Protein 6NO6 (pdb70)

Solvent-accessible surface area: 20706 Å² total; per-residue (Å²): 153,44,35,24,11,20,64,0,0,83,41,0,40,165,74,64,7,70,0,8,0,4,40,32,1,112,36,15,87,118,0,76,79,9,0,123,104,10,7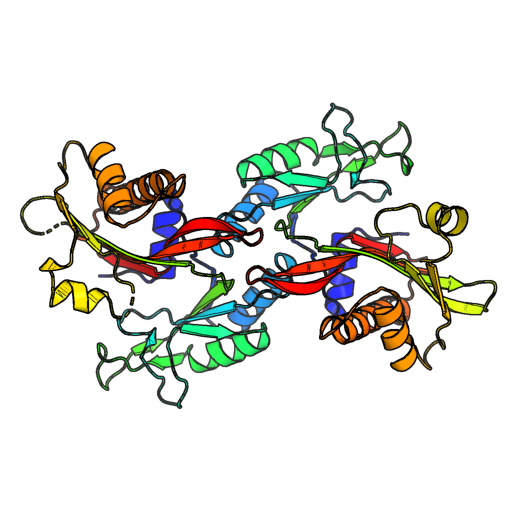0,28,12,0,2,11,0,25,0,29,0,19,0,2,13,88,29,36,21,24,49,122,3,78,6,123,125,50,36,109,6,0,59,56,95,0,113,46,10,82,66,0,46,94,20,0,61,63,0,27,56,52,91,0,42,6,183,108,29,34,96,176,13,48,94,0,72,23,0,0,0,2,0,6,20,39,83,78,90,67,5,8,0,0,0,52,93,96,187,72,48,7,30,0,19,0,2,61,86,52,72,10,62,67,45,8,144,148,57,56,158,38,22,73,120,20,88,1,62,105,202,121,13,20,55,61,131,46,3,41,128,5,0,128,55,4,36,5,144,62,133,26,16,90,23,2,0,74,6,2,92,7,0,13,64,0,10,59,117,31,126,3,65,24,0,27,0,32,22,0,0,2,0,27,1,1,39,58,92,112,7,0,0,0,10,35,4,89,0,13,82,140,55,42,24,12,28,68,0,0,90,37,0,34,159,67,62,9,68,0,12,1,7,39,27,0,132,28,18,89,96,0,69,69,7,0,114,104,10,57,30,13,0,1,12,0,25,0,32,0,20,0,3,16,95,34,34,18,24,33,138,4,72,4,94,133,47,37,116,10,0,51,56,98,0,102,46,5,93,66,0,64,105,19,0,65,67,0,26,51,50,70,0,36,6,165,119,30,36,95,175,10,45,96,0,76,33,0,0,0,1,1,7,19,40,86,78,88,79,3,11,0,1,0,46,117,22,216,78,97,66,27,3,0,0,30,0,1,36,75,16,49,85,43,39,131,82,1,51,123,138,30,77,136,33,46,49,87,24,60,2,55,96,142,134,19,21,56,68,128,50,2,44,131,3,0,126,51,6,38,6,142,63,134,22,21,92,20,1,0,69,5,1,97,5,0,5,63,0,13,22,110,29,122,8,61,32,0,34,0,46,23,0,0,2,0,30,1,1,39,62,93,109,5,0,0,0,11,39,5,85,0,14,34,162

GO terms:
  GO:0004775 succinate-CoA ligase (ADP-forming) activity 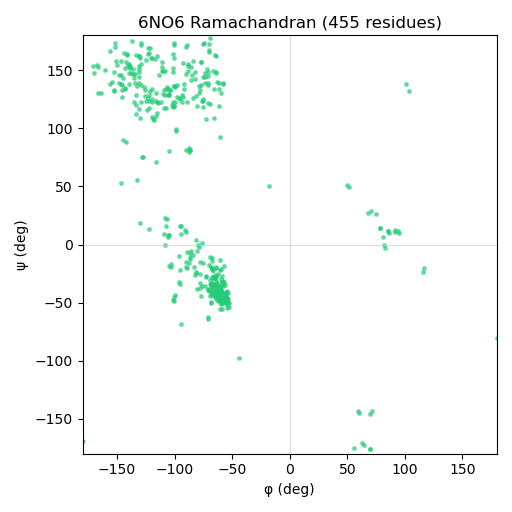(F, EXP)
  GO:0042566 hydrogenosome (C, EXP)

InterPro domains:
  IPR005809 Succinate--CoA ligase-like, beta subunit [MF_00558] (15-415)
  IPR005809 Succinate--CoA ligase-like, beta subunit [PIRSF001554] (15-415)
  IPR005809 Succinate--CoA ligase-like, beta subunit [TIGR01016] (16-413)
  IPR005811 ATP-citrate synthase/succinyl-CoA ligase, C-terminal domain [PF00549] (291-411)
  IPR013650 ATP-grasp fold, succinyl-CoA synthetase-type [PF08442] (16-227)
  IPR013815 ATP-grasp fold, subdomain 1 [G3DSA:3.30.1490.20] (35-129)
  IPR016102 Succinyl-CoA synthetase-like [G3DSA:3.40.50.261] (269-415)
  IPR016102 Succinyl-CoA synthetase-like [SSF52210] (268-413)
  IPR017866 Succinyl-CoA synthetase, beta subunit, conserved site [PS01217] (286-310)

Radius of gyration: 25.29 Å; Cα contacts (8 Å, |Δi|>4): 1150; chains: 2; bounding box: 72×38×75 Å

Foldseek 3Di:
DKDWFLVLQVLLVVLPAFAQSAAKDQALVVQLVSQVVVCVPVNQFKKKKAFTWPWPQQQQKDWPVGRGGRIDIGRHSVSSSVVVNSQAQTFIDGPGVPPVGTHTRMIGMGTDFAFDFWKKWKWAQDPDAIKIKIARDQVCVVVCVVVVVRIDIGGADLVVGDDLVRQLVVLVVSPDDDPQSVLSSSSVVSLVCCCPVVVWRMKIQRTFTFTADPVGDTGTYRHTIMIHD/DKDWFLVLQVLLVVLPAFAQSADKDQALVVQLVSQVVVCVPVNQFKKKKAFTFPWPQQQQWAWPVGRGGRIDIGRHSVSSSVVRNRQAQTFIDGPGVHPVGTHTRMIGMGTDFAFDFWKKWKWAQDPVVRAIKIKMFSDFPDDPVCCVVPPVQRIDIGGADLVVDDDLVSQLVVLVSSVDDDPQSVLSSSSVVSQVCCCRVVVWRMKIQRTFTFTADPVGDTHTYRHGIMTHHD

Structure (mmCIF, N/CA/C/O backbone):
data_6NO6
#
_entry.id   6NO6
#
_cell.length_a   82.987
_cell.length_b   97.543
_cell.length_c   67.387
_cell.angle_alpha   90.000
_cell.angle_beta   90.000
_cell.angle_gamma   90.000
#
_symmetry.space_group_name_H-M   'P 21 21 2'
#
loop_
_entity.id
_entity.type
_entity.pdbx_description
1 polymer 'Succinate--CoA ligase [ADP-forming] subunit beta'
2 water water
#
loop_
_atom_site.group_PDB
_atom_site.id
_atom_site.type_symbol
_atom_site.label_atom_id
_atom_site.label_alt_id
_atom_site.label_comp_id
_atom_site.label_asym_id
_atom_site.label_entity_id
_atom_site.label_seq_id
_atom_site.pdbx_PDB_ins_code
_atom_site.Cartn_x
_atom_site.Cartn_y
_atom_site.Cartn_z
_atom_site.occupancy
_atom_site.B_iso_or_equiv
_atom_site.auth_seq_id
_atom_site.auth_comp_id
_atom_site.auth_asym_id
_atom_site.auth_atom_id
_atom_site.pdbx_PDB_model_num
ATOM 1 N N . MET A 1 1 ? 17.160 44.267 6.655 1.00 99.94 1 MET A N 1
ATOM 2 C CA . MET A 1 1 ? 17.708 44.581 5.307 1.00 100.53 1 MET A CA 1
ATOM 3 C C . MET A 1 1 ? 18.960 43.738 5.069 1.00 100.26 1 MET A C 1
ATOM 4 O O . MET A 1 1 ? 19.884 43.752 5.884 1.00 103.24 1 MET A O 1
ATOM 20 N N . ASN A 1 2 ? 18.985 42.995 3.962 1.00 94.67 2 ASN A N 1
ATOM 21 C CA . ASN A 1 2 ? 20.126 42.165 3.599 1.00 86.08 2 ASN A CA 1
ATOM 22 C C . ASN A 1 2 ? 20.841 42.742 2.387 1.00 81.44 2 ASN A C 1
ATOM 23 O O . ASN A 1 2 ? 20.223 43.384 1.534 1.00 80.17 2 ASN A O 1
ATOM 34 N N . ILE A 1 3 ? 22.157 42.520 2.316 1.00 76.31 3 ILE A N 1
ATOM 35 C CA . ILE A 1 3 ? 22.914 42.867 1.121 1.00 69.15 3 ILE A CA 1
ATOM 36 C C . ILE A 1 3 ? 23.139 41.588 0.322 1.00 63.49 3 ILE A C 1
ATOM 37 O O . ILE A 1 3 ? 23.048 40.467 0.839 1.00 58.60 3 ILE A O 1
ATOM 53 N N . HIS A 1 4 ? 23.443 41.758 -0.960 1.00 60.50 4 HIS A N 1
ATOM 54 C CA . HIS A 1 4 ? 23.502 40.639 -1.882 1.00 56.71 4 HIS A CA 1
ATOM 55 C C . HIS A 1 4 ? 24.704 39.736 -1.602 1.00 53.31 4 HIS A C 1
ATOM 56 O O . HIS A 1 4 ? 25.655 40.105 -0.903 1.00 48.81 4 HIS A O 1
ATOM 70 N N . GLU A 1 5 ? 24.677 38.557 -2.237 1.00 48.55 5 GLU A N 1
ATOM 71 C CA . GLU A 1 5 ? 25.744 37.583 -2.051 1.00 47.36 5 GLU A CA 1
ATOM 72 C C . GLU A 1 5 ? 27.103 38.202 -2.347 1.00 47.78 5 GLU A C 1
ATOM 73 O O . GLU A 1 5 ? 28.019 38.141 -1.519 1.00 45.08 5 GLU A O 1
ATOM 85 N N . TRP A 1 6 ? 27.270 38.790 -3.528 1.00 45.59 6 TRP A N 1
ATOM 86 C CA . TRP A 1 6 ? 28.608 39.268 -3.887 1.00 49.51 6 TRP A CA 1
ATOM 87 C C . TRP A 1 6 ? 29.064 40.442 -3.008 1.00 46.25 6 TRP A C 1
ATOM 88 O O . TRP A 1 6 ? 30.260 40.552 -2.716 1.00 43.66 6 TRP A O 1
ATOM 109 N N . GLN A 1 7 ? 28.147 41.310 -2.573 1.00 50.28 7 GLN A N 1
ATOM 110 C CA . GLN A 1 7 ? 28.509 42.397 -1.658 1.00 51.24 7 GLN A CA 1
ATOM 111 C C . GLN A 1 7 ? 28.900 41.844 -0.297 1.00 51.41 7 GLN A C 1
ATOM 112 O O . GLN A 1 7 ? 29.874 42.304 0.326 1.00 51.57 7 GLN A O 1
ATOM 126 N N . SER A 1 8 ? 28.119 40.875 0.193 1.00 48.01 8 SER A N 1
ATOM 127 C CA . SER A 1 8 ? 28.434 40.191 1.446 1.00 52.65 8 SER A CA 1
ATOM 128 C C . SER A 1 8 ? 29.839 39.614 1.410 1.00 49.48 8 SER A C 1
ATOM 129 O O . SER A 1 8 ? 30.611 39.773 2.366 1.00 47.27 8 SER A O 1
ATOM 137 N N . LYS A 1 9 ? 30.184 38.944 0.301 1.00 47.06 9 LYS A N 1
ATOM 138 C CA . LYS A 1 9 ? 31.517 38.343 0.151 1.00 47.44 9 LYS A CA 1
ATOM 139 C C . LYS A 1 9 ? 32.605 39.410 0.075 1.00 43.94 9 LYS A C 1
ATOM 140 O O . LYS A 1 9 ? 33.718 39.211 0.585 1.00 44.75 9 LYS A O 1
ATOM 159 N N . GLN A 1 10 ? 32.340 40.519 -0.624 1.00 45.61 10 GLN A N 1
ATOM 160 C CA . GLN A 1 10 ? 33.321 41.603 -0.670 1.00 56.68 10 GLN A CA 1
ATOM 161 C C . GLN A 1 10 ? 33.551 42.188 0.724 1.00 56.06 10 GLN A C 1
ATOM 162 O O . GLN A 1 10 ? 34.693 42.499 1.107 1.00 50.82 10 GLN A O 1
ATOM 176 N N . LEU A 1 11 ? 32.475 42.340 1.509 1.00 50.37 11 LEU A N 1
ATOM 177 C CA . LEU A 1 11 ? 32.653 42.860 2.855 1.00 49.03 11 LEU A CA 1
ATOM 178 C C . LEU A 1 11 ? 33.491 41.906 3.712 1.00 48.56 11 LEU A C 1
ATOM 179 O O . LEU A 1 11 ? 34.407 42.348 4.434 1.00 47.96 11 LEU A O 1
ATOM 195 N N . ILE A 1 12 ? 33.219 40.593 3.617 1.00 46.22 12 ILE A N 1
ATOM 196 C CA . ILE A 1 12 ? 34.015 39.584 4.329 1.00 45.29 12 ILE A CA 1
ATOM 197 C C . ILE A 1 12 ? 35.490 39.680 3.929 1.00 46.43 12 ILE A C 1
ATOM 198 O O . ILE A 1 12 ? 36.391 39.706 4.792 1.00 42.16 12 ILE A O 1
ATOM 214 N N . GLN A 1 13 ? 35.752 39.801 2.614 1.00 53.53 13 GLN A N 1
ATOM 215 C CA . GLN A 1 13 ? 37.128 39.898 2.115 1.00 56.24 13 GLN A CA 1
ATOM 216 C C . GLN A 1 13 ? 37.851 41.106 2.685 1.00 55.75 13 GLN A C 1
ATOM 217 O O . GLN A 1 13 ? 39.049 41.030 3.002 1.00 49.70 13 GLN A O 1
ATOM 231 N N . LYS A 1 14 ? 37.135 42.238 2.795 1.00 53.38 14 LYS A N 1
ATOM 232 C CA . LYS A 1 14 ? 37.716 43.447 3.351 1.00 56.61 14 LYS A CA 1
ATOM 233 C C . LYS A 1 14 ? 38.253 43.201 4.755 1.00 52.97 14 LYS A C 1
ATOM 234 O O . LYS A 1 14 ? 39.239 43.824 5.155 1.00 49.28 14 LYS A O 1
ATOM 253 N N . TYR A 1 15 ? 37.624 42.314 5.525 1.00 58.69 15 TYR A N 1
ATOM 254 C CA . TYR A 1 15 ? 38.121 41.994 6.855 1.00 68.12 15 TYR A CA 1
ATOM 255 C C . TYR A 1 15 ? 39.018 40.758 6.873 1.00 58.89 15 TYR A C 1
ATOM 256 O O . TYR A 1 15 ? 39.309 40.228 7.950 1.00 53.03 15 TYR A O 1
ATOM 274 N N . GLY A 1 16 ? 39.514 40.323 5.719 1.00 56.51 16 GLY A N 1
ATOM 275 C CA . GLY A 1 16 ? 40.491 39.259 5.686 1.00 59.66 16 GLY A CA 1
ATOM 276 C C . GLY A 1 16 ? 39.935 37.869 5.554 1.00 58.08 16 GLY A C 1
ATOM 277 O O . GLY A 1 16 ? 40.661 36.897 5.793 1.00 51.19 16 GLY A O 1
ATOM 281 N N . GLY A 1 17 ? 38.668 37.725 5.228 1.00 62.11 17 GLY A N 1
ATOM 282 C CA . GLY A 1 17 ? 38.135 36.414 4.991 1.00 59.85 17 GLY A CA 1
ATOM 283 C C . GLY A 1 17 ? 38.373 36.014 3.549 1.00 50.42 17 GLY A C 1
ATOM 284 O O . GLY A 1 17 ? 38.463 36.860 2.657 1.00 43.27 17 GLY A O 1
ATOM 288 N N . ARG A 1 18 ? 38.455 34.709 3.323 1.00 47.75 18 ARG A N 1
ATOM 289 C CA . ARG A 1 18 ? 38.544 34.179 1.971 1.00 42.85 18 ARG A CA 1
ATOM 290 C C . ARG A 1 18 ? 37.129 33.947 1.460 1.00 40.00 18 ARG A C 1
ATOM 291 O O . ARG A 1 18 ? 36.358 33.197 2.076 1.00 39.62 18 ARG A O 1
ATOM 312 N N . ALA A 1 19 ? 36.785 34.578 0.332 1.00 38.67 19 ALA A N 1
ATOM 313 C CA . ALA A 1 19 ? 35.457 34.486 -0.239 1.00 38.14 19 ALA A CA 1
ATOM 314 C C . ALA A 1 19 ? 35.525 34.579 -1.755 1.00 34.07 19 ALA A C 1
ATOM 315 O O . ALA A 1 19 ? 36.233 35.421 -2.292 1.00 38.86 19 ALA A O 1
ATOM 322 N N . GLN A 1 20 ? 34.737 33.753 -2.433 1.00 33.87 20 GLN A N 1
ATOM 323 C CA . GLN A 1 20 ? 34.676 33.816 -3.888 1.00 32.91 20 GLN A CA 1
ATOM 324 C C . GLN A 1 20 ? 33.606 34.844 -4.275 1.00 33.58 20 GLN A C 1
ATOM 325 O O . GLN A 1 20 ? 32.483 34.515 -4.658 1.00 34.64 20 GLN A O 1
ATOM 339 N N . SER A 1 21 ? 33.998 36.140 -4.204 1.00 32.88 21 SER A N 1
ATOM 340 C CA . SER A 1 21 ? 33.081 37.227 -4.541 1.00 34.63 21 SER A CA 1
ATOM 341 C C . SER A 1 21 ? 32.892 37.347 -6.047 1.00 38.16 21 SER A C 1
ATOM 342 O O . SER A 1 21 ? 31.929 37.951 -6.496 1.00 37.43 21 SER A O 1
ATOM 350 N N . GLY A 1 22 ? 33.770 36.738 -6.833 1.00 37.01 22 GLY A N 1
ATOM 351 C CA . GLY A 1 22 ? 33.595 36.765 -8.288 1.00 33.01 22 GLY A CA 1
ATOM 352 C C . GLY A 1 22 ? 33.609 38.193 -8.797 1.00 33.10 22 GLY A C 1
ATOM 353 O O . GLY A 1 22 ? 34.324 39.062 -8.273 1.00 33.12 22 GLY A O 1
ATOM 357 N N . GLU A 1 23 ? 32.801 38.458 -9.822 1.00 32.70 23 GLU A N 1
ATOM 358 C CA . GLU A 1 23 ? 32.610 39.820 -10.325 1.00 31.63 23 GLU A CA 1
ATOM 359 C C . GLU A 1 23 ? 31.137 39.979 -10.743 1.00 32.81 23 GLU A C 1
ATOM 360 O O . GLU A 1 23 ? 30.581 39.094 -11.416 1.00 31.55 23 GLU A O 1
ATOM 372 N N . VAL A 1 24 ? 30.497 41.088 -10.345 1.00 31.79 24 VAL A N 1
ATOM 373 C CA . VAL A 1 24 ? 29.072 41.292 -10.645 1.00 32.15 24 VAL A CA 1
ATOM 374 C C . VAL A 1 24 ? 28.914 41.828 -12.054 1.00 35.79 24 VAL A C 1
ATOM 375 O O . VAL A 1 24 ? 29.803 42.493 -12.586 1.00 35.57 24 VAL A O 1
ATOM 388 N N . ALA A 1 25 ? 27.801 41.465 -12.696 1.00 34.72 25 ALA A N 1
ATOM 389 C CA . ALA A 1 25 ? 27.498 41.958 -14.037 1.00 33.45 25 ALA A CA 1
ATOM 390 C C . ALA A 1 25 ? 26.008 42.281 -14.136 1.00 34.17 25 ALA A C 1
ATOM 391 O O . ALA A 1 25 ? 25.151 41.541 -13.628 1.00 35.04 25 ALA A O 1
ATOM 398 N N . PHE A 1 26 ? 25.725 43.411 -14.778 1.00 32.98 26 PHE A N 1
ATOM 399 C CA . PHE A 1 26 ? 24.392 43.940 -15.000 1.00 35.43 26 PHE A CA 1
ATOM 400 C C . PHE A 1 26 ? 23.904 43.787 -16.434 1.00 37.88 26 PHE A C 1
ATOM 401 O O . PHE A 1 26 ? 22.809 44.234 -16.757 1.00 39.90 26 PHE A O 1
ATOM 418 N N . SER A 1 27 ? 24.646 43.090 -17.273 1.00 36.30 27 SER A N 1
ATOM 419 C CA . SER A 1 27 ? 24.194 42.766 -18.607 1.00 37.31 27 SER A CA 1
ATOM 420 C C . SER A 1 27 ? 24.838 41.446 -18.975 1.00 38.13 27 SER A C 1
ATOM 421 O O . SER A 1 27 ? 25.900 41.111 -18.432 1.00 40.00 27 SER A O 1
ATOM 429 N N . PRO A 1 28 ? 24.232 40.673 -19.879 1.00 38.06 28 PRO A N 1
ATOM 430 C CA . PRO A 1 28 ? 24.891 39.447 -20.361 1.00 35.79 28 PRO A CA 1
ATOM 431 C C . PRO A 1 28 ? 26.192 39.704 -21.094 1.00 34.63 28 PRO A C 1
ATOM 432 O O . PRO A 1 28 ? 27.116 38.870 -21.035 1.00 34.54 28 PRO A O 1
ATOM 443 N N . GLU A 1 29 ? 26.296 40.839 -21.787 1.00 38.97 29 GLU A N 1
ATOM 444 C CA . GLU A 1 29 ? 27.529 41.185 -22.474 1.00 38.80 29 GLU A CA 1
ATOM 445 C C . GLU A 1 29 ? 28.682 41.346 -21.492 1.00 36.20 29 GLU A C 1
ATOM 446 O O . GLU A 1 29 ? 29.789 40.845 -21.717 1.00 37.77 29 GLU A O 1
ATOM 458 N N . ARG A 1 30 ? 28.446 42.074 -20.408 1.00 34.76 30 ARG A N 1
ATOM 459 C CA . ARG A 1 30 ? 29.481 42.216 -19.383 1.00 34.04 30 ARG A CA 1
ATOM 460 C C . ARG A 1 30 ? 29.830 40.871 -18.766 1.00 33.61 30 ARG A C 1
ATOM 461 O O . ARG A 1 30 ? 31.002 40.581 -18.522 1.00 33.88 30 ARG A O 1
ATOM 482 N N . SER A 1 31 ? 28.815 40.036 -18.503 1.00 32.82 31 SER A N 1
ATOM 483 C CA . SER A 1 31 ? 29.057 38.696 -17.968 1.00 31.46 31 SER A CA 1
ATOM 484 C C . SER A 1 31 ? 30.041 37.916 -18.827 1.00 31.74 31 SER A C 1
ATOM 485 O O . SER A 1 31 ? 30.972 37.275 -18.315 1.00 33.60 31 SER A O 1
ATOM 493 N N . ARG A 1 32 ? 29.831 37.949 -20.146 1.00 34.12 32 ARG A N 1
ATOM 494 C CA . ARG A 1 32 ? 30.701 37.263 -21.090 1.00 35.31 32 ARG A CA 1
ATOM 495 C C . ARG A 1 32 ? 32.110 37.833 -21.081 1.00 33.23 32 ARG A C 1
ATOM 496 O O . ARG A 1 32 ? 33.090 37.085 -21.160 1.00 35.55 32 ARG A O 1
ATOM 517 N N . ASP A 1 33 ? 32.224 39.167 -21.028 1.00 34.17 33 ASP A N 1
ATOM 518 C CA . ASP A 1 33 ? 33.531 39.805 -20.984 1.00 37.05 33 ASP A CA 1
ATOM 519 C C . ASP A 1 33 ? 34.288 39.368 -19.742 1.00 34.92 33 ASP A C 1
ATOM 520 O O . ASP A 1 33 ? 35.498 39.157 -19.771 1.00 36.47 33 ASP A O 1
ATOM 529 N N . ILE A 1 34 ? 33.593 39.260 -18.622 1.00 32.22 34 ILE A N 1
ATOM 530 C CA . ILE A 1 34 ? 34.255 38.842 -17.377 1.00 32.88 34 ILE A CA 1
ATOM 531 C C . ILE A 1 34 ? 34.859 37.471 -17.555 1.00 35.39 34 ILE A C 1
ATOM 532 O O . ILE A 1 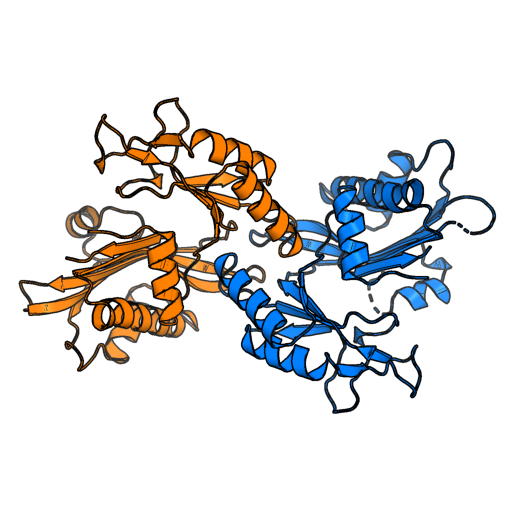34 ? 36.009 37.208 -17.185 1.00 33.83 34 ILE A O 1
ATOM 548 N N . ALA A 1 35 ? 34.053 36.573 -18.103 1.00 34.78 35 ALA A N 1
ATOM 549 C CA . ALA A 1 35 ? 34.464 35.205 -18.336 1.00 33.06 35 ALA A CA 1
ATOM 550 C C . ALA A 1 35 ? 35.629 35.136 -19.294 1.00 33.95 35 ALA A C 1
ATOM 551 O O . ALA A 1 35 ? 36.600 34.419 -19.051 1.00 32.76 35 ALA A O 1
ATOM 558 N N . LYS A 1 36 ? 35.527 35.848 -20.421 1.00 34.60 36 LYS A N 1
ATOM 559 C CA . LYS A 1 36 ? 36.601 35.840 -21.396 1.00 36.43 36 LYS A CA 1
ATOM 560 C C . LYS A 1 36 ? 37.916 36.302 -20.772 1.00 32.68 36 LYS A C 1
ATOM 561 O O . LYS A 1 36 ? 38.980 35.762 -21.066 1.00 33.73 36 LYS A O 1
ATOM 580 N N . LYS A 1 37 ? 37.864 37.353 -19.964 1.00 33.64 37 LYS A N 1
ATOM 581 C CA . LYS A 1 37 ? 39.061 37.862 -19.318 1.00 34.82 37 LYS A CA 1
ATOM 582 C C . LYS A 1 37 ? 39.639 36.835 -18.352 1.00 31.67 37 LYS A C 1
ATOM 583 O O . LYS A 1 37 ? 40.856 36.698 -18.255 1.00 30.75 37 LYS A O 1
ATOM 602 N N . LEU A 1 38 ? 38.785 36.085 -17.652 1.00 34.99 38 LEU A N 1
ATOM 603 C CA . LEU A 1 38 ? 39.266 35.086 -16.709 1.00 34.89 38 LEU A CA 1
ATOM 604 C C . LEU A 1 38 ? 40.026 33.979 -17.418 1.00 35.73 38 LEU A C 1
ATOM 605 O O . LEU A 1 38 ? 40.968 33.418 -16.856 1.00 34.75 38 LEU A O 1
ATOM 621 N N . TRP A 1 39 ? 39.690 33.694 -18.662 1.00 32.00 39 TRP A N 1
ATOM 622 C CA . TRP A 1 39 ? 40.428 32.733 -19.470 1.00 31.67 39 TRP A CA 1
ATOM 623 C C . TRP A 1 39 ? 41.835 33.202 -19.830 1.00 31.32 39 TRP A C 1
ATOM 624 O O . TRP A 1 39 ? 42.621 32.418 -20.381 1.00 32.38 39 TRP A O 1
ATOM 645 N N . ASN A 1 40 ? 42.150 34.474 -19.593 1.00 30.44 40 ASN A N 1
ATOM 646 C CA . ASN A 1 40 ? 43.534 34.924 -19.696 1.00 30.69 40 ASN A CA 1
ATOM 647 C C . ASN A 1 40 ? 44.378 34.425 -18.544 1.00 31.69 40 ASN A C 1
ATOM 648 O O . ASN A 1 40 ? 45.588 34.295 -18.674 1.00 31.20 40 ASN A O 1
ATOM 659 N N . GLN A 1 41 ? 43.760 34.193 -17.400 1.00 32.31 41 GLN A N 1
ATOM 660 C CA . GLN A 1 41 ? 44.455 33.808 -16.183 1.00 32.89 41 GLN A CA 1
ATOM 661 C C . GLN A 1 41 ? 44.404 32.323 -15.915 1.00 30.47 41 GLN A C 1
ATOM 662 O O . GLN A 1 41 ? 45.415 31.723 -15.513 1.00 29.63 41 GLN A O 1
ATOM 676 N N . PHE A 1 42 ? 43.230 31.714 -16.098 1.00 28.88 42 PHE A N 1
ATOM 677 C CA . PHE A 1 42 ? 43.044 30.283 -15.857 1.00 30.69 42 PHE A CA 1
ATOM 678 C C . PHE A 1 42 ? 42.424 29.753 -17.141 1.00 31.70 42 PHE A C 1
ATOM 679 O O . PHE A 1 42 ? 41.229 29.444 -17.193 1.00 31.70 42 PHE A O 1
ATOM 696 N N . PRO A 1 43 ? 43.223 29.614 -18.194 1.00 33.42 43 PRO A N 1
ATOM 697 C CA . PRO A 1 43 ? 42.669 29.166 -19.484 1.00 34.18 43 PRO A CA 1
ATOM 698 C C . PRO A 1 43 ? 41.999 27.816 -19.338 1.00 32.48 43 PRO A C 1
ATOM 699 O O . PRO A 1 43 ? 42.517 26.904 -18.676 1.00 33.24 43 PRO A O 1
ATOM 710 N N . GLY A 1 44 ? 40.852 27.694 -19.988 1.00 34.90 44 GLY A N 1
ATOM 711 C CA . GLY A 1 44 ? 40.076 26.466 -19.967 1.00 36.74 44 GLY A CA 1
ATOM 712 C C . GLY A 1 44 ? 39.183 26.303 -18.764 1.00 36.19 44 GLY A C 1
ATOM 713 O O . GLY A 1 44 ? 38.460 25.311 -18.688 1.00 37.75 44 GLY A O 1
ATOM 717 N N . CYS A 1 45 ? 39.210 27.233 -17.811 1.00 34.63 45 CYS A N 1
ATOM 718 C CA . CYS A 1 45 ? 38.377 27.051 -16.647 1.00 33.08 45 CYS A CA 1
ATOM 719 C C . CYS A 1 45 ? 36.901 27.085 -17.036 1.00 32.82 45 CYS A C 1
ATOM 720 O O . CYS A 1 45 ? 36.508 27.479 -18.147 1.00 32.73 45 CYS A O 1
ATOM 728 N N . GLU A 1 46 ? 36.084 26.589 -16.127 1.00 32.89 46 GLU A N 1
ATOM 729 C CA . GLU A 1 46 ? 34.644 26.742 -16.249 1.00 35.02 46 GLU A CA 1
ATOM 730 C C . GLU A 1 46 ? 34.193 27.875 -15.339 1.00 33.53 46 GLU A C 1
ATOM 731 O O . GLU A 1 46 ? 34.978 28.445 -14.565 1.00 32.84 46 GLU A O 1
ATOM 743 N N . PHE A 1 47 ? 32.918 28.218 -15.456 1.00 34.51 47 PHE A N 1
ATOM 744 C CA . PHE A 1 47 ? 32.338 29.391 -14.810 1.00 34.19 47 PHE A CA 1
ATOM 745 C C . PHE A 1 47 ? 31.062 28.992 -14.086 1.00 32.79 47 PHE A C 1
ATOM 746 O O . PHE A 1 47 ? 30.391 28.012 -14.438 1.00 33.53 47 PHE A O 1
ATOM 763 N N . VAL A 1 48 ? 30.745 29.758 -13.048 1.00 32.61 48 VAL A N 1
ATOM 764 C CA . VAL A 1 48 ? 29.460 29.659 -12.365 1.00 34.73 48 VAL A CA 1
ATOM 765 C C . VAL A 1 48 ? 28.782 31.004 -12.484 1.00 34.59 48 VAL A C 1
ATOM 766 O O . VAL A 1 48 ? 29.430 32.045 -12.306 1.00 34.81 48 VAL A O 1
ATOM 779 N N . VAL A 1 49 ? 27.499 30.984 -12.847 1.00 32.44 49 VAL A N 1
ATOM 780 C CA . VAL A 1 49 ? 26.692 32.190 -12.967 1.00 32.39 49 VAL A CA 1
ATOM 781 C C . VAL A 1 49 ? 25.604 32.136 -11.901 1.00 31.67 49 VAL A C 1
ATOM 782 O O . VAL A 1 49 ? 24.800 31.198 -11.849 1.00 33.52 49 VAL A O 1
ATOM 795 N N . LYS A 1 50 ? 25.584 33.148 -11.046 1.00 31.85 50 LYS A N 1
ATOM 796 C CA . LYS A 1 50 ? 24.716 33.172 -9.873 1.00 34.22 50 LYS A CA 1
ATOM 797 C C . LYS A 1 50 ? 23.855 34.418 -9.899 1.00 32.68 50 LYS A C 1
ATOM 798 O O . LYS A 1 50 ? 24.371 35.543 -9.800 1.00 32.61 50 LYS A O 1
ATOM 817 N N . ALA A 1 51 ? 22.552 34.213 -10.010 1.00 34.14 51 ALA A N 1
ATOM 818 C CA . ALA A 1 51 ? 21.617 35.318 -9.924 1.00 37.34 51 ALA A CA 1
ATOM 819 C C . ALA A 1 51 ? 21.759 36.008 -8.585 1.00 36.65 51 ALA A C 1
ATOM 820 O O . ALA A 1 51 ? 21.746 35.359 -7.541 1.00 34.87 51 ALA A O 1
ATOM 827 N N . GLN A 1 52 ? 21.876 37.325 -8.605 1.00 34.11 52 GLN A N 1
ATOM 828 C CA . GLN A 1 52 ? 21.982 38.113 -7.374 1.00 34.83 52 GLN A CA 1
ATOM 829 C C . GLN A 1 52 ? 20.593 38.651 -7.103 1.00 43.25 52 GLN A C 1
ATOM 830 O O . GLN A 1 52 ? 20.155 39.600 -7.751 1.00 47.39 52 GLN A O 1
ATOM 844 N N . VAL A 1 53 ? 19.862 37.966 -6.236 1.00 46.83 53 VAL A N 1
ATOM 845 C CA . VAL A 1 53 ? 18.507 38.355 -5.875 1.00 53.24 53 VAL A CA 1
ATOM 846 C C . VAL A 1 53 ? 18.393 38.226 -4.365 1.00 55.61 53 VAL A C 1
ATOM 847 O O . VAL A 1 53 ? 19.046 37.374 -3.753 1.00 54.80 53 VAL A O 1
ATOM 860 N N . LEU A 1 54 ? 17.600 39.106 -3.753 1.00 57.90 54 LEU A N 1
ATOM 861 C CA . LEU A 1 54 ? 17.346 39.011 -2.312 1.00 64.37 54 LEU A CA 1
ATOM 862 C C . LEU A 1 54 ? 16.153 38.082 -2.116 1.00 65.76 54 LEU A C 1
ATOM 863 O O . LEU A 1 54 ? 15.001 38.503 -2.007 1.00 70.52 54 LEU A O 1
ATOM 879 N N . ALA A 1 55 ? 16.449 36.786 -2.126 1.00 61.06 55 ALA A N 1
ATOM 880 C CA . ALA A 1 55 ? 15.469 35.735 -1.903 1.00 66.56 55 ALA A CA 1
ATOM 881 C C . ALA A 1 55 ? 16.226 34.433 -1.747 1.00 71.60 55 ALA A C 1
ATOM 882 O O . ALA A 1 55 ? 17.262 34.230 -2.381 1.00 63.95 55 ALA A O 1
ATOM 889 N N . GLY A 1 56 ? 15.687 33.547 -0.929 1.00 78.88 56 GLY A N 1
ATOM 890 C CA . GLY A 1 56 ? 16.300 32.254 -0.740 1.00 77.68 56 GLY A CA 1
ATOM 891 C C . GLY A 1 56 ? 15.793 31.234 -1.728 1.00 73.56 56 GLY A C 1
ATOM 892 O O . GLY A 1 56 ? 14.845 31.483 -2.474 1.00 73.15 56 GLY A O 1
ATOM 896 N N . GLY A 1 57 ? 16.442 30.074 -1.707 1.00 70.96 57 GLY A N 1
ATOM 897 C CA . GLY A 1 57 ? 16.053 28.975 -2.563 1.00 69.32 57 GLY A CA 1
ATOM 898 C C . GLY A 1 57 ? 16.365 29.198 -4.014 1.00 62.61 57 GLY A C 1
ATOM 899 O O . GLY A 1 57 ? 15.629 28.711 -4.882 1.00 63.85 57 GLY A O 1
ATOM 903 N N . ARG A 1 58 ? 17.416 29.976 -4.292 1.00 55.01 58 ARG A N 1
ATOM 904 C CA . ARG A 1 58 ? 17.838 30.257 -5.667 1.00 55.82 58 ARG A CA 1
ATOM 905 C C . ARG A 1 58 ? 18.216 28.983 -6.411 1.00 60.60 58 ARG A C 1
ATOM 906 O O . ARG A 1 58 ? 17.895 28.832 -7.591 1.00 59.90 58 ARG A O 1
ATOM 927 N N . GLY A 1 59 ? 18.997 28.100 -5.780 1.00 69.37 59 GLY A N 1
ATOM 928 C CA . GLY A 1 59 ? 19.497 26.946 -6.511 1.00 76.66 59 GLY A CA 1
ATOM 929 C C . GLY A 1 59 ? 18.377 26.044 -7.009 1.00 77.78 59 GLY A C 1
ATOM 930 O O . GLY A 1 59 ? 18.454 25.481 -8.105 1.00 79.09 59 GLY A O 1
ATOM 934 N N . LYS A 1 60 ? 17.331 25.885 -6.211 1.00 72.03 60 LYS A N 1
ATOM 935 C CA . LYS A 1 60 ? 16.225 25.036 -6.615 1.00 70.20 60 LYS A CA 1
ATOM 936 C C . LYS A 1 60 ? 15.199 25.781 -7.447 1.00 65.85 60 LYS A C 1
ATOM 937 O O . LYS A 1 60 ? 14.306 25.146 -8.026 1.00 67.77 60 LYS A O 1
ATOM 956 N N . GLY A 1 61 ? 15.279 27.100 -7.485 1.00 64.21 61 GLY A N 1
ATOM 957 C CA . GLY A 1 61 ? 14.288 27.878 -8.185 1.00 66.37 61 GLY A CA 1
ATOM 958 C C . GLY A 1 61 ? 14.377 27.721 -9.687 1.00 65.25 61 GLY A C 1
ATOM 959 O O . GLY A 1 61 ? 15.308 27.137 -10.257 1.00 61.66 61 GLY A O 1
ATOM 963 N N . HIS A 1 62 ? 13.386 28.305 -10.342 1.00 66.99 62 HIS A N 1
ATOM 964 C CA . HIS A 1 62 ? 13.307 28.250 -11.789 1.00 69.61 62 HIS A CA 1
ATOM 965 C C . HIS A 1 62 ? 12.782 29.567 -12.325 1.00 58.61 62 HIS A C 1
ATOM 966 O O . HIS A 1 62 ? 11.988 30.262 -11.682 1.00 54.79 62 HIS A O 1
ATOM 980 N N . TRP A 1 63 ? 13.192 29.866 -13.536 1.00 55.80 63 TRP A N 1
ATOM 981 C CA . TRP A 1 63 ? 12.823 31.096 -14.192 1.00 56.10 63 TRP A CA 1
ATOM 982 C C . TRP A 1 63 ? 11.573 30.882 -15.032 1.00 58.66 63 TRP A C 1
ATOM 983 O O . TRP A 1 63 ? 11.253 29.759 -15.421 1.00 57.44 63 TRP A O 1
ATOM 1004 N N . GLU A 1 64 ? 10.858 31.974 -15.288 1.00 59.38 64 GLU A N 1
ATOM 1005 C CA . GLU A 1 64 ? 9.563 31.875 -15.949 1.00 68.81 64 GLU A CA 1
ATOM 1006 C C . GLU A 1 64 ? 9.635 31.106 -17.258 1.00 61.68 64 GLU A C 1
ATOM 1007 O O . GLU A 1 64 ? 8.748 30.292 -17.562 1.00 59.88 64 GLU A O 1
ATOM 1019 N N . HIS A 1 65 ? 10.674 31.353 -18.047 1.00 54.75 65 HIS A N 1
ATOM 1020 C CA . HIS A 1 65 ? 10.761 30.831 -19.410 1.00 57.24 65 HIS A CA 1
ATOM 1021 C C . HIS A 1 65 ? 11.433 29.462 -19.485 1.00 65.76 65 HIS A C 1
ATOM 1022 O O . HIS A 1 65 ? 11.711 29.006 -20.592 1.00 74.02 65 HIS A O 1
ATOM 1036 N N . GLY A 1 66 ? 11.668 28.785 -18.354 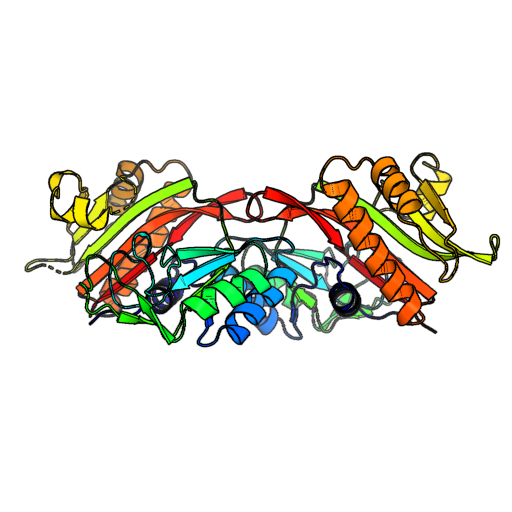1.00 69.23 66 GLY A N 1
ATOM 1037 C CA . GLY A 1 66 ? 12.043 27.380 -18.340 1.00 68.94 66 GLY A CA 1
ATOM 1038 C C . GLY A 1 66 ? 13.414 27.059 -17.773 1.00 63.32 66 GLY A C 1
ATOM 1039 O O . GLY A 1 66 ? 13.681 25.884 -17.451 1.00 55.43 66 GLY A O 1
ATOM 1043 N N . MET A 1 67 ? 14.331 28.017 -17.712 1.00 61.66 67 MET A N 1
ATOM 1044 C CA . MET A 1 67 ? 15.652 27.663 -17.226 1.00 58.11 67 MET A CA 1
ATOM 1045 C C . MET A 1 67 ? 15.540 27.213 -15.771 1.00 59.59 67 MET A C 1
ATOM 1046 O O . MET A 1 67 ? 14.700 27.699 -15.000 1.00 55.92 67 MET A O 1
ATOM 1060 N N . GLN A 1 68 ? 16.291 26.175 -15.444 1.00 64.63 68 GLN A N 1
ATOM 1061 C CA . GLN A 1 68 ? 16.321 25.621 -14.103 1.00 68.42 68 GLN A CA 1
ATOM 1062 C C . GLN A 1 68 ? 17.521 26.176 -13.368 1.00 55.88 68 GLN A C 1
ATOM 1063 O O . GLN A 1 68 ? 18.650 26.103 -13.870 1.00 54.35 68 GLN A O 1
ATOM 1077 N N . GLY A 1 69 ? 17.263 26.745 -12.194 1.00 51.57 69 GLY A N 1
ATOM 1078 C CA . GLY A 1 69 ? 18.307 27.109 -11.268 1.00 51.29 69 GLY A CA 1
ATOM 1079 C C . GLY A 1 69 ? 18.697 28.568 -11.239 1.00 48.31 69 GLY A C 1
ATOM 1080 O O . GLY A 1 69 ? 18.778 29.225 -12.270 1.00 45.04 69 GLY A O 1
ATOM 1084 N N . GLY A 1 70 ? 18.910 29.106 -10.047 1.00 47.04 70 GLY A N 1
ATOM 1085 C CA . GLY A 1 70 ? 19.579 30.391 -9.987 1.00 44.64 70 GLY A CA 1
ATOM 1086 C C . GLY A 1 70 ? 21.088 30.327 -9.989 1.00 43.39 70 GLY A C 1
ATOM 1087 O O . GLY A 1 70 ? 21.745 31.381 -9.966 1.00 40.02 70 GLY A O 1
ATOM 1091 N N . VAL A 1 71 ? 21.683 29.126 -9.936 1.00 41.67 71 VAL A N 1
ATOM 1092 C CA . VAL A 1 71 ? 23.143 28.963 -9.884 1.00 42.99 71 VAL A CA 1
ATOM 1093 C C . VAL A 1 71 ? 23.528 27.936 -10.939 1.00 46.45 71 VAL A C 1
ATOM 1094 O O . VAL A 1 71 ? 23.135 26.767 -10.856 1.00 56.31 71 VAL A O 1
ATOM 1107 N N . LYS A 1 72 ? 24.301 28.356 -11.918 1.00 39.09 72 LY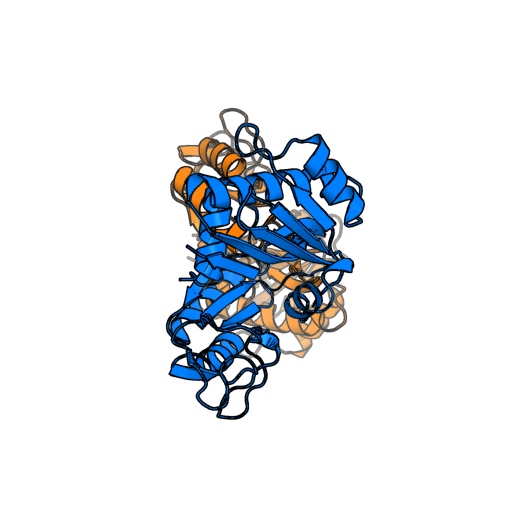S A N 1
ATOM 1108 C CA . LYS A 1 72 ? 24.430 27.526 -13.104 1.00 35.51 72 LYS A CA 1
ATOM 1109 C C . LYS A 1 72 ? 25.879 27.429 -13.552 1.00 35.40 72 LYS A C 1
ATOM 1110 O O . LYS A 1 72 ? 26.608 28.422 -13.562 1.00 34.08 72 LYS A O 1
ATOM 1129 N N . LEU A 1 73 ? 26.244 26.258 -14.033 1.00 40.76 73 LEU A N 1
ATOM 1130 C CA . LEU A 1 73 ? 27.593 26.027 -14.519 1.00 41.35 73 LEU A CA 1
ATOM 1131 C C . LEU A 1 73 ? 27.656 26.308 -16.010 1.00 41.27 73 LEU A C 1
ATOM 1132 O O . LEU A 1 73 ? 26.847 25.777 -16.775 1.00 38.22 73 LEU A O 1
ATOM 1148 N N . ALA A 1 74 ? 28.686 27.049 -16.420 1.00 39.77 74 ALA A N 1
ATOM 1149 C CA . ALA A 1 74 ? 28.881 27.429 -17.809 1.00 37.89 74 ALA A CA 1
ATOM 1150 C C . ALA A 1 74 ? 30.289 27.016 -18.231 1.00 38.15 74 ALA A C 1
ATOM 1151 O O . ALA A 1 74 ? 31.264 27.223 -17.501 1.00 37.31 74 ALA A O 1
ATOM 1158 N N . LYS A 1 75 ? 30.404 26.426 -19.408 1.00 37.21 75 LYS A N 1
ATOM 1159 C CA . LYS A 1 75 ? 31.706 25.954 -19.850 1.00 41.02 75 LYS A CA 1
ATOM 1160 C C . LYS A 1 75 ? 32.501 26.996 -20.601 1.00 40.20 75 LYS A C 1
ATOM 1161 O O . LYS A 1 75 ? 33.725 26.846 -20.719 1.00 42.65 75 LYS A O 1
ATOM 1180 N N . THR A 1 76 ? 31.850 28.022 -21.137 1.00 38.61 76 THR A N 1
ATOM 1181 C CA . THR A 1 76 ? 32.518 29.016 -21.957 1.00 36.97 76 THR A CA 1
ATOM 1182 C C . THR A 1 76 ? 31.918 30.372 -21.718 1.00 34.25 76 THR A C 1
ATOM 1183 O O . THR A 1 76 ? 30.796 30.479 -21.202 1.00 33.91 76 THR A O 1
ATOM 1194 N N . PRO A 1 77 ? 32.587 31.445 -22.137 1.00 35.78 77 PRO A N 1
ATOM 1195 C CA . PRO A 1 77 ? 31.987 32.779 -22.034 1.00 36.26 77 PRO A CA 1
ATOM 1196 C C . PRO A 1 77 ? 30.672 32.917 -22.772 1.00 39.80 77 PRO A C 1
ATOM 1197 O O . PRO A 1 77 ? 29.804 33.682 -22.327 1.00 37.99 77 PRO A O 1
ATOM 1208 N N . GLU A 1 78 ? 30.482 32.189 -23.876 1.00 44.15 78 GLU A N 1
ATOM 1209 C CA . GLU A 1 78 ? 29.211 32.253 -24.577 1.00 47.32 78 GLU A CA 1
ATOM 1210 C C . GLU A 1 78 ? 28.095 31.561 -23.798 1.00 38.06 78 GLU A C 1
ATOM 1211 O O . GLU A 1 78 ? 26.946 32.019 -23.809 1.00 35.95 78 GLU A O 1
ATOM 1223 N N . GLU A 1 79 ? 28.375 30.443 -23.141 1.00 37.08 79 GLU A N 1
ATOM 1224 C CA . GLU A 1 79 ? 27.353 29.893 -22.257 1.00 39.14 79 GLU A CA 1
ATOM 1225 C C . GLU A 1 79 ? 27.075 30.854 -21.106 1.00 37.44 79 GLU A C 1
ATOM 1226 O O . GLU A 1 79 ? 25.957 30.923 -20.604 1.00 34.27 79 GLU A O 1
ATOM 1238 N N . VAL A 1 80 ? 28.095 31.582 -20.652 1.00 38.91 80 VAL A N 1
ATOM 1239 C CA . VAL A 1 80 ? 27.880 32.582 -19.619 1.00 35.51 80 VAL A CA 1
ATOM 1240 C C . VAL A 1 80 ? 26.916 33.644 -20.141 1.00 37.14 80 VAL A C 1
ATOM 1241 O O . VAL A 1 80 ? 25.958 34.013 -19.459 1.00 36.33 80 VAL A O 1
ATOM 1254 N N . TYR A 1 81 ? 27.137 34.119 -21.387 1.00 38.91 81 TYR A N 1
ATOM 1255 C CA . TYR A 1 81 ? 26.225 35.083 -21.994 1.00 38.99 81 TYR A CA 1
ATOM 1256 C C . TYR A 1 81 ? 24.786 34.560 -21.997 1.00 35.85 81 TYR A C 1
ATOM 1257 O O . TYR A 1 81 ? 23.858 35.281 -21.634 1.00 36.96 81 TYR A O 1
ATOM 1275 N N . GLU A 1 82 ? 24.585 33.320 -22.492 1.00 37.34 82 GLU A N 1
ATOM 1276 C CA . GLU A 1 82 ? 23.250 32.745 -22.634 1.00 42.60 82 GLU A CA 1
ATOM 1277 C C . GLU A 1 82 ? 22.554 32.590 -21.290 1.00 40.53 82 GLU A C 1
ATOM 1278 O O . GLU A 1 82 ? 21.366 32.881 -21.159 1.00 39.87 82 GLU A O 1
ATOM 1290 N N . ILE A 1 83 ? 23.275 32.119 -20.278 1.00 36.81 83 ILE A N 1
ATOM 1291 C CA . ILE A 1 83 ? 22.659 31.925 -18.970 1.00 38.55 83 ILE A CA 1
ATOM 1292 C C . ILE A 1 83 ? 22.316 33.266 -18.356 1.00 36.85 83 ILE A C 1
ATOM 1293 O O . ILE A 1 83 ? 21.207 33.464 -17.839 1.00 35.84 83 ILE A O 1
ATOM 1309 N N . ALA A 1 84 ? 23.280 34.186 -18.346 1.00 36.08 84 ALA A N 1
ATOM 1310 C CA . ALA A 1 84 ? 23.011 35.522 -17.796 1.00 38.13 84 ALA A CA 1
ATOM 1311 C C . ALA A 1 84 ? 21.864 36.193 -18.514 1.00 39.59 84 ALA A C 1
ATOM 1312 O O . ALA A 1 84 ? 21.073 36.917 -17.893 1.00 40.67 84 ALA A O 1
ATOM 1319 N N . ASN A 1 85 ? 21.731 35.944 -19.819 1.00 39.43 85 ASN A N 1
ATOM 1320 C CA . ASN A 1 85 ? 20.656 36.569 -20.586 1.00 40.69 85 ASN A CA 1
ATOM 1321 C C . ASN A 1 85 ? 19.295 36.057 -20.168 1.00 43.60 85 ASN A C 1
ATOM 1322 O O . ASN A 1 85 ? 18.307 36.803 -20.214 1.00 44.18 85 ASN A O 1
ATOM 1333 N N . GLU A 1 86 ? 19.233 34.832 -19.670 1.00 41.77 86 GLU A N 1
ATOM 1334 C CA . GLU A 1 86 ? 17.978 34.296 -19.151 1.00 44.15 86 GLU A CA 1
ATOM 1335 C C . GLU A 1 86 ? 17.735 34.707 -17.699 1.00 46.12 86 GLU A C 1
ATOM 1336 O O . GLU A 1 86 ? 16.625 34.519 -17.182 1.00 44.53 86 GLU A O 1
ATOM 1348 N N . MET A 1 87 ? 18.724 35.307 -17.036 1.00 44.33 87 MET A N 1
ATOM 1349 C CA . MET A 1 87 ? 18.553 35.775 -15.659 1.00 40.86 87 MET A CA 1
ATOM 1350 C C . MET A 1 87 ? 18.304 37.271 -15.580 1.00 39.05 87 MET A C 1
ATOM 1351 O O . MET A 1 87 ? 17.369 37.714 -14.917 1.00 41.20 87 MET A O 1
ATOM 1365 N N . ILE A 1 88 ? 19.113 38.069 -16.269 1.00 37.77 88 ILE A N 1
ATOM 1366 C CA . ILE A 1 88 ? 19.060 39.512 -16.095 1.00 41.53 88 ILE A CA 1
ATOM 1367 C C . ILE A 1 88 ? 17.819 40.041 -16.810 1.00 44.94 88 ILE A C 1
ATOM 1368 O O . ILE A 1 88 ? 17.608 39.759 -17.987 1.00 45.25 88 ILE A O 1
ATOM 1384 N N . GLY A 1 89 ? 16.975 40.764 -16.093 1.00 44.41 89 GLY A N 1
ATOM 1385 C CA . GLY A 1 89 ? 15.723 41.265 -16.654 1.00 47.33 89 GLY A CA 1
ATOM 1386 C C . GLY A 1 89 ? 14.569 40.299 -16.588 1.00 53.26 89 GLY A C 1
ATOM 1387 O O . GLY A 1 89 ? 13.520 40.567 -17.189 1.00 53.06 89 GLY A O 1
ATOM 1391 N N . HIS A 1 90 ? 14.706 39.216 -15.834 1.00 52.90 90 HIS A N 1
ATOM 1392 C CA . HIS A 1 90 ? 13.716 38.157 -15.769 1.00 52.35 90 HIS A CA 1
ATOM 1393 C C . HIS A 1 90 ? 13.397 37.861 -14.315 1.00 50.46 90 HIS A C 1
ATOM 1394 O O . HIS A 1 90 ? 14.032 38.374 -13.390 1.00 44.74 90 HIS A O 1
ATOM 1408 N N . LYS A 1 91 ? 12.380 37.035 -14.124 1.00 53.53 91 LYS A N 1
ATOM 1409 C CA . LYS A 1 91 ? 11.822 36.785 -12.808 1.00 58.70 91 LYS A CA 1
ATOM 1410 C C . LYS A 1 91 ? 12.169 35.368 -12.376 1.00 54.07 91 LYS A C 1
ATOM 1411 O O . LYS A 1 91 ? 12.027 34.405 -13.145 1.00 49.09 91 LYS A O 1
ATOM 1430 N N . LEU A 1 92 ? 12.694 35.260 -11.179 1.00 54.23 92 LEU A N 1
ATOM 1431 C CA . LEU A 1 92 ? 13.049 33.980 -10.610 1.00 52.58 92 LEU A CA 1
ATOM 1432 C C . LEU A 1 92 ? 12.011 33.637 -9.560 1.00 56.78 92 LEU A C 1
ATOM 1433 O O . LEU A 1 92 ? 11.709 34.460 -8.683 1.00 56.03 92 LEU A O 1
ATOM 1449 N N . ILE A 1 93 ? 11.460 32.433 -9.665 1.00 58.09 93 ILE A N 1
ATOM 1450 C CA . ILE A 1 93 ? 10.463 31.939 -8.728 1.00 67.08 93 ILE A CA 1
ATOM 1451 C C . ILE A 1 93 ? 11.122 30.849 -7.898 1.00 60.01 93 ILE A C 1
ATOM 1452 O O . ILE A 1 93 ? 11.666 29.875 -8.439 1.00 57.62 93 ILE A O 1
ATOM 1468 N N . THR A 1 94 ? 11.193 31.099 -6.599 1.00 55.30 94 THR A N 1
ATOM 1469 C CA . THR A 1 94 ? 11.685 30.160 -5.606 1.00 62.77 94 THR A CA 1
ATOM 1470 C C . THR A 1 94 ? 10.575 29.957 -4.574 1.00 70.50 94 THR A C 1
ATOM 1471 O O . THR A 1 94 ? 9.582 30.695 -4.548 1.00 67.67 94 THR A O 1
ATOM 1482 N N . LYS A 1 95 ? 10.741 28.958 -3.702 1.00 79.08 95 LYS A N 1
ATOM 1483 C CA . LYS A 1 95 ? 9.705 28.690 -2.708 1.00 92.10 95 LYS A CA 1
ATOM 1484 C C . LYS A 1 95 ? 9.519 29.877 -1.773 1.00 88.75 95 LYS A C 1
ATOM 1485 O O . LYS A 1 95 ? 8.423 30.086 -1.240 1.00 92.86 95 LYS A O 1
ATOM 1504 N N . GLN A 1 96 ? 10.557 30.697 -1.607 1.00 78.44 96 GLN A N 1
ATOM 1505 C CA . GLN A 1 96 ? 10.461 31.845 -0.711 1.00 78.04 96 GLN A CA 1
ATOM 1506 C C . GLN A 1 96 ? 9.794 33.047 -1.372 1.00 72.94 96 GLN A C 1
ATOM 1507 O O . GLN A 1 96 ? 9.227 33.893 -0.674 1.00 69.54 96 GLN A O 1
ATOM 1521 N N . THR A 1 97 ? 9.863 33.159 -2.697 1.00 74.78 97 THR A N 1
ATOM 1522 C CA . THR A 1 97 ? 9.245 34.297 -3.367 1.00 76.95 97 THR A CA 1
ATOM 1523 C C . THR A 1 97 ? 7.755 34.105 -3.572 1.00 79.54 97 THR A C 1
ATOM 1524 O O . THR A 1 97 ? 7.015 35.089 -3.691 1.00 81.75 97 THR A O 1
ATOM 1535 N N . GLY A 1 98 ? 7.302 32.864 -3.616 1.00 77.67 98 GLY A N 1
ATOM 1536 C CA . GLY A 1 98 ? 5.963 32.578 -4.082 1.00 82.14 98 GLY A CA 1
ATOM 1537 C C . GLY A 1 98 ? 5.852 32.823 -5.579 1.00 79.64 98 GLY A C 1
ATOM 1538 O O . GLY A 1 98 ? 6.825 33.127 -6.272 1.00 70.50 98 GLY A O 1
ATOM 1542 N N . ALA A 1 99 ? 4.624 32.664 -6.086 1.00 81.09 99 ALA A N 1
ATOM 1543 C CA . ALA A 1 99 ? 4.382 32.839 -7.513 1.00 83.72 99 ALA A CA 1
ATOM 1544 C C . ALA A 1 99 ? 4.727 34.245 -7.990 1.00 76.85 99 ALA A C 1
ATOM 1545 O O . ALA A 1 99 ? 4.990 34.440 -9.184 1.00 69.69 99 ALA A O 1
ATOM 1552 N N . LYS A 1 100 ? 4.759 35.228 -7.091 1.00 74.92 100 LYS A N 1
ATOM 1553 C CA . LYS A 1 100 ? 5.068 36.580 -7.527 1.00 80.33 100 LYS A CA 1
ATOM 1554 C C . LYS A 1 100 ? 6.516 36.715 -8.006 1.00 82.15 100 LYS A C 1
ATOM 1555 O O . LYS A 1 100 ? 6.820 37.664 -8.733 1.00 79.63 100 LYS A O 1
ATOM 1574 N N . GLY A 1 101 ? 7.417 35.811 -7.593 1.00 79.56 101 GLY A N 1
ATOM 1575 C CA . GLY A 1 101 ? 8.801 35.819 -8.048 1.00 70.74 101 GLY A CA 1
ATOM 1576 C C . GLY A 1 101 ? 9.557 37.078 -7.657 1.00 64.59 101 GLY A C 1
ATOM 1577 O O . GLY A 1 101 ? 9.099 37.917 -6.885 1.00 61.59 101 GLY A O 1
ATOM 1581 N N . ILE A 1 102 ? 10.755 37.201 -8.218 1.00 65.36 102 ILE A N 1
ATOM 1582 C CA . ILE A 1 102 ? 11.557 38.390 -7.963 1.00 67.72 102 ILE A CA 1
ATOM 1583 C C . ILE A 1 102 ? 12.340 38.718 -9.219 1.00 58.06 102 ILE A C 1
ATOM 1584 O O . ILE A 1 102 ? 12.864 37.821 -9.883 1.00 50.61 102 ILE A O 1
ATOM 1600 N N . ASN A 1 103 ? 12.398 39.999 -9.565 1.00 61.28 103 ASN A N 1
ATOM 1601 C CA . ASN A 1 103 ? 13.150 40.383 -10.740 1.00 62.43 103 ASN A CA 1
ATOM 1602 C C . ASN A 1 103 ? 14.641 40.283 -10.427 1.00 49.97 103 ASN A C 1
ATOM 1603 O O . ASN A 1 103 ? 15.114 40.658 -9.352 1.00 45.35 103 ASN A O 1
ATOM 1614 N N . CYS A 1 104 ? 15.380 39.778 -11.386 1.00 44.58 104 CYS A N 1
ATOM 1615 C CA . CYS A 1 104 ? 16.825 39.733 -11.306 1.00 40.52 104 CYS A CA 1
ATOM 1616 C C . CYS A 1 104 ? 17.349 40.818 -12.235 1.00 39.74 104 CYS A C 1
ATOM 1617 O O . CYS A 1 104 ? 16.894 40.914 -13.379 1.00 43.00 104 CYS A O 1
ATOM 1625 N N . ASN A 1 105 ? 18.254 41.684 -11.726 1.00 41.53 105 ASN A N 1
ATOM 1626 C CA . ASN A 1 105 ? 18.907 42.667 -12.597 1.00 42.80 105 ASN A CA 1
ATOM 1627 C C . ASN A 1 105 ? 20.418 42.530 -12.583 1.00 41.08 105 ASN A C 1
ATOM 1628 O O . ASN A 1 105 ? 21.123 43.384 -13.132 1.00 39.62 105 ASN A O 1
ATOM 1639 N N . LYS A 1 106 ? 20.934 41.429 -12.056 1.00 36.11 106 LYS A N 1
ATOM 1640 C CA . LYS A 1 106 ? 22.374 41.252 -12.001 1.00 35.42 106 LYS A CA 1
ATOM 1641 C C . LYS A 1 106 ? 22.709 39.818 -11.641 1.00 35.00 106 LYS A C 1
ATOM 1642 O O . LYS A 1 106 ? 21.902 39.098 -11.009 1.00 35.05 106 LYS A O 1
ATOM 1661 N N . VAL A 1 107 ? 23.900 39.420 -12.081 1.00 35.36 107 VAL A N 1
ATOM 1662 C CA . VAL A 1 107 ? 24.454 38.118 -11.780 1.00 35.94 107 VAL A CA 1
ATOM 1663 C C . VAL A 1 107 ? 25.862 38.349 -11.271 1.00 36.24 107 VAL A C 1
ATOM 1664 O O . VAL A 1 107 ? 26.459 39.405 -11.471 1.00 35.53 107 VAL A O 1
ATOM 1677 N N . MET A 1 108 ? 26.373 37.352 -10.574 1.00 33.63 108 MET A N 1
ATOM 1678 C CA . MET A 1 108 ? 27.785 37.256 -10.269 1.00 32.46 108 MET A CA 1
ATOM 1679 C C . MET A 1 108 ? 28.381 36.160 -11.140 1.00 32.81 108 MET A C 1
ATOM 1680 O O . MET A 1 108 ? 27.798 35.089 -11.272 1.00 33.27 108 MET A O 1
ATOM 1694 N N . VAL A 1 109 ? 29.544 36.420 -11.743 1.00 32.33 109 VAL A N 1
ATOM 1695 C CA . VAL A 1 109 ? 30.267 35.401 -12.505 1.00 33.57 109 VAL A CA 1
ATOM 1696 C C . VAL A 1 109 ? 31.506 35.010 -11.709 1.00 32.30 109 VAL A C 1
ATOM 1697 O O . VAL A 1 109 ? 32.284 35.868 -11.296 1.00 29.80 109 VAL A O 1
ATOM 1710 N N . CYS A 1 110 ? 31.708 33.730 -11.486 1.00 31.12 110 CYS A N 1
ATOM 1711 C CA . CYS A 1 110 ? 32.903 33.337 -10.790 1.00 34.51 110 CYS A CA 1
ATOM 1712 C C . CYS A 1 110 ? 33.437 32.060 -11.400 1.00 35.67 110 CYS A C 1
ATOM 1713 O O . CYS A 1 110 ? 32.786 31.412 -12.224 1.00 32.83 110 CYS A O 1
ATOM 1721 N N . GLY A 1 111 ? 34.707 31.801 -11.091 1.00 35.88 111 GLY A N 1
ATOM 1722 C CA . GLY A 1 111 ? 35.341 30.621 -11.613 1.00 32.96 111 GLY A CA 1
ATOM 1723 C C . GLY A 1 111 ? 34.779 29.387 -10.948 1.00 34.74 111 GLY A C 1
ATOM 1724 O O . GLY A 1 111 ? 34.390 29.413 -9.771 1.00 35.27 111 GLY A O 1
ATOM 1728 N N . ALA A 1 112 ? 34.682 28.307 -11.741 1.00 33.96 112 ALA A N 1
ATOM 1729 C CA . ALA A 1 112 ? 34.242 27.025 -11.205 1.00 33.92 112 ALA A CA 1
ATOM 1730 C C . ALA A 1 112 ? 35.421 26.372 -10.480 1.00 34.21 112 ALA A C 1
ATOM 1731 O O . ALA A 1 112 ? 36.558 26.345 -10.993 1.00 33.80 112 ALA A O 1
ATOM 1738 N N . VAL A 1 113 ? 35.156 25.923 -9.250 1.00 33.78 113 VAL A N 1
ATOM 1739 C CA . VAL A 1 113 ? 36.145 25.297 -8.383 1.00 32.96 113 VAL A CA 1
ATOM 1740 C C . VAL A 1 113 ? 35.572 23.986 -7.886 1.00 35.71 113 VAL A C 1
ATOM 1741 O O . VAL A 1 113 ? 34.359 23.805 -7.800 1.00 38.97 113 VAL A O 1
ATOM 1754 N N . ASP A 1 114 ? 36.453 23.069 -7.534 1.00 34.73 114 ASP A N 1
ATOM 1755 C CA . ASP A 1 114 ? 36.066 21.819 -6.883 1.00 39.71 114 ASP A CA 1
ATOM 1756 C C . ASP A 1 114 ? 35.738 22.113 -5.419 1.00 41.46 114 ASP A C 1
ATOM 1757 O O . ASP A 1 114 ? 36.549 22.716 -4.708 1.00 36.96 114 ASP A O 1
ATOM 1766 N N . ILE A 1 115 ? 34.532 21.769 -4.997 1.00 45.45 115 ILE A N 1
ATOM 1767 C CA . ILE A 1 115 ? 34.075 21.954 -3.614 1.00 46.06 115 ILE A CA 1
ATOM 1768 C C . ILE A 1 115 ? 34.143 20.601 -2.933 1.00 45.68 115 ILE A C 1
ATOM 1769 O O . ILE A 1 115 ? 33.543 19.632 -3.409 1.00 44.15 115 ILE A O 1
ATOM 1785 N N . LEU A 1 116 ? 34.927 20.499 -1.876 1.00 44.73 116 LEU A N 1
ATOM 1786 C CA . LEU A 1 116 ? 35.126 19.219 -1.211 1.00 46.15 116 LEU A CA 1
ATOM 1787 C C . LEU A 1 116 ? 34.207 19.043 -0.002 1.00 51.39 116 LEU A C 1
ATOM 1788 O O . LEU A 1 116 ? 33.870 17.910 0.356 1.00 56.59 116 LEU A O 1
ATOM 1804 N N . LYS A 1 117 ? 33.877 20.131 0.682 1.00 52.86 117 LYS A N 1
ATOM 1805 C CA . LYS A 1 117 ? 32.987 20.092 1.834 1.00 55.16 117 LYS A CA 1
ATOM 1806 C C . LYS A 1 117 ? 32.211 21.397 1.881 1.00 46.94 117 LYS A C 1
ATOM 1807 O O . LYS A 1 117 ? 32.743 22.464 1.549 1.00 43.88 117 LYS A O 1
ATOM 1826 N N . GLU A 1 118 ? 30.964 21.304 2.332 1.00 41.79 118 GLU A N 1
ATOM 1827 C CA . GLU A 1 118 ? 30.082 22.442 2.546 1.00 42.87 118 GLU A CA 1
ATOM 1828 C C . GLU A 1 118 ? 29.569 22.394 3.981 1.00 43.77 118 GLU A C 1
ATOM 1829 O O . GLU A 1 118 ? 29.124 21.344 4.458 1.00 47.55 118 GLU A O 1
ATOM 1841 N N . PHE A 1 119 ? 29.727 23.504 4.681 1.00 42.09 119 PHE A N 1
ATOM 1842 C CA . PHE A 1 119 ? 29.256 23.689 6.038 1.00 47.04 119 PHE A CA 1
ATOM 1843 C C . PHE A 1 119 ? 28.274 24.843 6.052 1.00 45.59 119 PHE A C 1
ATOM 1844 O O . PHE A 1 119 ? 28.254 25.691 5.159 1.00 44.20 119 PHE A O 1
ATOM 1861 N N . TYR A 1 120 ? 27.460 24.889 7.082 1.00 44.46 120 TYR A N 1
ATOM 1862 C CA . TYR A 1 120 ? 26.649 26.058 7.351 1.00 40.21 120 TYR A CA 1
ATOM 1863 C C . TYR A 1 120 ? 27.232 26.723 8.592 1.00 41.02 120 TYR A C 1
ATOM 1864 O O . TYR A 1 120 ? 27.511 26.040 9.579 1.00 48.53 120 TYR A O 1
ATOM 1882 N N . LEU A 1 121 ? 27.425 28.034 8.539 1.00 41.00 121 LEU A N 1
ATOM 1883 C CA . LEU A 1 121 ? 27.927 28.789 9.679 1.00 44.81 121 LEU A CA 1
ATOM 1884 C C . LEU A 1 121 ? 27.268 30.153 9.653 1.00 47.03 121 LEU A C 1
ATOM 1885 O O . LEU A 1 121 ? 27.148 30.754 8.589 1.00 50.20 121 LEU A O 1
ATOM 1901 N N . SER A 1 122 ? 26.757 30.595 10.792 1.00 44.23 122 SER A N 1
ATOM 1902 C CA . SER A 1 122 ? 26.167 31.917 10.883 1.00 47.32 122 SER A CA 1
ATOM 1903 C C . SER A 1 122 ? 26.560 32.570 12.194 1.00 51.74 122 SER A C 1
ATOM 1904 O O . SER A 1 122 ? 26.617 31.902 13.229 1.00 52.16 122 SER A O 1
ATOM 1912 N N . ILE A 1 123 ? 26.701 33.892 12.169 1.00 53.39 123 ILE A N 1
ATOM 1913 C CA . ILE A 1 123 ? 26.892 34.680 13.385 1.00 56.09 123 ILE A CA 1
ATOM 1914 C C . ILE A 1 123 ? 25.658 35.566 13.510 1.00 58.92 123 ILE A C 1
ATOM 1915 O O . ILE A 1 123 ? 25.336 36.318 12.580 1.00 58.78 123 ILE A O 1
ATOM 1931 N N . LEU A 1 124 ? 24.947 35.455 14.642 1.00 59.44 124 LEU A N 1
ATOM 1932 C CA . LEU A 1 124 ? 23.713 36.202 14.858 1.00 61.74 124 LEU A CA 1
ATOM 1933 C C . LEU A 1 124 ? 23.703 36.912 16.208 1.00 68.50 124 LEU A C 1
ATOM 1934 O O . LEU A 1 124 ? 24.195 36.374 17.205 1.00 65.82 124 LEU A O 1
ATOM 1950 N N . LEU A 1 125 ? 23.111 38.105 16.234 1.00 78.08 125 LEU A N 1
ATOM 1951 C CA . LEU A 1 125 ? 22.975 38.884 17.464 1.00 82.33 125 LEU A CA 1
ATOM 1952 C C . LEU A 1 125 ? 21.660 38.497 18.098 1.00 79.66 125 LEU A C 1
ATOM 1953 O O . LEU A 1 125 ? 20.630 38.639 17.447 1.00 77.65 125 LEU A O 1
ATOM 1969 N N . ALA A 1 128 ? 19.769 36.011 20.230 1.00 98.26 128 ALA A N 1
ATOM 1970 C CA . ALA A 1 128 ? 19.024 37.186 19.777 1.00 103.43 128 ALA A CA 1
ATOM 1971 C C . ALA A 1 128 ? 19.039 38.294 20.830 1.00 109.11 128 ALA A C 1
ATOM 1972 O O . ALA A 1 128 ? 19.641 39.352 20.625 1.00 101.70 128 ALA A O 1
ATOM 1978 N N . MET A 1 129 ? 18.359 38.045 21.950 1.00 114.32 129 MET A N 1
ATOM 1979 C CA . MET A 1 129 ? 18.305 38.965 23.081 1.00 109.51 129 MET A CA 1
ATOM 1980 C C . MET A 1 129 ? 19.198 38.410 24.184 1.00 109.78 129 MET A C 1
ATOM 1981 O O . MET A 1 129 ? 18.733 37.785 25.139 1.00 114.56 129 MET A O 1
ATOM 1995 N N . GLY A 1 130 ? 20.494 38.643 24.041 1.00 103.28 130 GLY A N 1
ATOM 1996 C CA . GLY A 1 130 ? 21.464 38.204 25.015 1.00 101.97 130 GLY A CA 1
ATOM 1997 C C . GLY A 1 130 ? 22.859 38.603 24.590 1.00 110.83 130 GLY A C 1
ATOM 1998 O O . GLY A 1 130 ? 23.388 39.616 25.060 1.00 114.68 130 GLY A O 1
ATOM 2002 N N . CYS A 1 131 ? 23.451 37.822 23.687 1.00 112.66 131 CYS A N 1
ATOM 2003 C CA . CYS A 1 131 ? 24.797 38.060 23.190 1.00 111.58 131 CYS A CA 1
ATOM 2004 C C . CYS A 1 131 ? 24.903 37.495 21.782 1.00 107.19 131 CYS A C 1
ATOM 2005 O O . CYS A 1 131 ? 23.968 36.846 21.290 1.00 111.93 131 CYS A O 1
ATOM 2013 N N . PRO A 1 132 ? 26.022 37.722 21.099 1.00 94.37 132 PRO A N 1
ATOM 2014 C CA . PRO A 1 132 ? 26.232 37.051 19.809 1.00 80.93 132 PRO A CA 1
ATOM 2015 C C . PRO A 1 132 ? 26.319 35.538 19.988 1.00 67.53 132 PRO A C 1
ATOM 2016 O O . PRO A 1 132 ? 26.719 35.036 21.042 1.00 64.01 132 PRO A O 1
ATOM 2027 N N . VAL A 1 133 ? 25.865 34.803 18.972 1.00 61.84 133 VAL A N 1
ATOM 2028 C CA . VAL A 1 133 ? 25.988 33.347 18.940 1.00 56.18 133 VAL A CA 1
ATOM 2029 C C . VAL A 1 133 ? 26.486 32.947 17.553 1.00 54.48 133 VAL A C 1
ATOM 2030 O O . VAL A 1 133 ? 26.016 33.470 16.534 1.00 50.80 133 VAL A O 1
ATOM 2043 N N . ILE A 1 134 ? 27.403 31.988 17.515 1.00 55.52 134 ILE A N 1
ATOM 2044 C CA . ILE A 1 134 ? 27.840 31.356 16.274 1.00 54.34 134 ILE A CA 1
ATOM 2045 C C . ILE A 1 134 ? 27.123 30.021 16.199 1.00 53.19 134 ILE A C 1
ATOM 2046 O O . ILE A 1 134 ? 27.189 29.220 17.139 1.00 54.28 134 ILE A O 1
ATOM 2062 N N . ILE A 1 135 ? 26.375 29.812 15.133 1.00 48.51 135 ILE A N 1
ATOM 2063 C CA . ILE A 1 135 ? 25.757 28.524 14.880 1.00 50.20 135 ILE A CA 1
ATOM 2064 C C . ILE A 1 135 ? 26.368 27.893 13.639 1.00 44.13 135 ILE A C 1
ATOM 2065 O O . ILE A 1 135 ? 26.779 28.593 12.701 1.00 39.60 135 ILE A O 1
ATOM 2081 N N . ALA A 1 136 ? 26.474 26.570 13.655 1.00 46.47 136 ALA A N 1
ATOM 2082 C CA . ALA A 1 136 ? 27.083 25.882 12.536 1.00 48.68 136 ALA A CA 1
ATOM 2083 C C . ALA A 1 136 ? 26.652 24.430 12.556 1.00 50.58 136 ALA A C 1
ATOM 2084 O O . ALA A 1 136 ? 26.391 23.859 13.617 1.00 53.00 136 ALA A O 1
ATOM 2091 N N . THR A 1 137 ? 26.590 23.838 11.375 1.00 48.61 137 THR A N 1
ATOM 2092 C CA . THR A 1 137 ? 26.403 22.405 11.262 1.00 51.48 137 THR A CA 1
ATOM 2093 C C . THR A 1 137 ? 27.301 21.893 10.157 1.00 51.42 137 THR A C 1
ATOM 2094 O O . THR A 1 137 ? 27.604 22.622 9.212 1.00 50.08 137 THR A O 1
ATOM 2105 N N . SER A 1 138 ? 27.710 20.625 10.278 1.00 53.63 138 SER A N 1
ATOM 2106 C CA . SER A 1 138 ? 28.498 19.942 9.256 1.00 57.81 138 SER A CA 1
ATOM 2107 C C . SER A 1 138 ? 27.652 19.412 8.098 1.00 60.84 138 SER A C 1
ATOM 2108 O O . SER A 1 138 ? 28.217 18.913 7.124 1.00 61.40 138 SER A O 1
ATOM 2116 N N . GLN A 1 139 ? 26.323 19.509 8.174 1.00 67.83 139 GLN A N 1
ATOM 2117 C CA . GLN A 1 139 ? 25.473 19.104 7.062 1.00 70.72 139 GLN A CA 1
ATOM 2118 C C . GLN A 1 139 ? 25.589 20.113 5.924 1.00 76.48 139 GLN A C 1
ATOM 2119 O O . GLN A 1 139 ? 25.851 21.300 6.140 1.00 69.47 139 GLN A O 1
ATOM 2133 N N . GLY A 1 140 ? 25.389 19.624 4.699 1.00 89.04 140 GLY A N 1
ATOM 2134 C CA . GLY A 1 140 ? 25.638 20.391 3.484 1.00 87.06 140 GLY A CA 1
ATOM 2135 C C . GLY A 1 140 ? 25.167 21.831 3.435 1.00 77.32 140 GLY A C 1
ATOM 2136 O O . GLY A 1 140 ? 25.394 22.516 2.432 1.00 66.26 140 GLY A O 1
ATOM 2140 N N . GLY A 1 143 ? 19.951 22.744 0.749 1.00 52.49 143 GLY A N 1
ATOM 2141 C CA . GLY A 1 143 ? 18.856 23.335 1.519 1.00 62.89 143 GLY A CA 1
ATOM 2142 C C . GLY A 1 143 ? 19.039 23.258 3.034 1.00 65.87 143 GLY A C 1
ATOM 2143 O O . GLY A 1 143 ? 18.169 22.839 3.798 1.00 66.00 143 GLY A O 1
ATOM 2146 N N . ILE A 1 144 ? 20.208 23.689 3.486 1.00 58.68 144 ILE A N 1
ATOM 2147 C CA . ILE A 1 144 ? 20.575 23.410 4.859 1.00 58.00 144 ILE A CA 1
ATOM 2148 C C . ILE A 1 144 ? 20.126 24.493 5.835 1.00 56.21 144 ILE A C 1
ATOM 2149 O O . ILE A 1 144 ? 20.024 24.215 7.036 1.00 55.59 144 ILE A O 1
ATOM 2165 N N . GLU A 1 145 ? 19.832 25.707 5.361 1.00 52.87 145 GLU A N 1
ATOM 2166 C CA . GLU A 1 145 ? 19.387 26.751 6.283 1.00 58.87 145 GLU A CA 1
ATOM 2167 C C . GLU A 1 145 ? 18.007 26.444 6.876 1.00 64.30 145 GLU A C 1
ATOM 2168 O O . GLU A 1 145 ? 17.699 26.896 7.984 1.00 60.63 145 GLU A O 1
ATOM 2180 N N . GLU A 1 146 ? 17.150 25.724 6.155 1.00 79.16 146 GLU A N 1
ATOM 2181 C CA . GLU A 1 146 ? 15.872 25.346 6.747 1.00 84.74 146 GLU A CA 1
ATOM 2182 C C . GLU A 1 146 ? 16.039 24.171 7.708 1.00 76.00 146 GLU A C 1
ATOM 2183 O O . GLU A 1 146 ? 15.323 24.097 8.714 1.00 62.36 146 GLU A O 1
ATOM 2195 N N . VAL A 1 147 ? 16.980 23.261 7.415 1.00 71.50 147 VAL A N 1
ATOM 2196 C CA . VAL A 1 147 ? 17.350 22.215 8.364 1.00 69.67 147 VAL A CA 1
ATOM 2197 C C . VAL A 1 147 ? 17.776 22.844 9.680 1.00 62.67 147 VAL A C 1
ATOM 2198 O O . VAL A 1 147 ? 17.385 22.392 10.768 1.00 59.25 147 VAL A O 1
ATOM 2211 N N . ALA A 1 148 ? 18.553 23.919 9.599 1.00 59.71 148 ALA A N 1
ATOM 2212 C CA . ALA A 1 148 ? 18.918 24.667 10.789 1.00 60.14 148 ALA A CA 1
ATOM 2213 C C . ALA A 1 148 ? 17.701 25.216 11.527 1.00 57.48 148 ALA A C 1
ATOM 2214 O O . ALA A 1 148 ? 17.683 25.245 12.760 1.00 61.61 148 ALA A O 1
ATOM 2221 N N . GLN A 1 149 ? 16.692 25.666 10.809 1.00 58.86 149 GLN A N 1
ATOM 2222 C CA . GLN A 1 149 ? 15.548 26.287 11.474 1.00 78.32 149 GLN A CA 1
ATOM 2223 C C . GLN A 1 149 ? 14.568 25.261 12.045 1.00 77.59 149 GLN A C 1
ATOM 2224 O O . GLN A 1 149 ? 13.982 25.499 13.104 1.00 78.55 149 GLN A O 1
ATOM 2238 N N . LYS A 1 150 ? 14.323 24.146 11.346 1.00 74.22 150 LYS A N 1
ATOM 2239 C CA . LYS A 1 150 ? 13.341 23.153 11.796 1.00 59.42 150 LYS A CA 1
ATOM 2240 C C . LYS A 1 150 ? 13.967 21.987 12.564 1.00 55.09 150 LYS A C 1
ATOM 2241 O O . LYS A 1 150 ? 13.226 21.131 13.051 1.00 48.96 150 LYS A O 1
ATOM 2260 N N . CYS A 1 151 ? 15.308 21.886 12.570 1.00 53.67 151 CYS A N 1
ATOM 2261 C CA . CYS A 1 151 ? 16.079 20.904 13.345 1.00 47.73 151 CYS A CA 1
ATOM 2262 C C . CYS A 1 151 ? 17.213 21.602 14.056 1.00 46.23 151 CYS A C 1
ATOM 2263 O O . CYS A 1 151 ? 18.384 21.254 13.841 1.00 48.29 151 CYS A O 1
ATOM 2271 N N . PRO A 1 152 ? 16.934 22.618 14.851 1.00 49.28 152 PRO A N 1
ATOM 2272 C CA . PRO A 1 152 ? 18.044 23.338 15.502 1.00 50.05 152 PRO A CA 1
ATOM 2273 C C . PRO A 1 152 ? 18.957 22.449 16.361 1.00 45.67 152 PRO A C 1
ATOM 2274 O O . PRO A 1 152 ? 20.090 22.842 16.673 1.00 46.63 152 PRO A O 1
ATOM 2285 N N . GLU A 1 153 ? 18.511 21.264 16.757 1.00 45.04 153 GLU A N 1
ATOM 2286 C CA . GLU A 1 153 ? 19.354 20.383 17.555 1.00 49.17 153 GLU A CA 1
ATOM 2287 C C . GLU A 1 153 ? 20.547 19.871 16.781 1.00 49.91 153 GLU A C 1
ATOM 2288 O O . GLU A 1 153 ? 21.540 19.451 17.377 1.00 54.57 153 GLU A O 1
ATOM 2300 N N . CYS A 1 154 ? 20.481 19.914 15.467 1.00 52.49 154 CYS A N 1
ATOM 2301 C CA . CYS A 1 154 ? 21.613 19.509 14.663 1.00 58.60 154 CYS A CA 1
ATOM 2302 C C . CYS A 1 154 ? 22.713 20.572 14.634 1.00 54.61 154 CYS A C 1
ATOM 2303 O O . CYS A 1 154 ? 23.762 20.326 14.059 1.00 54.46 154 CYS A O 1
ATOM 2311 N N . LEU A 1 155 ? 22.549 21.688 15.340 1.00 53.97 155 LEU A N 1
ATOM 2312 C CA . LEU A 1 155 ? 23.489 22.790 15.279 1.00 55.34 155 LEU A CA 1
ATOM 2313 C C . LEU A 1 155 ? 24.448 22.834 16.467 1.00 62.89 155 LEU A C 1
ATOM 2314 O O . LEU A 1 155 ? 24.037 22.679 17.614 1.00 62.13 155 LEU A O 1
ATOM 2330 N N . PHE A 1 156 ? 25.732 23.081 16.187 1.00 53.97 156 PHE A N 1
ATOM 2331 C CA . PHE A 1 156 ? 26.634 23.635 17.193 1.00 50.74 156 PHE A CA 1
ATOM 2332 C C . PHE A 1 156 ? 26.236 25.088 17.437 1.00 52.37 156 PHE A C 1
ATOM 2333 O O . PHE A 1 156 ? 25.885 25.811 16.502 1.00 52.20 156 PHE A O 1
ATOM 2350 N N . LYS A 1 157 ? 26.208 25.496 18.701 1.00 55.37 157 LYS A N 1
ATOM 2351 C CA . LYS A 1 157 ? 25.854 26.858 19.083 1.00 57.75 157 LYS A CA 1
ATOM 2352 C C . LYS A 1 157 ? 26.892 27.307 20.100 1.00 58.79 157 LYS A C 1
ATOM 2353 O O . LYS A 1 157 ? 27.168 26.581 21.057 1.00 60.12 157 LYS A O 1
ATOM 2372 N N . VAL A 1 158 ? 27.495 28.466 19.870 1.00 58.20 158 VAL A N 1
ATOM 2373 C CA . VAL A 1 158 ? 28.661 28.888 20.642 1.00 58.04 158 VAL A CA 1
ATOM 2374 C C . VAL A 1 158 ? 28.362 30.299 21.111 1.00 56.15 158 VAL A C 1
ATOM 2375 O O . VAL A 1 158 ? 28.333 31.220 20.284 1.00 53.57 158 VAL A O 1
ATOM 2388 N N . PRO A 1 159 ? 28.107 30.525 22.392 1.00 56.97 159 PRO A N 1
ATOM 2389 C CA . PRO A 1 159 ? 27.889 31.901 22.840 1.00 56.82 159 PRO A CA 1
ATOM 2390 C C . PRO A 1 159 ? 29.194 32.665 22.877 1.00 59.74 159 PRO A C 1
ATOM 2391 O O . PRO A 1 159 ? 30.257 32.119 23.178 1.00 62.99 159 PRO A O 1
ATOM 2402 N N . ILE A 1 160 ? 29.098 33.957 22.598 1.00 62.13 160 ILE A N 1
ATOM 2403 C CA . ILE A 1 160 ? 30.263 34.815 22.430 1.00 72.58 160 ILE A CA 1
ATOM 2404 C C . ILE A 1 160 ? 30.204 35.928 23.467 1.00 85.02 160 ILE A C 1
ATOM 2405 O O . ILE A 1 160 ? 29.233 36.693 23.512 1.00 86.06 160 ILE A O 1
ATOM 2421 N N . SER A 1 161 ? 31.250 36.029 24.284 1.00 95.91 161 SER A N 1
ATOM 2422 C CA . SER A 1 161 ? 31.399 37.149 25.207 1.00 105.37 161 SER A CA 1
ATOM 2423 C C . SER A 1 161 ? 31.592 38.427 24.402 1.00 112.40 161 SER A C 1
ATOM 2424 O O . SER A 1 161 ? 32.643 38.623 23.790 1.00 116.88 161 SER A O 1
ATOM 2432 N N . VAL A 1 162 ? 30.585 39.304 24.388 1.00 116.85 162 VAL A N 1
ATOM 2433 C CA . VAL A 1 162 ? 30.690 40.516 23.578 1.00 120.23 162 VAL A CA 1
ATOM 2434 C C . VAL A 1 162 ? 31.896 41.351 23.993 1.00 122.57 162 VAL A C 1
ATOM 2435 O O . VAL A 1 162 ? 32.453 42.103 23.182 1.00 119.01 162 VAL A O 1
ATOM 2448 N N . LYS A 1 163 ? 32.314 41.246 25.256 1.00 125.00 163 LYS A N 1
ATOM 2449 C CA . LYS A 1 163 ? 33.458 42.019 25.729 1.00 129.26 163 LYS A CA 1
ATOM 2450 C C . LYS A 1 163 ? 34.779 41.426 25.251 1.00 123.66 163 LYS A C 1
ATOM 2451 O O . LYS A 1 163 ? 35.715 42.170 24.947 1.00 124.54 163 LYS A O 1
ATOM 2470 N N . ASN A 1 164 ? 34.871 40.099 25.168 1.00 118.37 164 ASN A N 1
ATOM 2471 C CA . ASN A 1 164 ? 36.112 39.415 24.825 1.00 119.15 164 ASN A CA 1
ATOM 2472 C C . ASN A 1 164 ? 36.089 38.793 23.431 1.00 122.11 164 ASN A C 1
ATOM 2473 O O . ASN A 1 164 ? 37.093 38.201 23.017 1.00 124.52 164 ASN A O 1
ATOM 2484 N N . GLY A 1 165 ? 34.983 38.923 22.691 1.00 113.00 165 GLY A N 1
ATOM 2485 C CA . GLY A 1 165 ? 34.816 38.262 21.416 1.00 93.81 165 GLY A CA 1
ATOM 2486 C C . GLY A 1 165 ? 35.007 36.762 21.516 1.00 84.47 165 GLY A C 1
ATOM 2487 O O . GLY A 1 165 ? 35.178 36.202 22.604 1.00 82.14 165 GLY A O 1
ATOM 2491 N N . PRO A 1 166 ? 34.975 36.071 20.379 1.00 80.26 166 PRO A N 1
ATOM 2492 C CA . PRO A 1 166 ? 35.218 34.621 20.403 1.00 72.16 166 PRO A CA 1
ATOM 2493 C C . PRO A 1 166 ? 36.650 34.334 20.825 1.00 70.13 166 PRO A C 1
ATOM 2494 O O . PRO A 1 166 ? 37.589 34.965 20.336 1.00 71.85 166 PRO A O 1
ATOM 2505 N N . THR A 1 167 ? 36.817 33.390 21.742 1.00 69.38 167 THR A N 1
ATOM 2506 C CA . THR A 1 167 ? 38.164 32.964 22.074 1.00 70.60 167 THR A CA 1
ATOM 2507 C C . THR A 1 167 ? 38.696 32.029 20.982 1.00 71.05 167 THR A C 1
ATOM 2508 O O . THR A 1 167 ? 37.940 31.399 20.237 1.00 71.60 167 THR A O 1
ATOM 2519 N N . ASN A 1 168 ? 40.021 31.955 20.896 1.00 65.02 168 ASN A N 1
ATOM 2520 C CA . ASN A 1 168 ? 40.662 31.009 20.003 1.00 61.80 168 ASN A CA 1
ATOM 2521 C C . ASN A 1 168 ? 40.290 29.569 20.340 1.00 58.25 168 ASN A C 1
ATOM 2522 O O . ASN A 1 168 ? 40.099 28.743 19.442 1.00 54.43 168 ASN A O 1
ATOM 2533 N N . GLU A 1 169 ? 40.132 29.260 21.625 1.00 56.90 169 GLU A N 1
ATOM 2534 C CA . GLU A 1 169 ? 39.773 27.903 22.018 1.00 59.61 169 GLU A CA 1
ATOM 2535 C C . GLU A 1 169 ? 38.365 27.543 21.543 1.00 55.17 169 GLU A C 1
ATOM 2536 O O . GLU A 1 169 ? 38.107 26.391 21.166 1.00 56.87 169 GLU A O 1
ATOM 2548 N N . GLN A 1 170 ? 37.456 28.515 21.521 1.00 52.02 170 GLN A N 1
ATOM 2549 C CA . GLN A 1 170 ? 36.113 28.240 21.013 1.00 54.44 170 GLN A CA 1
ATOM 2550 C C . GLN A 1 170 ? 36.138 27.897 19.533 1.00 53.15 170 GLN A C 1
ATOM 2551 O O . GLN A 1 170 ? 35.363 27.042 19.071 1.00 49.04 170 GLN A O 1
ATOM 2565 N N . LEU A 1 171 ? 36.940 28.632 18.760 1.00 51.32 171 LEU A N 1
ATOM 2566 C CA . LEU A 1 171 ? 36.932 28.469 17.309 1.00 47.37 171 LEU A CA 1
ATOM 2567 C C . LEU A 1 171 ? 37.693 27.236 16.876 1.00 48.98 171 LEU A C 1
ATOM 2568 O O . LEU A 1 171 ? 37.297 26.566 15.917 1.00 45.15 171 LEU A O 1
ATOM 2584 N N . VAL A 1 172 ? 38.798 26.927 17.550 1.00 49.98 172 VAL A N 1
ATOM 2585 C CA . VAL A 1 172 ? 39.481 25.676 17.261 1.00 51.29 172 VAL A CA 1
ATOM 2586 C C . VAL A 1 172 ? 38.546 24.510 17.543 1.00 52.14 172 VAL A C 1
ATOM 2587 O O . VAL A 1 172 ? 38.486 23.541 16.781 1.00 52.13 172 VAL A O 1
ATOM 2600 N N . LYS A 1 173 ? 37.803 24.584 18.647 1.00 55.03 173 LYS A N 1
ATOM 2601 C CA . LYS A 1 173 ? 36.877 23.517 19.007 1.00 57.49 173 LYS A CA 1
ATOM 2602 C C . LYS A 1 173 ? 35.738 23.433 18.011 1.00 49.56 173 LYS A C 1
ATOM 2603 O O . LYS A 1 173 ? 35.303 22.335 17.632 1.00 50.33 173 LYS A O 1
ATOM 2622 N N . LEU A 1 174 ? 35.218 24.593 17.602 1.00 48.03 174 LEU A N 1
ATOM 2623 C CA . LEU A 1 174 ? 34.180 24.631 16.585 1.00 48.74 174 LEU A CA 1
ATOM 2624 C C . LEU A 1 174 ? 34.675 24.032 15.276 1.00 47.67 174 LEU A C 1
ATOM 2625 O O . LEU A 1 174 ? 33.991 23.216 14.660 1.00 49.45 174 LEU A O 1
ATOM 2641 N N . ALA A 1 175 ? 35.861 24.450 14.811 1.00 41.60 175 ALA A N 1
ATOM 2642 C CA . ALA A 1 175 ? 36.389 23.915 13.566 1.00 41.46 175 ALA A CA 1
ATOM 2643 C C . ALA A 1 175 ? 36.558 22.408 13.651 1.00 42.99 175 ALA A C 1
ATOM 2644 O O . ALA A 1 175 ? 36.181 21.675 12.724 1.00 42.69 175 ALA A O 1
ATOM 2651 N N . LYS A 1 176 ? 37.152 21.927 14.754 1.00 45.66 176 LYS A N 1
ATOM 2652 C CA . LYS A 1 176 ? 37.326 20.492 14.932 1.00 49.48 176 LYS A CA 1
ATOM 2653 C C . LYS A 1 176 ? 35.991 19.784 15.091 1.00 53.09 176 LYS A C 1
ATOM 2654 O O . LYS A 1 176 ? 35.805 18.693 14.544 1.00 53.22 176 LYS A O 1
ATOM 2673 N N . ASP A 1 177 ? 35.032 20.408 15.792 1.00 54.61 177 ASP A N 1
ATOM 2674 C CA . ASP A 1 177 ? 33.706 19.801 15.923 1.00 59.05 177 ASP A CA 1
ATOM 2675 C C . ASP A 1 177 ? 33.012 19.693 14.570 1.00 57.98 177 ASP A C 1
ATOM 2676 O O . ASP A 1 177 ? 32.142 18.833 14.384 1.00 59.85 177 ASP A O 1
ATOM 2685 N N . LEU A 1 178 ? 33.330 20.587 13.631 1.00 55.24 178 LEU A N 1
ATOM 2686 C CA . LEU A 1 178 ? 32.743 20.514 12.295 1.00 51.37 178 LEU A CA 1
ATOM 2687 C C . LEU A 1 178 ? 33.418 19.481 11.412 1.00 51.74 178 LEU A C 1
ATOM 2688 O O . LEU A 1 178 ? 33.038 19.344 10.242 1.00 52.74 178 LEU A O 1
ATOM 2704 N N . GLY A 1 179 ? 34.434 18.793 11.922 1.00 51.85 179 GLY A N 1
ATOM 2705 C CA . GLY A 1 179 ? 35.091 17.747 11.174 1.00 55.15 179 GLY A CA 1
ATOM 2706 C C . GLY A 1 179 ? 36.326 18.164 10.417 1.00 57.79 179 GLY A C 1
ATOM 2707 O O . GLY A 1 179 ? 36.850 17.373 9.624 1.00 62.68 179 GLY A O 1
ATOM 2711 N N . LEU A 1 180 ? 36.827 19.361 10.648 1.00 54.60 180 LEU A N 1
ATOM 2712 C CA . LEU A 1 180 ? 38.037 19.796 9.975 1.00 53.73 180 LEU A CA 1
ATOM 2713 C C . LEU A 1 180 ? 39.257 19.250 10.696 1.00 57.91 180 LEU A C 1
ATOM 2714 O O . LEU A 1 180 ? 39.268 19.115 11.932 1.00 55.82 180 LEU A O 1
ATOM 2730 N N . GLU A 1 181 ? 40.264 18.882 9.910 1.00 61.73 181 GLU A N 1
ATOM 2731 C CA . GLU A 1 181 ? 41.528 18.403 10.440 1.00 63.38 181 GLU A CA 1
ATOM 2732 C C . GLU A 1 181 ? 42.693 19.086 9.730 1.00 60.34 181 GLU A C 1
ATOM 2733 O O . GLU A 1 181 ? 42.549 19.674 8.652 1.00 54.47 181 GLU A O 1
ATOM 2745 N N . GLY A 1 182 ? 43.865 18.993 10.359 1.00 59.03 182 GLY A N 1
ATOM 2746 C CA . GLY A 1 182 ? 45.057 19.510 9.744 1.00 58.41 182 GLY A CA 1
ATOM 2747 C C . GLY A 1 182 ? 45.019 21.025 9.694 1.00 57.63 182 GLY A C 1
ATOM 2748 O O . GLY A 1 182 ? 44.447 21.691 10.565 1.00 52.75 182 GLY A O 1
ATOM 2752 N N . ASP A 1 183 ? 45.601 21.569 8.620 1.00 60.20 183 ASP A N 1
ATOM 2753 C CA . ASP A 1 183 ? 45.700 23.013 8.435 1.00 59.30 183 ASP A CA 1
ATOM 2754 C C . ASP A 1 183 ? 44.339 23.662 8.216 1.00 47.23 183 ASP A C 1
ATOM 2755 O O . ASP A 1 183 ? 44.212 24.879 8.408 1.00 45.09 183 ASP A O 1
ATOM 2764 N N . LEU A 1 184 ? 43.334 22.894 7.800 1.00 46.40 184 LEU A N 1
ATOM 2765 C CA . LEU A 1 184 ? 42.005 23.477 7.626 1.00 45.37 184 LEU A CA 1
ATOM 2766 C C . LEU A 1 184 ? 41.420 23.966 8.948 1.00 44.82 184 LEU A C 1
ATOM 2767 O O . LEU A 1 184 ? 40.535 24.824 8.952 1.00 45.23 184 LEU A O 1
ATOM 2783 N N . VAL A 1 185 ? 41.832 23.397 10.077 1.00 48.73 185 VAL A N 1
ATOM 2784 C CA . VAL A 1 185 ? 41.329 23.888 11.360 1.00 50.06 185 VAL A CA 1
ATOM 2785 C C . VAL A 1 185 ? 41.713 25.355 11.545 1.00 44.74 185 VAL A C 1
ATOM 2786 O O . VAL A 1 185 ? 40.861 26.216 11.762 1.00 44.12 185 VAL A O 1
ATOM 2799 N N . GLN A 1 186 ? 43.013 25.665 11.454 1.00 45.51 186 GLN A N 1
ATOM 2800 C CA . GLN A 1 186 ? 43.445 27.052 11.633 1.00 46.26 186 GLN A CA 1
ATOM 2801 C C . GLN A 1 186 ? 42.892 27.973 10.546 1.00 43.40 186 GLN A C 1
ATOM 2802 O O . GLN A 1 186 ? 42.530 29.126 10.810 1.00 43.46 186 GLN A O 1
ATOM 2816 N N . ASP A 1 187 ? 42.890 27.508 9.312 1.00 41.21 187 ASP A N 1
ATOM 2817 C CA . ASP A 1 187 ? 42.278 28.256 8.217 1.00 41.20 187 ASP A CA 1
ATOM 2818 C C . ASP A 1 187 ? 40.827 28.597 8.556 1.00 42.03 187 ASP A C 1
ATOM 2819 O O . ASP A 1 187 ? 40.389 29.746 8.434 1.00 41.43 187 ASP A O 1
ATOM 2828 N N . CYS A 1 188 ? 40.083 27.613 9.052 1.00 41.73 188 CYS A N 1
ATOM 2829 C CA . CYS A 1 188 ? 38.724 27.885 9.486 1.00 42.25 188 CYS A CA 1
ATOM 2830 C C . CYS A 1 188 ? 38.707 28.883 10.639 1.00 45.00 188 CYS A C 1
ATOM 2831 O O . CYS A 1 188 ? 37.918 29.836 10.635 1.00 42.46 188 CYS A O 1
ATOM 2839 N N . VAL A 1 189 ? 39.576 28.694 11.632 1.00 46.55 189 VAL A N 1
ATOM 2840 C CA . VAL A 1 189 ? 39.656 29.648 12.736 1.00 46.63 189 VAL A CA 1
ATOM 2841 C C . VAL A 1 189 ? 39.864 31.054 12.201 1.00 45.42 189 VAL A C 1
ATOM 2842 O O . VAL A 1 189 ? 39.159 31.992 12.593 1.00 40.24 189 VAL A O 1
ATOM 2855 N N . ASP A 1 190 ? 40.843 31.225 11.304 1.00 44.58 190 ASP A N 1
ATOM 2856 C CA . ASP A 1 190 ? 41.132 32.555 10.771 1.00 48.96 190 ASP A CA 1
ATOM 2857 C C . ASP A 1 190 ? 39.933 33.146 10.056 1.00 45.42 190 ASP A C 1
ATOM 2858 O O . ASP A 1 190 ? 39.642 34.336 10.191 1.00 43.91 190 ASP A O 1
ATOM 2867 N N . ASN A 1 191 ? 39.229 32.339 9.266 1.00 42.25 191 ASN A N 1
ATOM 2868 C CA . ASN A 1 191 ? 38.095 32.877 8.523 1.00 43.62 191 ASN A CA 1
ATOM 2869 C C . ASN A 1 191 ? 36.924 33.244 9.431 1.00 43.39 191 ASN A C 1
ATOM 2870 O O . ASN A 1 191 ? 36.196 34.195 9.142 1.00 42.97 191 ASN A O 1
ATOM 2881 N N . VAL A 1 192 ? 36.662 32.446 10.467 1.00 43.67 192 VAL A N 1
ATOM 2882 C CA . VAL A 1 192 ? 35.573 32.780 11.380 1.00 44.51 192 VAL A CA 1
ATOM 2883 C C . VAL A 1 192 ? 35.916 34.019 12.196 1.00 42.62 192 VAL A C 1
ATOM 2884 O O . VAL A 1 192 ? 35.026 34.826 12.511 1.00 43.74 192 VAL A O 1
ATOM 2897 N N . LYS A 1 193 ? 37.188 34.219 12.536 1.00 44.37 193 LYS A N 1
ATOM 2898 C CA . LYS A 1 193 ? 37.552 35.477 13.185 1.00 52.86 193 LYS A CA 1
ATOM 2899 C C . LYS A 1 193 ? 37.223 36.673 12.283 1.00 51.14 193 LYS A C 1
ATOM 2900 O O . LYS A 1 193 ? 36.684 37.673 12.772 1.00 52.20 193 LYS A O 1
ATOM 2919 N N . ALA A 1 194 ? 37.464 36.567 10.957 1.00 50.75 194 ALA A N 1
ATOM 2920 C CA . ALA A 1 194 ? 37.088 37.651 10.040 1.00 53.65 194 ALA A CA 1
ATOM 2921 C C . ALA A 1 194 ? 35.572 37.848 9.973 1.00 53.24 194 ALA A C 1
ATOM 2922 O O . ALA A 1 194 ? 35.064 38.980 9.975 1.00 54.12 194 ALA A O 1
ATOM 2929 N N . LEU A 1 195 ? 34.828 36.761 9.885 1.00 46.44 195 LEU A N 1
ATOM 2930 C CA . LEU A 1 195 ? 33.383 36.889 9.894 1.00 50.63 195 LEU A CA 1
ATOM 2931 C C . LEU A 1 195 ? 32.913 37.601 11.166 1.00 53.65 195 LEU A C 1
ATOM 2932 O O . LEU A 1 195 ? 31.939 38.368 11.136 1.00 52.06 195 LEU A O 1
ATOM 2948 N N . TYR A 1 196 ? 33.584 37.364 12.296 1.00 56.50 196 TYR A N 1
ATOM 2949 C CA . TYR A 1 196 ? 33.156 38.048 13.521 1.00 66.07 196 TYR A CA 1
ATOM 2950 C C . TYR A 1 196 ? 33.428 39.552 13.448 1.00 71.21 196 TYR A C 1
ATOM 2951 O O . TYR A 1 196 ? 32.571 40.356 13.833 1.00 77.23 196 TYR A O 1
ATOM 2969 N N . GLN A 1 197 ? 34.595 39.955 12.933 1.00 63.36 197 GLN A N 1
ATOM 2970 C CA . GLN A 1 197 ? 34.863 41.375 12.721 1.00 62.71 197 GLN A CA 1
ATOM 2971 C C . GLN A 1 197 ? 33.803 42.027 11.826 1.00 63.75 197 GLN A C 1
ATOM 2972 O O . GLN A 1 197 ? 33.393 43.166 12.055 1.00 63.06 197 GLN A O 1
ATOM 2986 N N . VAL A 1 198 ? 33.378 41.353 10.764 1.00 61.37 198 VAL A N 1
ATOM 2987 C CA . VAL A 1 198 ? 32.288 41.918 9.966 1.00 60.72 198 VAL A CA 1
ATOM 2988 C C . VAL A 1 198 ? 31.036 42.051 10.822 1.00 61.92 198 VAL A C 1
ATOM 2989 O O . VAL A 1 198 ? 30.344 43.071 10.792 1.00 61.28 198 VAL A O 1
ATOM 3002 N N . PHE A 1 199 ? 30.694 40.992 11.552 1.00 64.61 199 PHE A N 1
ATOM 3003 C CA . PHE A 1 199 ? 29.509 41.037 12.397 1.00 67.63 199 PHE A CA 1
ATOM 3004 C C . PHE A 1 199 ? 29.603 42.185 13.396 1.00 69.52 199 PHE A C 1
ATOM 3005 O O . PHE A 1 199 ? 28.677 42.999 13.517 1.00 68.15 199 PHE A O 1
ATOM 3022 N N . ASP A 1 200 ? 30.738 42.269 14.101 1.00 69.40 200 ASP A N 1
ATOM 3023 C CA . ASP A 1 200 ? 30.934 43.264 15.156 1.00 77.55 200 ASP A CA 1
ATOM 3024 C C . ASP A 1 200 ? 31.076 44.664 14.571 1.00 80.41 200 ASP A C 1
ATOM 3025 O O . ASP A 1 200 ? 30.229 45.537 14.796 1.00 75.65 200 ASP A O 1
ATOM 3034 N N . LYS A 1 201 ? 32.141 44.892 13.796 1.00 87.10 201 LYS A N 1
ATOM 3035 C CA . LYS A 1 201 ? 32.487 46.241 13.374 1.00 83.36 201 LYS A CA 1
ATOM 3036 C C . LYS A 1 201 ? 31.472 46.847 12.416 1.00 83.87 201 LYS A C 1
ATOM 3037 O O . LYS A 1 201 ? 31.526 48.052 12.159 1.00 88.89 201 LYS A O 1
ATOM 3056 N N . CYS A 1 202 ? 30.578 46.048 11.844 1.00 83.46 202 CYS A N 1
ATOM 3057 C CA . CYS A 1 202 ? 29.566 46.568 10.934 1.00 84.36 202 CYS A CA 1
ATOM 3058 C C . CYS A 1 202 ? 28.165 46.532 11.538 1.00 86.56 202 CYS A C 1
ATOM 3059 O O . CYS A 1 202 ? 27.186 46.789 10.827 1.00 88.61 202 CYS A O 1
ATOM 3067 N N . ASP A 1 203 ? 28.048 46.223 12.827 1.00 91.31 203 ASP A N 1
ATOM 3068 C CA . ASP A 1 203 ? 26.766 46.232 13.537 1.00 98.21 203 ASP A CA 1
ATOM 3069 C C . ASP A 1 203 ? 25.717 45.409 12.794 1.00 88.92 203 ASP A C 1
ATOM 3070 O O . ASP A 1 203 ? 24.600 45.858 12.541 1.00 95.38 203 ASP A O 1
ATOM 3079 N N . SER A 1 204 ? 26.094 44.192 12.437 1.00 73.16 204 SER A N 1
ATOM 3080 C CA . SER A 1 204 ? 25.213 43.294 11.719 1.00 67.93 204 SER A CA 1
ATOM 3081 C C . SER A 1 204 ? 24.410 42.446 12.692 1.00 67.59 204 SER A C 1
ATOM 3082 O O . SER A 1 204 ? 24.883 42.080 13.766 1.00 65.91 204 SER A O 1
ATOM 3090 N N . THR A 1 205 ? 23.180 42.134 12.300 1.00 70.54 205 THR A N 1
ATOM 3091 C CA . THR A 1 205 ? 22.352 41.203 13.051 1.00 71.66 205 THR A CA 1
ATOM 3092 C C . THR A 1 205 ? 22.570 39.757 12.628 1.00 70.77 205 THR A C 1
ATOM 3093 O O . THR A 1 205 ? 22.189 38.842 13.372 1.00 66.58 205 THR A O 1
ATOM 3104 N N . MET A 1 206 ? 23.194 39.530 11.467 1.00 68.36 206 MET A N 1
ATOM 3105 C CA . MET A 1 206 ? 23.451 38.180 10.991 1.00 62.69 206 MET A CA 1
ATOM 3106 C C . MET A 1 206 ? 24.492 38.208 9.881 1.00 61.82 206 MET A C 1
ATOM 3107 O O . MET A 1 206 ? 24.375 38.990 8.929 1.00 57.89 206 MET A O 1
ATOM 3121 N N . VAL A 1 207 ? 25.504 37.355 10.011 1.00 60.67 207 VAL A N 1
ATOM 3122 C CA . VAL A 1 207 ? 26.414 37.021 8.911 1.00 55.07 207 VAL A CA 1
ATOM 3123 C C . VAL A 1 207 ? 26.258 35.528 8.706 1.00 53.05 207 VAL A C 1
ATOM 3124 O O . VAL A 1 207 ? 26.696 34.727 9.548 1.00 53.65 207 VAL A O 1
ATOM 3137 N N . GLU A 1 208 ? 25.637 35.155 7.585 1.00 47.47 208 GLU A N 1
ATOM 3138 C CA . GLU A 1 208 ? 25.237 33.784 7.318 1.00 47.28 208 GLU A CA 1
ATOM 3139 C C . GLU A 1 208 ? 26.020 33.292 6.111 1.00 46.32 208 GLU A C 1
ATOM 3140 O O . GLU A 1 208 ? 25.963 33.910 5.047 1.00 44.78 208 GLU A O 1
ATOM 3152 N N . ILE A 1 209 ? 26.747 32.193 6.286 1.00 49.01 209 ILE A N 1
ATOM 3153 C CA . ILE A 1 209 ? 27.593 31.617 5.247 1.00 46.75 209 ILE A CA 1
ATOM 3154 C C . ILE A 1 209 ? 27.050 30.230 4.961 1.00 45.10 209 ILE A C 1
ATOM 3155 O O . ILE A 1 209 ? 27.221 29.304 5.762 1.00 41.59 209 ILE A O 1
ATOM 3171 N N . ASN A 1 210 ? 26.406 30.068 3.815 1.00 48.67 210 ASN A N 1
ATOM 3172 C CA . ASN A 1 210 ? 25.737 28.818 3.470 1.00 55.01 210 ASN A CA 1
ATOM 3173 C C . ASN A 1 210 ? 25.926 28.556 1.995 1.00 51.45 210 ASN A C 1
ATOM 3174 O O . ASN A 1 210 ? 25.027 28.849 1.206 1.00 48.88 210 ASN A O 1
ATOM 3185 N N . PRO A 1 211 ? 27.016 27.877 1.593 1.00 46.76 211 PRO A N 1
ATOM 3186 C CA . PRO A 1 211 ? 27.978 27.210 2.448 1.00 47.52 211 PRO A CA 1
ATOM 3187 C C . PRO A 1 211 ? 29.298 27.968 2.682 1.00 48.61 211 PRO A C 1
ATOM 3188 O O . PRO A 1 211 ? 29.726 28.845 1.920 1.00 47.53 211 PRO A O 1
ATOM 3199 N N . LEU A 1 212 ? 29.868 27.687 3.837 1.00 44.49 212 LEU A N 1
ATOM 3200 C CA . LEU A 1 212 ? 31.299 27.846 4.046 1.00 38.91 212 LEU A CA 1
ATOM 3201 C C . LEU A 1 212 ? 31.929 26.569 3.517 1.00 40.12 212 LEU A C 1
ATOM 3202 O O . LEU A 1 212 ? 31.426 25.474 3.795 1.00 45.08 212 LEU A O 1
ATOM 3218 N N . GLY A 1 213 ? 32.892 26.698 2.615 1.00 38.51 213 GLY A N 1
ATOM 3219 C CA . GLY A 1 213 ? 33.393 25.526 1.930 1.00 35.24 213 GLY A CA 1
ATOM 3220 C C . GLY A 1 213 ? 34.846 25.203 2.160 1.00 38.25 213 GLY A C 1
ATOM 3221 O O . GLY A 1 213 ? 35.637 26.052 2.560 1.00 38.56 213 GLY A O 1
ATOM 3225 N N . VAL A 1 214 ? 35.188 23.956 1.892 1.00 39.19 214 VAL A N 1
ATOM 3226 C CA . VAL A 1 214 ? 36.550 23.546 1.600 1.00 39.71 214 VAL A CA 1
ATOM 3227 C C . VAL A 1 214 ? 36.635 23.394 0.099 1.00 37.39 214 VAL A C 1
ATOM 3228 O O . VAL A 1 214 ? 35.897 22.605 -0.496 1.00 38.48 214 VAL A O 1
ATOM 3241 N N . ILE A 1 215 ? 37.490 24.191 -0.522 1.00 34.23 215 ILE A N 1
ATOM 3242 C CA . ILE A 1 215 ? 37.639 24.150 -1.960 1.00 33.41 215 ILE A CA 1
ATOM 3243 C C . ILE A 1 215 ? 39.088 23.848 -2.288 1.00 34.90 215 ILE A C 1
ATOM 3244 O O . ILE A 1 215 ? 39.979 23.942 -1.448 1.00 35.95 215 ILE A O 1
ATOM 3260 N N . GLU A 1 216 ? 39.300 23.476 -3.524 1.00 34.53 216 GLU A N 1
ATOM 3261 C CA . GLU A 1 216 ? 40.628 23.314 -4.070 1.00 33.20 216 GLU A CA 1
ATOM 3262 C C . GLU A 1 216 ? 40.974 24.531 -4.899 1.00 34.59 216 GLU A C 1
ATOM 3263 O O . GLU A 1 216 ? 40.140 25.050 -5.639 1.00 37.08 216 GLU A O 1
ATOM 3275 N N . THR A 1 217 ? 42.202 25.004 -4.720 1.00 32.77 217 THR A N 1
ATOM 3276 C CA . THR A 1 217 ? 42.755 26.038 -5.561 1.00 31.33 217 THR A CA 1
ATOM 3277 C C . THR A 1 217 ? 43.103 25.421 -6.893 1.00 29.97 217 THR A C 1
ATOM 3278 O O . THR A 1 217 ? 43.020 24.203 -7.067 1.00 31.83 217 THR A O 1
ATOM 3289 N N . PRO A 1 218 ? 43.502 26.235 -7.866 1.00 28.83 218 PRO A N 1
ATOM 3290 C CA . PRO A 1 218 ? 43.814 25.672 -9.186 1.00 31.96 218 PRO A CA 1
ATOM 3291 C C . PRO A 1 218 ? 44.993 24.735 -9.173 1.00 36.96 218 PRO A C 1
ATOM 3292 O O . PRO A 1 218 ? 45.113 23.915 -10.087 1.00 38.71 218 PRO A O 1
ATOM 3303 N N . THR A 1 219 ? 45.857 24.822 -8.156 1.00 38.22 219 THR A N 1
ATOM 3304 C CA . THR A 1 219 ? 46.970 23.896 -8.001 1.00 39.87 219 THR A CA 1
ATOM 3305 C C . THR A 1 219 ? 46.726 22.914 -6.863 1.00 43.36 219 THR A C 1
ATOM 3306 O O . THR A 1 219 ? 47.678 22.400 -6.267 1.00 45.51 219 THR A O 1
ATOM 3317 N N . ASP A 1 220 ? 45.459 22.718 -6.499 1.00 43.47 220 ASP A N 1
ATOM 3318 C CA . ASP A 1 220 ? 44.945 21.604 -5.697 1.00 48.81 220 ASP A CA 1
ATOM 3319 C C . ASP A 1 220 ? 45.200 21.735 -4.203 1.00 43.91 220 ASP A C 1
ATOM 3320 O O . ASP A 1 220 ? 45.031 20.762 -3.480 1.00 44.43 220 ASP A O 1
ATOM 3329 N N . GLU A 1 221 ? 45.577 22.904 -3.707 1.00 38.32 221 GLU A N 1
ATOM 3330 C CA . GLU A 1 221 ? 45.599 23.109 -2.272 1.00 38.65 221 GLU A CA 1
ATOM 3331 C C . GLU A 1 221 ? 44.178 23.235 -1.761 1.00 40.07 221 GLU A C 1
ATOM 3332 O O . GLU A 1 221 ? 43.325 23.827 -2.423 1.00 39.52 221 GLU A O 1
ATOM 3344 N N . LYS A 1 222 ? 43.920 22.705 -0.567 1.00 40.70 222 LYS A N 1
ATOM 3345 C CA . LYS A 1 222 ? 42.604 22.805 0.045 1.00 41.14 222 LYS A CA 1
ATOM 3346 C C . LYS A 1 222 ? 42.547 24.019 0.958 1.00 41.76 222 LYS A C 1
ATOM 3347 O O . LYS A 1 222 ? 43.417 24.205 1.808 1.00 43.66 222 LYS A O 1
ATOM 3366 N N . VAL A 1 223 ? 41.532 24.844 0.782 1.00 36.36 223 VAL A N 1
ATOM 3367 C CA . VAL A 1 223 ? 41.376 26.051 1.579 1.00 37.93 223 VAL A CA 1
ATOM 3368 C C . VAL A 1 223 ? 39.915 26.250 1.946 1.00 37.21 223 VAL A C 1
ATOM 3369 O O . VAL A 1 223 ? 38.994 25.797 1.245 1.00 35.60 223 VAL A O 1
ATOM 3382 N N . ILE A 1 224 ? 39.725 26.931 3.081 1.00 36.84 224 ILE A N 1
ATOM 3383 C CA . ILE A 1 224 ? 38.417 27.359 3.536 1.00 35.71 224 ILE A CA 1
ATOM 3384 C C . ILE A 1 224 ? 38.003 28.576 2.727 1.00 36.94 224 ILE A C 1
ATOM 3385 O O . ILE A 1 224 ? 38.797 29.520 2.544 1.00 35.77 224 ILE A O 1
ATOM 3401 N N . CYS A 1 225 ? 36.746 28.605 2.301 1.00 35.79 225 CYS A N 1
ATOM 3402 C CA . CYS A 1 225 ? 36.289 29.721 1.487 1.00 33.72 225 CYS A CA 1
ATOM 3403 C C . CYS A 1 225 ? 34.801 29.979 1.633 1.00 32.71 225 CYS A C 1
ATOM 3404 O O . CYS A 1 225 ? 34.017 29.052 1.435 1.00 34.89 225 CYS A O 1
ATOM 3412 N N . CYS A 1 226 ? 34.378 31.236 1.834 1.00 34.24 226 CYS A N 1
ATOM 3413 C CA . CYS A 1 226 ? 32.934 31.504 1.769 1.00 35.58 226 CYS A CA 1
ATOM 3414 C C . CYS A 1 226 ? 32.397 31.363 0.340 1.00 37.89 226 CYS A C 1
ATOM 3415 O O . CYS A 1 226 ? 32.797 32.118 -0.550 1.00 41.85 226 CYS A O 1
ATOM 3423 N N . LEU A 1 227 ? 31.436 30.454 0.139 1.00 39.29 227 LEU A N 1
ATOM 3424 C CA . LEU A 1 227 ? 30.850 30.190 -1.188 1.00 39.43 227 LEU A CA 1
ATOM 3425 C C . LEU A 1 227 ? 29.463 30.804 -1.394 1.00 50.61 227 LEU A C 1
ATOM 3426 O O . LEU A 1 227 ? 28.978 30.860 -2.534 1.00 52.59 227 LEU A O 1
ATOM 3442 N N . ASP A 1 228 ? 28.791 31.194 -0.317 1.00 44.71 228 ASP A N 1
ATOM 3443 C CA . ASP A 1 228 ? 27.615 32.053 -0.350 1.00 50.16 228 ASP A CA 1
ATOM 3444 C C . ASP A 1 228 ? 27.682 32.888 0.918 1.00 47.72 228 ASP A C 1
ATOM 3445 O O . ASP A 1 228 ? 28.410 32.562 1.859 1.00 48.42 228 ASP A O 1
ATOM 3454 N N . ALA A 1 229 ? 27.006 34.015 0.907 1.00 56.17 229 ALA A N 1
ATOM 3455 C CA . ALA A 1 229 ? 27.044 34.874 2.070 1.00 55.49 229 ALA A CA 1
ATOM 3456 C C . ALA A 1 229 ? 25.798 35.730 2.044 1.00 52.56 229 ALA A C 1
ATOM 3457 O O . ALA A 1 229 ? 25.395 36.191 0.977 1.00 48.47 229 ALA A O 1
ATOM 3464 N N . LYS A 1 230 ? 25.188 35.909 3.214 1.00 53.87 230 LYS A N 1
ATOM 3465 C CA . LYS A 1 230 ? 24.042 36.800 3.392 1.00 55.75 230 LYS A CA 1
ATOM 3466 C C . LYS A 1 230 ? 24.296 37.590 4.673 1.00 52.57 230 LYS A C 1
ATOM 3467 O O . LYS A 1 230 ? 24.535 37.004 5.737 1.00 47.71 230 LYS A O 1
ATOM 3486 N N . ILE A 1 231 ? 24.309 38.908 4.569 1.00 54.16 231 ILE A N 1
ATOM 3487 C CA . ILE A 1 231 ? 24.571 39.766 5.716 1.00 57.94 231 ILE A CA 1
ATOM 3488 C C . ILE A 1 231 ? 23.407 40.721 5.929 1.00 64.35 231 ILE A C 1
ATOM 3489 O O . ILE A 1 231 ? 22.993 41.420 4.998 1.00 62.00 231 ILE A O 1
ATOM 3505 N N . ALA A 1 232 ? 22.904 40.764 7.163 1.00 72.95 232 ALA A N 1
ATOM 3506 C CA . ALA A 1 232 ? 21.751 41.572 7.537 1.00 77.65 232 ALA A CA 1
ATOM 3507 C C . ALA A 1 232 ? 22.138 42.734 8.448 1.00 77.71 232 ALA A C 1
ATOM 3508 O O . ALA A 1 232 ? 23.113 42.660 9.202 1.00 69.05 232 ALA A O 1
ATOM 3515 N N . PHE A 1 233 ? 21.342 43.801 8.393 1.00 87.55 233 PHE A N 1
ATOM 3516 C CA . PHE A 1 233 ? 21.555 44.955 9.266 1.00 88.92 233 PHE A CA 1
ATOM 3517 C C . PHE A 1 233 ? 20.260 45.482 9.888 1.00 85.62 233 PHE A C 1
ATOM 3518 O O . PHE A 1 233 ? 19.179 45.288 9.344 1.00 84.87 233 PHE A O 1
ATOM 3535 N N . MET B 1 1 ? 62.240 41.836 -35.615 1.00 106.16 1 MET B N 1
ATOM 3536 C CA . MET B 1 1 ? 61.466 42.568 -34.571 1.00 102.37 1 MET B CA 1
ATOM 3537 C C . MET B 1 1 ? 60.500 41.620 -33.865 1.00 94.14 1 MET B C 1
ATOM 3538 O O . MET B 1 1 ? 59.699 40.942 -34.510 1.00 95.69 1 MET B O 1
ATOM 3554 N N . ASN B 1 2 ? 60.601 41.556 -32.540 1.00 85.77 2 ASN B N 1
ATOM 3555 C CA . ASN B 1 2 ? 59.735 40.713 -31.734 1.00 81.03 2 ASN B CA 1
ATOM 3556 C C . ASN B 1 2 ? 58.795 41.568 -30.907 1.00 69.92 2 ASN B C 1
ATOM 3557 O O . ASN B 1 2 ? 59.124 42.685 -30.501 1.00 66.75 2 ASN B O 1
ATOM 3568 N N . ILE B 1 3 ? 57.628 41.028 -30.656 1.00 61.61 3 ILE B N 1
ATOM 3569 C CA . ILE B 1 3 ? 56.700 41.648 -29.748 1.00 59.43 3 ILE B CA 1
ATOM 3570 C C . ILE B 1 3 ? 56.764 40.910 -28.417 1.00 56.72 3 ILE B C 1
ATOM 3571 O O . ILE B 1 3 ? 57.309 39.812 -28.298 1.00 49.22 3 ILE B O 1
ATOM 3587 N N . HIS B 1 4 ? 56.235 41.537 -27.384 1.00 55.86 4 HIS B N 1
ATOM 3588 C CA . HIS B 1 4 ? 56.357 40.945 -26.065 1.00 56.13 4 HIS B CA 1
ATOM 3589 C C . HIS B 1 4 ? 55.499 39.680 -25.928 1.00 48.66 4 HIS B C 1
ATOM 3590 O O . HIS B 1 4 ? 54.563 39.437 -26.692 1.00 41.23 4 HIS B O 1
ATOM 3604 N N . GLU B 1 5 ? 55.782 38.919 -24.866 1.00 46.71 5 GLU B N 1
ATOM 3605 C CA . GLU B 1 5 ? 55.019 37.712 -24.554 1.00 42.94 5 GLU B CA 1
ATOM 3606 C C . GLU B 1 5 ? 53.528 37.988 -24.441 1.00 42.04 5 GLU B C 1
ATOM 3607 O O . GLU B 1 5 ? 52.715 37.234 -24.988 1.00 42.56 5 GLU B O 1
ATOM 3619 N N . TRP B 1 6 ? 53.132 38.974 -23.623 1.00 39.92 6 TRP B N 1
ATOM 3620 C CA . TRP B 1 6 ? 51.691 39.153 -23.410 1.00 46.94 6 TRP B CA 1
ATOM 3621 C C . TRP B 1 6 ? 50.980 39.601 -24.688 1.00 43.65 6 TRP B C 1
ATOM 3622 O O . TRP B 1 6 ? 49.832 39.196 -24.939 1.00 41.37 6 TRP B O 1
ATOM 3643 N N . GLN B 1 7 ? 51.651 40.397 -25.516 1.00 41.28 7 GLN B N 1
ATOM 3644 C CA . GLN B 1 7 ? 51.095 40.813 -26.802 1.00 46.73 7 GLN B CA 1
ATOM 3645 C C . GLN B 1 7 ? 51.014 39.651 -27.788 1.00 48.63 7 GLN B C 1
ATOM 3646 O O . GLN B 1 7 ? 50.011 39.501 -28.510 1.00 44.75 7 GLN B O 1
ATOM 3660 N N . SER B 1 8 ? 52.069 38.843 -27.862 1.00 51.01 8 SER B N 1
ATOM 3661 C CA . SER B 1 8 ? 52.009 37.622 -28.655 1.00 50.51 8 SER B CA 1
ATOM 3662 C C . SER B 1 8 ? 50.843 36.746 -28.217 1.00 45.98 8 SER B C 1
ATOM 3663 O O . SER B 1 8 ? 50.088 36.242 -29.049 1.00 40.35 8 SER B O 1
ATOM 3671 N N . LYS B 1 9 ? 50.675 36.546 -26.906 1.00 44.40 9 LYS B N 1
ATOM 3672 C CA . LYS B 1 9 ? 49.608 35.657 -26.446 1.00 44.91 9 LYS B CA 1
ATOM 3673 C C . LYS B 1 9 ? 48.240 36.222 -26.793 1.00 44.85 9 LYS B C 1
ATOM 3674 O O . LYS B 1 9 ? 47.359 35.491 -27.298 1.00 44.37 9 LYS B O 1
ATOM 3693 N N . GLN B 1 10 ? 48.063 37.538 -26.623 1.00 41.74 10 GLN B N 1
ATOM 3694 C CA . GLN B 1 10 ? 46.787 38.151 -26.979 1.00 46.01 10 GLN B CA 1
ATOM 3695 C C . GLN B 1 10 ? 46.475 37.945 -28.452 1.00 46.75 10 GLN B C 1
ATOM 3696 O O . GLN B 1 10 ? 45.331 37.657 -28.821 1.00 42.79 10 GLN B O 1
ATOM 3710 N N . LEU B 1 11 ? 47.489 38.062 -29.311 1.00 50.18 11 LEU B N 1
ATOM 3711 C CA . LEU B 1 11 ? 47.279 37.832 -30.728 1.00 51.57 11 LEU B CA 1
ATOM 3712 C C . LEU B 1 11 ? 46.873 36.390 -30.993 1.00 49.05 11 LEU B C 1
ATOM 3713 O O . LEU B 1 11 ? 45.990 36.113 -31.825 1.00 47.25 11 LEU B O 1
ATOM 3729 N N . ILE B 1 12 ? 47.515 35.458 -30.311 1.00 46.88 12 ILE B N 1
ATOM 3730 C CA . ILE B 1 12 ? 47.129 34.060 -30.442 1.00 46.15 12 ILE B CA 1
ATOM 3731 C C . ILE B 1 12 ? 45.684 33.860 -30.033 1.00 45.09 12 ILE B C 1
ATOM 3732 O O . ILE B 1 12 ? 44.924 33.143 -30.688 1.00 43.34 12 ILE B O 1
ATOM 3748 N N . GLN B 1 13 ? 45.287 34.460 -28.915 1.00 42.75 13 GLN B N 1
ATOM 3749 C CA . GLN B 1 13 ? 43.906 34.308 -28.464 1.00 44.85 13 GLN B CA 1
ATOM 3750 C C . GLN B 1 13 ? 42.943 34.895 -29.476 1.00 44.24 13 GLN B C 1
ATOM 3751 O O . GLN B 1 13 ? 41.846 34.360 -29.688 1.00 42.27 13 GLN B O 1
ATOM 3765 N N . LYS B 1 14 ? 43.331 36.011 -30.097 1.00 46.38 14 LYS B N 1
ATOM 3766 C CA . LYS B 1 14 ? 42.480 36.631 -31.104 1.00 55.15 14 LYS B CA 1
ATOM 3767 C C . LYS B 1 14 ? 42.135 35.655 -32.221 1.00 54.93 14 LYS B C 1
ATOM 3768 O O . LYS B 1 14 ? 41.033 35.721 -32.787 1.00 51.67 14 LYS B O 1
ATOM 3787 N N . TYR B 1 15 ? 43.075 34.764 -32.581 1.00 51.97 15 TYR B N 1
ATOM 3788 C CA . TYR B 1 15 ? 42.860 33.791 -33.649 1.00 51.53 15 TYR B CA 1
ATOM 3789 C C . TYR B 1 15 ? 42.377 32.453 -33.119 1.00 48.84 15 TYR B C 1
ATOM 3790 O O . TYR B 1 15 ? 42.454 31.443 -33.831 1.00 48.21 15 TYR B O 1
ATOM 3808 N N . GLY B 1 16 ? 41.902 32.418 -31.885 1.00 53.18 16 GLY B N 1
ATOM 3809 C CA . GLY B 1 16 ? 41.263 31.231 -31.369 1.00 54.36 16 GLY B CA 1
ATOM 3810 C C . GLY B 1 16 ? 42.164 30.269 -30.653 1.00 50.25 16 GLY B C 1
ATOM 3811 O O . GLY B 1 16 ? 41.744 29.134 -30.394 1.00 46.21 16 GLY B O 1
ATOM 3815 N N . GLY B 1 17 ? 43.396 30.665 -30.356 1.00 47.20 17 GLY B N 1
ATOM 3816 C CA . GLY B 1 17 ? 44.280 29.826 -29.598 1.00 48.33 17 GLY B CA 1
ATOM 3817 C C . GLY B 1 17 ? 44.121 30.051 -28.106 1.00 45.83 17 GLY B C 1
ATOM 3818 O O . GLY B 1 17 ? 43.681 31.107 -27.645 1.00 44.64 17 GLY B O 1
ATOM 3822 N N . ARG B 1 18 ? 44.474 29.041 -27.343 1.00 43.64 18 ARG B N 1
ATOM 3823 C CA . ARG B 1 18 ? 44.449 29.152 -25.891 1.00 40.38 18 ARG B CA 1
ATOM 3824 C C . ARG B 1 18 ? 45.834 29.578 -25.404 1.00 38.59 18 ARG B C 1
ATOM 3825 O O . ARG B 1 18 ? 46.834 28.908 -25.683 1.00 36.43 18 ARG B O 1
ATOM 3846 N N . ALA B 1 19 ? 45.908 30.691 -24.689 1.00 35.76 19 ALA B N 1
ATOM 3847 C CA . ALA B 1 19 ? 47.200 31.166 -24.203 1.00 35.50 19 ALA B CA 1
ATOM 3848 C C . ALA B 1 19 ? 46.976 31.802 -22.845 1.00 35.53 19 ALA B C 1
ATOM 3849 O O . ALA B 1 19 ? 45.938 32.416 -22.632 1.00 33.98 19 ALA B O 1
ATOM 3856 N N . GLN B 1 20 ? 47.926 31.637 -21.932 1.00 36.46 20 GLN B N 1
ATOM 3857 C CA . GLN B 1 20 ? 47.813 32.281 -20.615 1.00 33.70 20 GLN B CA 1
ATOM 3858 C C . GLN B 1 20 ? 48.392 33.690 -20.709 1.00 33.12 20 GLN B C 1
ATOM 3859 O O . GLN B 1 20 ? 49.533 33.950 -20.352 1.00 32.83 20 GLN B O 1
ATOM 3873 N N . SER B 1 21 ? 47.587 34.624 -21.213 1.00 34.96 21 SER B N 1
ATOM 3874 C CA . SER B 1 21 ? 48.115 35.975 -21.403 1.00 36.02 21 SER B CA 1
ATOM 3875 C C . SER B 1 21 ? 48.178 36.780 -20.113 1.00 34.65 21 SER B C 1
ATOM 3876 O O . SER B 1 21 ? 48.805 37.847 -20.090 1.00 34.47 21 SER B O 1
ATOM 3884 N N . GLY B 1 22 ? 47.498 36.319 -19.062 1.00 33.21 22 GLY B N 1
ATOM 3885 C CA . GLY B 1 22 ? 47.535 37.004 -17.769 1.00 33.06 22 GLY B CA 1
ATOM 3886 C C . GLY B 1 22 ? 47.044 38.430 -17.871 1.00 31.23 22 GLY B C 1
ATOM 3887 O O . GLY B 1 22 ? 46.123 38.743 -18.633 1.00 30.59 22 GLY B O 1
ATOM 3891 N N . GLU B 1 23 ? 47.682 39.316 -17.102 1.00 29.86 23 GLU B N 1
ATOM 3892 C CA . GLU B 1 23 ? 47.423 40.747 -17.189 1.00 30.71 23 GLU B CA 1
ATOM 3893 C C . GLU B 1 23 ? 48.733 41.506 -16.992 1.00 32.07 23 GLU B C 1
ATOM 3894 O O . GLU B 1 23 ? 49.519 41.204 -16.090 1.00 32.37 23 GLU B O 1
ATOM 3906 N N . VAL B 1 24 ? 48.958 42.480 -17.822 1.00 30.31 24 VAL B N 1
ATOM 3907 C CA . VAL B 1 24 ? 50.195 43.246 -17.738 1.00 31.31 24 VAL B CA 1
ATOM 3908 C C . VAL B 1 24 ? 50.029 44.349 -16.702 1.00 32.70 24 VAL B C 1
ATOM 3909 O O . VAL B 1 24 ? 48.970 44.963 -16.562 1.00 34.87 24 VAL B O 1
ATOM 3922 N N . ALA B 1 25 ? 51.124 44.641 -16.017 1.00 33.98 25 ALA B N 1
ATOM 3923 C CA . ALA B 1 25 ? 51.166 45.647 -14.974 1.00 32.26 25 ALA B CA 1
ATOM 3924 C C . ALA B 1 25 ? 52.378 46.526 -15.202 1.00 32.12 25 ALA B C 1
ATOM 3925 O O . ALA B 1 25 ? 53.478 46.017 -15.434 1.00 31.46 25 ALA B O 1
ATOM 3932 N N . PHE B 1 26 ? 52.198 47.841 -15.064 1.00 33.13 26 PHE B N 1
ATOM 3933 C CA . PHE B 1 26 ? 53.284 48.808 -15.249 1.00 33.05 26 PHE B CA 1
ATOM 3934 C C . PHE B 1 26 ? 53.792 49.362 -13.923 1.00 31.64 26 PHE B C 1
ATOM 3935 O O . PHE B 1 26 ? 54.544 50.350 -13.921 1.00 32.52 26 PHE B O 1
ATOM 3952 N N . SER B 1 27 ? 53.330 48.807 -12.806 1.00 29.83 27 SER B N 1
ATOM 3953 C CA . SER B 1 27 ? 53.831 49.169 -11.495 1.00 31.80 27 SER B CA 1
ATOM 3954 C C . SER B 1 27 ? 53.709 47.985 -10.567 1.00 31.64 27 SER B C 1
ATOM 3955 O O . SER B 1 27 ? 52.880 47.108 -10.788 1.00 30.52 27 SER B O 1
ATOM 3963 N N . PRO B 1 28 ? 54.501 47.953 -9.496 1.00 33.13 28 PRO B N 1
ATOM 3964 C CA . PRO B 1 28 ? 54.323 46.897 -8.488 1.00 33.34 28 PRO B CA 1
ATOM 3965 C C . PRO B 1 28 ? 52.980 46.934 -7.824 1.00 35.41 28 PRO B C 1
ATOM 3966 O O . PRO B 1 28 ? 52.356 45.876 -7.628 1.00 36.88 28 PRO B O 1
ATOM 3977 N N . GLU B 1 29 ? 52.443 48.124 -7.562 1.00 36.27 29 GLU B N 1
ATOM 3978 C CA . GLU B 1 29 ? 51.121 48.190 -6.940 1.00 37.56 29 GLU B CA 1
ATOM 3979 C C . GLU B 1 29 ? 50.040 47.637 -7.854 1.00 34.62 29 GLU B C 1
ATOM 3980 O O . GLU B 1 29 ? 49.090 46.989 -7.387 1.00 34.09 29 GLU B O 1
ATOM 3992 N N . ARG B 1 30 ? 50.090 47.958 -9.142 1.00 32.81 30 ARG B N 1
ATOM 3993 C CA . ARG B 1 30 ? 49.129 47.346 -10.044 1.00 31.38 30 ARG B CA 1
ATOM 3994 C C . ARG B 1 30 ? 49.273 45.825 -10.083 1.00 32.01 30 ARG B C 1
ATOM 3995 O O . ARG B 1 30 ? 48.279 45.106 -10.211 1.00 32.88 30 ARG B O 1
ATOM 4016 N N . SER B 1 31 ? 50.502 45.316 -10.030 1.00 29.99 31 SER B N 1
ATOM 4017 C CA . SER B 1 31 ? 50.727 43.863 -10.015 1.00 30.45 31 SER B CA 1
ATOM 4018 C C . SER B 1 31 ? 50.008 43.213 -8.840 1.00 31.43 31 SER B C 1
ATOM 4019 O O . SER B 1 31 ? 49.323 42.182 -8.978 1.00 30.35 31 SER B O 1
ATOM 4027 N N . ARG B 1 32 ? 50.156 43.813 -7.672 1.00 30.18 32 ARG B N 1
ATOM 4028 C CA . ARG B 1 32 ? 49.441 43.340 -6.487 1.00 29.73 32 ARG B CA 1
ATOM 4029 C C . ARG B 1 32 ? 47.932 43.396 -6.663 1.00 31.25 32 ARG B C 1
ATOM 4030 O O . ARG B 1 32 ? 47.216 42.485 -6.211 1.00 31.18 32 ARG B O 1
ATOM 4051 N N . ASP B 1 33 ? 47.417 44.482 -7.263 1.00 34.42 33 ASP B N 1
ATOM 4052 C CA . ASP B 1 33 ? 45.976 44.620 -7.457 1.00 36.60 33 ASP B CA 1
ATOM 4053 C C . ASP B 1 33 ? 45.443 43.523 -8.374 1.00 31.73 33 ASP B C 1
ATOM 4054 O O . ASP B 1 33 ? 44.339 42.998 -8.166 1.00 28.56 33 ASP B O 1
ATOM 4063 N N . ILE B 1 34 ? 46.197 43.177 -9.412 1.00 31.44 34 ILE B N 1
ATOM 4064 C CA . ILE B 1 34 ? 45.804 42.071 -10.286 1.00 29.37 34 ILE B CA 1
ATOM 4065 C C . ILE B 1 34 ? 45.681 40.788 -9.484 1.00 29.57 34 ILE B C 1
ATOM 4066 O O . ILE B 1 34 ? 44.685 40.060 -9.570 1.00 30.84 34 ILE B O 1
ATOM 4082 N N . ALA B 1 35 ? 46.703 40.492 -8.682 1.00 28.76 35 ALA B N 1
ATOM 4083 C CA . ALA B 1 35 ? 46.700 39.277 -7.876 1.00 29.35 35 ALA B CA 1
ATOM 4084 C C . ALA B 1 35 ? 45.531 39.263 -6.921 1.00 28.97 35 ALA B C 1
ATOM 4085 O O . ALA B 1 35 ? 44.834 38.237 -6.750 1.00 29.68 35 ALA B O 1
ATOM 4092 N N . LYS B 1 36 ? 45.319 40.387 -6.244 1.00 30.48 36 LYS B N 1
ATOM 4093 C CA . LYS B 1 36 ? 44.216 40.480 -5.278 1.00 34.66 36 LYS B CA 1
ATOM 4094 C C . LYS B 1 36 ? 42.861 40.232 -5.924 1.00 32.71 36 LYS B C 1
ATOM 4095 O O . LYS B 1 36 ? 42.028 39.492 -5.396 1.00 30.44 36 LYS B O 1
ATOM 4114 N N . LYS B 1 37 ? 42.620 40.849 -7.067 1.00 30.54 37 LYS B N 1
ATOM 4115 C CA . LYS B 1 37 ? 41.363 40.651 -7.779 1.00 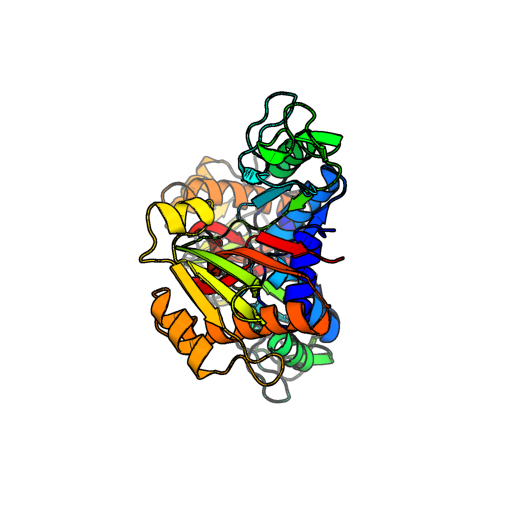30.99 37 LYS B CA 1
ATOM 4116 C C . LYS B 1 37 ? 41.198 39.189 -8.198 1.00 29.06 37 LYS B C 1
ATOM 4117 O O . LYS B 1 37 ? 40.096 38.654 -8.195 1.00 29.47 37 LYS B O 1
ATOM 4136 N N . LEU B 1 38 ? 42.289 38.515 -8.573 1.00 28.99 38 LEU B N 1
ATOM 4137 C CA . LEU B 1 38 ? 42.163 37.109 -8.981 1.00 29.70 38 LEU B CA 1
ATOM 4138 C C . LEU B 1 38 ? 41.713 36.201 -7.846 1.00 31.78 38 LEU B C 1
ATOM 4139 O O . LEU B 1 38 ? 41.109 35.160 -8.079 1.00 31.07 38 LEU B O 1
ATOM 4155 N N . TRP B 1 39 ? 42.028 36.561 -6.616 1.00 34.06 39 TRP B N 1
ATOM 4156 C CA . TRP B 1 39 ? 41.561 35.862 -5.425 1.00 32.04 39 TRP B CA 1
ATOM 4157 C C . TRP B 1 39 ? 40.071 36.040 -5.177 1.00 31.51 39 TRP B C 1
ATOM 4158 O O . TRP B 1 39 ? 39.518 35.382 -4.291 1.00 36.54 39 TRP B O 1
ATOM 4179 N N . ASN B 1 40 ? 39.416 36.953 -5.903 1.00 29.73 40 ASN B N 1
ATOM 4180 C CA . ASN B 1 40 ? 37.957 36.981 -5.923 1.00 32.04 40 ASN B CA 1
ATOM 4181 C C . ASN B 1 40 ? 37.394 35.838 -6.721 1.00 29.38 40 ASN B C 1
ATOM 4182 O O . ASN B 1 40 ? 36.248 35.435 -6.520 1.00 30.21 40 ASN B O 1
ATOM 4193 N N . GLN B 1 41 ? 38.161 35.358 -7.682 1.00 28.33 41 GLN B N 1
ATOM 4194 C CA . GLN B 1 41 ? 37.710 34.339 -8.617 1.00 27.46 41 GLN B CA 1
ATOM 4195 C C . GLN B 1 41 ? 38.194 32.943 -8.272 1.00 27.87 41 GLN B C 1
ATOM 4196 O O . GLN B 1 41 ? 37.402 31.987 -8.366 1.00 30.61 41 GLN B O 1
ATOM 4210 N N . PHE B 1 42 ? 39.487 32.803 -7.934 1.00 27.54 42 PHE B N 1
ATOM 4211 C CA . PHE B 1 42 ? 40.091 31.503 -7.582 1.00 29.96 42 PHE B CA 1
ATOM 4212 C C . PHE B 1 42 ? 40.782 31.735 -6.247 1.00 28.58 42 PHE B C 1
ATOM 4213 O O . PHE B 1 42 ? 42.002 31.900 -6.173 1.00 29.50 42 PHE B O 1
ATOM 4230 N N . PRO B 1 43 ? 40.008 31.809 -5.169 1.00 29.51 43 PRO B N 1
ATOM 4231 C CA . PRO B 1 43 ? 40.590 32.149 -3.872 1.00 30.64 43 PRO B CA 1
ATOM 4232 C C . PRO B 1 43 ? 41.681 31.156 -3.503 1.00 33.55 43 PRO B C 1
ATOM 4233 O O . PRO B 1 43 ? 41.557 29.953 -3.733 1.00 32.93 43 PRO B O 1
ATOM 4244 N N . GLY B 1 44 ? 42.764 31.676 -2.949 1.00 34.99 44 GLY B N 1
ATOM 4245 C CA . GLY B 1 44 ? 43.879 30.844 -2.502 1.00 33.34 44 GLY B CA 1
ATOM 4246 C C . GLY B 1 44 ? 44.838 30.425 -3.584 1.00 31.92 44 GLY B C 1
ATOM 4247 O O . GLY B 1 44 ? 45.820 29.720 -3.291 1.00 33.24 44 GLY B O 1
ATOM 4251 N N . CYS B 1 45 ? 44.596 30.831 -4.825 1.00 30.44 45 CYS B N 1
ATOM 4252 C CA . CYS B 1 45 ? 45.501 30.473 -5.905 1.00 29.61 45 CYS B CA 1
ATOM 4253 C C . CYS B 1 45 ? 46.871 31.100 -5.679 1.00 30.38 45 CYS B C 1
ATOM 4254 O O . CYS B 1 45 ? 47.046 32.009 -4.883 1.00 32.24 45 CYS B O 1
ATOM 4262 N N . GLU B 1 46 ? 47.852 30.570 -6.377 1.00 31.36 46 GLU B N 1
ATOM 4263 C CA . GLU B 1 46 ? 49.166 31.184 -6.451 1.00 33.69 46 GLU B CA 1
ATOM 4264 C C . GLU B 1 46 ? 49.309 31.938 -7.759 1.00 30.32 46 GLU B C 1
ATOM 4265 O O . GLU B 1 46 ? 48.474 31.850 -8.654 1.00 29.64 46 GLU B O 1
ATOM 4277 N N . PHE B 1 47 ? 50.422 32.689 -7.855 1.00 28.97 47 PHE B N 1
ATOM 4278 C CA . PHE B 1 47 ? 50.677 33.638 -8.925 1.00 30.98 47 PHE B CA 1
ATOM 4279 C C . PHE B 1 47 ? 52.070 33.406 -9.496 1.00 32.10 47 PHE B C 1
ATOM 4280 O O . PHE B 1 47 ? 52.973 32.929 -8.813 1.00 32.98 47 PHE B O 1
ATOM 4297 N N . VAL B 1 48 ? 52.215 33.738 -10.763 1.00 32.49 48 VAL B N 1
ATOM 4298 C CA . VAL B 1 48 ? 53.507 33.771 -11.444 1.00 34.44 48 VAL B CA 1
ATOM 4299 C C . VAL B 1 48 ? 53.701 35.177 -11.962 1.00 34.63 48 VAL B C 1
ATOM 4300 O O . VAL B 1 48 ? 52.802 35.725 -12.592 1.00 32.84 48 VAL B O 1
ATOM 4313 N N . VAL B 1 49 ? 54.873 35.749 -11.711 1.00 33.57 49 VAL B N 1
ATOM 4314 C CA . VAL B 1 49 ? 55.228 37.085 -12.162 1.00 32.49 49 VAL B CA 1
ATOM 4315 C C . VAL B 1 49 ? 56.315 36.920 -13.210 1.00 33.71 49 VAL B C 1
ATOM 4316 O O . VAL B 1 49 ? 57.361 36.325 -12.944 1.00 35.45 49 VAL B O 1
ATOM 4329 N N . LYS B 1 50 ? 56.059 37.433 -14.407 1.00 34.06 50 LYS B N 1
ATOM 4330 C CA . LYS B 1 50 ? 56.950 37.251 -15.544 1.00 35.05 50 LYS B CA 1
ATOM 4331 C C . LYS B 1 50 ? 57.390 38.603 -16.065 1.00 33.90 50 LYS B C 1
ATOM 4332 O O . LYS B 1 50 ? 56.560 39.385 -16.537 1.00 32.54 50 LYS B O 1
ATOM 4351 N N . ALA B 1 51 ? 58.685 38.874 -16.003 1.00 32.91 51 ALA B N 1
ATOM 4352 C CA . ALA B 1 51 ? 59.202 40.101 -16.582 1.00 31.99 51 ALA B CA 1
ATOM 4353 C C . ALA B 1 51 ? 58.952 40.153 -18.079 1.00 31.86 51 ALA B C 1
ATOM 4354 O O . ALA B 1 51 ? 59.251 39.206 -18.791 1.00 33.80 51 ALA B O 1
ATOM 4361 N N . GLN B 1 52 ? 58.471 41.281 -18.571 1.00 31.02 52 GLN B N 1
ATOM 4362 C CA . GLN B 1 52 ? 58.226 41.482 -19.997 1.00 34.01 52 GLN B CA 1
ATOM 4363 C C . GLN B 1 52 ? 59.419 42.255 -20.528 1.00 38.83 52 GLN B C 1
ATOM 4364 O O . GLN B 1 52 ? 59.536 43.457 -20.281 1.00 44.76 52 GLN B O 1
ATOM 4378 N N . VAL B 1 53 ? 60.357 41.543 -21.157 1.00 38.75 53 VAL B N 1
ATOM 4379 C CA . VAL B 1 53 ? 61.554 42.132 -21.740 1.00 40.88 53 VAL B CA 1
ATOM 4380 C C . VAL B 1 53 ? 61.732 41.535 -23.133 1.00 45.52 53 VAL B C 1
ATOM 4381 O O . VAL B 1 53 ? 61.391 40.377 -23.379 1.00 46.05 53 VAL B O 1
ATOM 4394 N N . LEU B 1 54 ? 62.260 42.332 -24.054 1.00 49.62 54 LEU B N 1
ATOM 4395 C CA . LEU B 1 54 ? 62.563 41.849 -25.418 1.00 55.56 54 LEU B CA 1
ATOM 4396 C C . LEU B 1 54 ? 63.955 41.226 -25.419 1.00 54.64 54 LEU B C 1
ATOM 4397 O O . LEU B 1 54 ? 64.940 41.824 -25.826 1.00 56.84 54 LEU B O 1
ATOM 4413 N N . ALA B 1 55 ? 64.020 39.983 -24.968 1.00 53.30 55 ALA B N 1
ATOM 4414 C CA . ALA B 1 55 ? 65.282 39.267 -24.878 1.00 57.52 55 ALA B CA 1
ATOM 4415 C C . ALA B 1 55 ? 64.948 37.834 -24.538 1.00 57.98 55 ALA B C 1
ATOM 4416 O O . ALA B 1 55 ? 63.886 37.560 -23.980 1.00 56.89 55 ALA B O 1
ATOM 4423 N N . GLY B 1 56 ? 65.817 36.929 -24.930 1.00 61.82 56 GLY B N 1
ATOM 4424 C CA . GLY B 1 56 ? 65.623 35.536 -24.600 1.00 63.11 56 GLY B CA 1
ATOM 4425 C C . GLY B 1 56 ? 66.268 35.161 -23.294 1.00 58.13 56 GLY B C 1
ATOM 4426 O O . GLY B 1 56 ? 67.055 35.917 -22.728 1.00 58.68 56 GLY B O 1
ATOM 4430 N N . GLY B 1 57 ? 65.951 33.955 -22.840 1.00 53.62 57 GLY B N 1
ATOM 4431 C CA . GLY B 1 57 ? 66.483 33.471 -21.575 1.00 55.10 57 GLY B CA 1
ATOM 4432 C C . GLY B 1 57 ? 65.949 34.222 -20.373 1.00 52.32 57 GLY B C 1
ATOM 4433 O O . GLY B 1 57 ? 66.604 34.272 -19.335 1.00 50.52 57 GLY B O 1
ATOM 4437 N N . ARG B 1 58 ? 64.750 34.788 -20.488 1.00 50.08 58 ARG B N 1
ATOM 4438 C CA . ARG B 1 58 ? 64.168 35.605 -19.418 1.00 47.74 58 ARG B CA 1
ATOM 4439 C C . ARG B 1 58 ? 64.021 34.810 -18.132 1.00 45.24 58 ARG B C 1
ATOM 4440 O O . ARG B 1 58 ? 64.518 35.216 -17.063 1.00 41.68 58 ARG B O 1
ATOM 4461 N N . GLY B 1 59 ? 63.412 33.635 -18.224 1.00 50.54 59 GLY B N 1
ATOM 4462 C CA . GLY B 1 59 ? 63.088 32.901 -17.018 1.00 52.81 59 GLY B CA 1
ATOM 4463 C C . GLY B 1 59 ? 64.312 32.472 -16.240 1.00 55.58 59 GLY B C 1
ATOM 4464 O O . GLY B 1 59 ? 64.291 32.408 -15.008 1.00 58.40 59 GLY B O 1
ATOM 4468 N N . LYS B 1 60 ? 65.381 32.138 -16.945 1.00 52.99 60 LYS B N 1
ATOM 4469 C CA . LYS B 1 60 ? 66.595 31.642 -16.318 1.00 54.33 60 LYS B CA 1
ATOM 4470 C C . LYS B 1 60 ? 67.528 32.756 -15.878 1.00 49.51 60 LYS B C 1
ATOM 4471 O O . LYS B 1 60 ? 68.504 32.473 -15.174 1.00 49.61 60 LYS B O 1
ATOM 4490 N N . GLY B 1 61 ? 67.263 33.997 -16.292 1.00 48.74 61 GLY B N 1
ATOM 4491 C CA . GLY B 1 61 ? 68.121 35.124 -15.981 1.00 51.96 61 GLY B CA 1
ATOM 4492 C C . GLY B 1 61 ? 68.112 35.515 -14.506 1.00 51.47 61 GLY B C 1
ATOM 4493 O O . GLY B 1 61 ? 67.389 34.963 -13.676 1.00 50.82 61 GLY B O 1
ATOM 4497 N N . HIS B 1 62 ? 68.934 36.516 -14.186 1.00 48.69 62 HIS B N 1
ATOM 4498 C CA . HIS B 1 62 ? 69.033 37.027 -12.827 1.00 50.07 62 HIS B CA 1
ATOM 4499 C C . HIS B 1 62 ? 69.106 38.550 -12.896 1.00 47.71 62 HIS B C 1
ATOM 4500 O O . HIS B 1 62 ? 69.550 39.125 -13.893 1.00 48.35 62 HIS B O 1
ATOM 4514 N N . TRP B 1 63 ? 68.664 39.207 -11.825 1.00 46.11 63 TRP B N 1
ATOM 4515 C CA . TRP B 1 63 ? 68.616 40.664 -11.807 1.00 49.71 63 TRP B CA 1
ATOM 4516 C C . TRP B 1 63 ? 69.948 41.214 -11.303 1.00 53.40 63 TRP B C 1
ATOM 4517 O O . TRP B 1 63 ? 70.713 40.527 -10.630 1.00 50.67 63 TRP B O 1
ATOM 4538 N N . GLU B 1 64 ? 70.252 42.436 -11.729 1.00 54.72 64 GLU B N 1
ATOM 4539 C CA . GLU B 1 64 ? 71.504 43.078 -11.368 1.00 60.21 64 GLU B CA 1
ATOM 4540 C C . GLU B 1 64 ? 71.688 43.094 -9.855 1.00 57.01 64 GLU B C 1
ATOM 4541 O O . GLU B 1 64 ? 72.793 42.898 -9.362 1.00 55.20 64 GLU B O 1
ATOM 4553 N N . HIS B 1 65 ? 70.625 43.340 -9.098 1.00 53.40 65 HIS B N 1
ATOM 4554 C CA . HIS B 1 65 ? 70.764 43.455 -7.649 1.00 52.47 65 HIS B CA 1
ATOM 4555 C C . HIS B 1 65 ? 70.577 42.132 -6.918 1.00 54.43 65 HIS B C 1
ATOM 4556 O O . HIS B 1 65 ? 70.369 42.147 -5.700 1.00 58.83 65 HIS B O 1
ATOM 4570 N N . GLY B 1 66 ? 70.570 41.000 -7.620 1.00 53.79 66 GLY B N 1
ATOM 4571 C CA . GLY B 1 66 ? 70.688 39.702 -6.985 1.00 54.78 66 GLY B CA 1
ATOM 4572 C C . GLY B 1 66 ? 69.494 38.778 -7.099 1.00 52.99 66 GLY B C 1
ATOM 4573 O O . GLY B 1 66 ? 69.672 37.561 -6.951 1.00 47.46 66 GLY B O 1
ATOM 4577 N N . MET B 1 67 ? 68.275 39.273 -7.321 1.00 51.92 67 MET B N 1
ATOM 4578 C CA . MET B 1 67 ? 67.163 38.344 -7.390 1.00 48.17 67 MET B CA 1
ATOM 4579 C C . MET B 1 67 ? 67.381 37.371 -8.549 1.00 44.68 67 MET B C 1
ATOM 4580 O O . MET B 1 67 ? 67.865 37.749 -9.620 1.00 44.05 67 MET B O 1
ATOM 4594 N N . GLN B 1 68 ? 67.055 36.105 -8.304 1.00 44.71 68 GLN B N 1
ATOM 4595 C CA . GLN B 1 68 ? 67.189 35.038 -9.277 1.00 49.53 68 GLN B CA 1
ATOM 4596 C C . GLN B 1 68 ? 65.845 34.838 -9.964 1.00 44.10 68 GLN B C 1
ATOM 4597 O O . GLN B 1 68 ? 64.827 34.606 -9.299 1.00 43.38 68 GLN B O 1
ATOM 4611 N N . GLY B 1 69 ? 65.863 34.895 -11.301 1.00 43.55 69 GLY B N 1
ATOM 4612 C CA . GLY B 1 69 ? 64.745 34.534 -12.147 1.00 43.40 69 GLY B CA 1
ATOM 4613 C C . GLY B 1 69 ? 63.969 35.676 -12.756 1.00 39.88 69 GLY B C 1
ATOM 4614 O O . GLY B 1 69 ? 63.566 36.599 -12.046 1.00 38.02 69 GLY B O 1
ATOM 4618 N N . GLY B 1 70 ? 63.706 35.611 -14.071 1.00 36.94 70 GLY B N 1
ATOM 4619 C CA . GLY B 1 70 ? 62.761 36.522 -14.690 1.00 36.63 70 GLY B CA 1
ATOM 4620 C C . GLY B 1 70 ? 61.323 36.070 -14.640 1.00 36.97 70 GLY B C 1
ATOM 4621 O O . GLY B 1 70 ? 60.418 36.812 -15.026 1.00 37.83 70 GLY B O 1
ATOM 4625 N N . VAL B 1 71 ? 61.102 34.842 -14.180 1.00 37.48 71 VAL B N 1
ATOM 4626 C CA . VAL B 1 71 ? 59.791 34.258 -13.977 1.00 36.83 71 VAL B CA 1
ATOM 4627 C C . VAL B 1 71 ? 59.821 33.713 -12.550 1.00 37.63 71 VAL B C 1
ATOM 4628 O O . VAL B 1 71 ? 60.784 33.055 -12.181 1.00 38.87 71 VAL B O 1
ATOM 4641 N N . LYS B 1 72 ? 58.892 34.156 -11.690 1.00 35.84 72 LYS B N 1
ATOM 4642 C CA . LYS B 1 72 ? 58.973 33.793 -10.271 1.00 36.02 72 LYS B CA 1
ATOM 4643 C C . LYS B 1 72 ? 57.603 33.425 -9.721 1.00 37.62 72 LYS B C 1
ATOM 4644 O O . LYS B 1 72 ? 56.590 34.057 -10.064 1.00 35.51 72 LYS B O 1
ATOM 4663 N N . LEU B 1 73 ? 57.580 32.495 -8.768 1.00 39.73 73 LEU B N 1
ATOM 4664 C CA . LEU B 1 73 ? 56.332 32.063 -8.145 1.00 37.74 73 LEU B CA 1
ATOM 4665 C C . LEU B 1 73 ? 56.047 32.905 -6.899 1.00 36.97 73 LEU B C 1
ATOM 4666 O O . LEU B 1 73 ? 56.956 33.239 -6.139 1.00 35.28 73 LEU B O 1
ATOM 4682 N N . ALA B 1 74 ? 54.799 33.300 -6.727 1.00 36.26 74 ALA B N 1
ATOM 4683 C CA . ALA B 1 74 ? 54.359 34.137 -5.622 1.00 38.91 74 ALA B CA 1
ATOM 4684 C C . ALA B 1 74 ? 53.121 33.512 -4.976 1.00 38.38 74 ALA B C 1
ATOM 4685 O O . ALA B 1 74 ? 52.290 32.902 -5.655 1.00 34.70 74 ALA B O 1
ATOM 4692 N N . LYS B 1 75 ? 53.063 33.542 -3.644 1.00 37.21 75 LYS B N 1
ATOM 4693 C CA . LYS B 1 75 ? 51.971 32.884 -2.944 1.00 40.58 75 LYS B CA 1
ATOM 4694 C C . LYS B 1 75 ? 50.832 33.829 -2.612 1.00 38.38 75 LYS B C 1
ATOM 4695 O O . LYS B 1 75 ? 49.703 33.363 -2.390 1.00 41.90 75 LYS B O 1
ATOM 4714 N N . THR B 1 76 ? 51.103 35.128 -2.564 1.00 34.34 76 THR B N 1
ATOM 4715 C CA . THR B 1 76 ? 50.134 36.126 -2.153 1.00 34.57 76 THR B CA 1
ATOM 4716 C C . THR B 1 76 ? 50.292 37.361 -3.009 1.00 35.25 76 THR B C 1
ATOM 4717 O O . THR B 1 76 ? 51.329 37.560 -3.678 1.00 35.47 76 THR B O 1
ATOM 4728 N N . PRO B 1 77 ? 49.293 38.247 -3.014 1.00 34.76 77 PRO B N 1
ATOM 4729 C CA . PRO B 1 77 ? 49.456 39.535 -3.694 1.00 33.50 77 PRO B CA 1
ATOM 4730 C C . PRO B 1 77 ? 50.608 40.351 -3.147 1.00 35.94 77 PRO B C 1
ATOM 4731 O O . PRO B 1 77 ? 51.238 41.081 -3.912 1.00 36.63 77 PRO B O 1
ATOM 4742 N N . GLU B 1 78 ? 50.906 40.252 -1.853 1.00 39.61 78 GLU B N 1
ATOM 4743 C CA . GLU B 1 78 ? 52.038 41.003 -1.317 1.00 40.97 78 GLU B CA 1
ATOM 4744 C C . GLU B 1 78 ? 53.350 40.438 -1.824 1.00 35.91 78 GLU B C 1
ATOM 4745 O O . GLU B 1 78 ? 54.276 41.193 -2.115 1.00 37.34 78 GLU B O 1
ATOM 4757 N N . GLU B 1 79 ? 53.462 39.110 -1.914 1.00 34.10 79 GLU B N 1
ATOM 4758 C CA . GLU B 1 79 ? 54.647 38.548 -2.526 1.00 35.25 79 GLU B CA 1
ATOM 4759 C C . GLU B 1 79 ? 54.735 38.977 -3.986 1.00 36.63 79 GLU B C 1
ATOM 4760 O O . GLU B 1 79 ? 55.836 39.280 -4.484 1.00 34.99 79 GLU B O 1
ATOM 4772 N N . VAL B 1 80 ? 53.592 39.077 -4.669 1.00 34.81 80 VAL B N 1
ATOM 4773 C CA . VAL B 1 80 ? 53.599 39.583 -6.040 1.00 31.14 80 VAL B CA 1
ATOM 4774 C C . VAL B 1 80 ? 54.156 40.995 -6.063 1.00 34.08 80 VAL B C 1
ATOM 4775 O O . VAL B 1 80 ? 54.974 41.351 -6.909 1.00 34.60 80 VAL B O 1
ATOM 4788 N N . TYR B 1 81 ? 53.687 41.845 -5.157 1.00 33.97 81 TYR B N 1
ATOM 4789 C CA . TYR B 1 81 ? 54.247 43.187 -5.102 1.00 35.11 81 TYR B CA 1
ATOM 4790 C C . TYR B 1 81 ? 55.757 43.166 -4.919 1.00 36.36 81 TYR B C 1
ATOM 4791 O O . TYR B 1 81 ? 56.485 43.914 -5.589 1.00 34.12 81 TYR B O 1
ATOM 4809 N N . GLU B 1 82 ? 56.241 42.384 -3.946 1.00 36.26 82 GLU B N 1
ATOM 4810 C CA . GLU B 1 82 ? 57.669 42.375 -3.627 1.00 38.76 82 GLU B CA 1
ATOM 4811 C C . GLU B 1 82 ? 58.491 41.945 -4.835 1.00 35.74 82 GLU B C 1
ATOM 4812 O O . GLU B 1 82 ? 59.564 42.488 -5.089 1.00 35.30 82 GLU B O 1
ATOM 4824 N N . ILE B 1 83 ? 58.018 40.942 -5.565 1.00 33.80 83 ILE B N 1
ATOM 4825 C CA . ILE B 1 83 ? 58.730 40.463 -6.752 1.00 35.08 83 ILE B CA 1
ATOM 4826 C C . ILE B 1 83 ? 58.703 41.506 -7.855 1.00 37.63 83 ILE B C 1
ATOM 4827 O O . ILE B 1 83 ? 59.726 41.803 -8.475 1.00 35.68 83 ILE B O 1
ATOM 4843 N N . ALA B 1 84 ? 57.529 42.027 -8.162 1.00 34.15 84 ALA B N 1
ATOM 4844 C CA . ALA B 1 84 ? 57.413 43.059 -9.188 1.00 31.13 84 ALA B CA 1
ATOM 4845 C C . ALA B 1 84 ? 58.252 44.268 -8.817 1.00 34.26 84 ALA B C 1
ATOM 4846 O O . ALA B 1 84 ? 58.812 44.923 -9.690 1.00 34.71 84 ALA B O 1
ATOM 4853 N N . ASN B 1 85 ? 58.391 44.557 -7.526 1.00 34.90 85 ASN B N 1
ATOM 4854 C CA . ASN B 1 85 ? 59.183 45.707 -7.139 1.00 35.86 85 ASN B CA 1
ATOM 4855 C C . ASN B 1 85 ? 60.653 45.535 -7.509 1.00 36.05 85 ASN B C 1
ATOM 4856 O O . ASN B 1 85 ? 61.360 46.528 -7.703 1.00 39.11 85 ASN B O 1
ATOM 4867 N N . GLU B 1 86 ? 61.149 44.304 -7.557 1.00 35.50 86 GLU B N 1
ATOM 4868 C CA . GLU B 1 86 ? 62.538 44.023 -7.959 1.00 38.38 86 GLU B CA 1
ATOM 4869 C C . GLU B 1 86 ? 62.663 43.809 -9.460 1.00 35.94 86 GLU B C 1
ATOM 4870 O O . GLU B 1 86 ? 63.768 43.622 -9.954 1.00 36.11 86 GLU B O 1
ATOM 4882 N N . MET B 1 87 ? 61.545 43.756 -10.192 1.00 35.17 87 MET B N 1
ATOM 4883 C CA . MET B 1 87 ? 61.647 43.625 -11.639 1.00 37.84 87 MET B CA 1
ATOM 4884 C C . MET B 1 87 ? 61.430 44.942 -12.364 1.00 33.67 87 MET B C 1
ATOM 4885 O O . MET B 1 87 ? 62.180 45.271 -13.286 1.00 32.31 87 MET B O 1
ATOM 4899 N N . ILE B 1 88 ? 60.383 45.675 -11.999 1.00 31.50 88 ILE B N 1
ATOM 4900 C CA . ILE B 1 88 ? 59.972 46.883 -12.708 1.00 33.77 88 ILE B CA 1
ATOM 4901 C C . ILE B 1 88 ? 60.945 47.988 -12.333 1.00 32.02 88 ILE B C 1
ATOM 4902 O O . ILE B 1 88 ? 61.129 48.294 -11.151 1.00 33.95 88 ILE B O 1
ATOM 4918 N N . GLY B 1 89 ? 61.571 48.585 -13.347 1.00 31.40 89 GLY B N 1
ATOM 4919 C CA . GLY B 1 89 ? 62.579 49.569 -13.154 1.00 37.07 89 GLY B CA 1
ATOM 4920 C C . GLY B 1 89 ? 63.970 49.005 -12.952 1.00 43.08 89 GLY B C 1
ATOM 4921 O O . GLY B 1 89 ? 64.868 49.759 -12.570 1.00 42.27 89 GLY B O 1
ATOM 4925 N N . HIS B 1 90 ? 64.188 47.718 -13.200 1.00 41.18 90 HIS B N 1
ATOM 4926 C CA . HIS B 1 90 ? 65.490 47.118 -12.947 1.00 40.29 90 HIS B CA 1
ATOM 4927 C C . HIS B 1 90 ? 65.976 46.363 -14.165 1.00 41.90 90 HIS B C 1
ATOM 4928 O O . HIS B 1 90 ? 65.255 46.179 -15.145 1.00 38.50 90 HIS B O 1
ATOM 4942 N N . LYS B 1 91 ? 67.214 45.905 -14.078 1.00 45.35 91 LYS B N 1
ATOM 4943 C CA . LYS B 1 91 ? 67.911 45.315 -15.204 1.00 51.59 91 LYS B CA 1
ATOM 4944 C C . LYS B 1 91 ? 67.970 43.807 -15.035 1.00 43.80 91 LYS B C 1
ATOM 4945 O O . LYS B 1 91 ? 68.413 43.301 -13.996 1.00 42.82 91 LYS B O 1
ATOM 4964 N N . LEU B 1 92 ? 67.560 43.092 -16.065 1.00 40.80 92 LEU B N 1
ATOM 4965 C CA . LEU B 1 92 ? 67.601 41.641 -16.062 1.00 43.66 92 LEU B CA 1
ATOM 4966 C C . LEU B 1 92 ? 68.777 41.208 -16.924 1.00 49.11 92 LEU B C 1
ATOM 4967 O O . LEU B 1 92 ? 68.943 41.714 -18.034 1.00 48.61 92 LEU B O 1
ATOM 4983 N N . ILE B 1 93 ? 69.586 40.281 -16.410 1.00 48.63 93 ILE B N 1
ATOM 4984 C CA . ILE B 1 93 ? 70.764 39.758 -17.113 1.00 50.09 93 ILE B CA 1
ATOM 4985 C C . ILE B 1 93 ? 70.443 38.339 -17.554 1.00 49.06 93 ILE B C 1
ATOM 4986 O O . ILE B 1 93 ? 70.141 37.482 -16.718 1.00 51.07 93 ILE B O 1
ATOM 5002 N N . THR B 1 94 ? 70.434 38.102 -18.859 1.00 48.81 94 THR B N 1
ATOM 5003 C CA . THR B 1 94 ? 70.217 36.769 -19.403 1.00 58.67 94 THR B CA 1
ATOM 5004 C C . THR B 1 94 ? 71.414 36.365 -20.261 1.00 71.50 94 THR B C 1
ATOM 5005 O O . THR B 1 94 ? 72.259 37.193 -20.616 1.00 69.56 94 THR B O 1
ATOM 5016 N N . LYS B 1 95 ? 71.438 35.079 -20.634 1.00 82.28 95 LYS B N 1
ATOM 5017 C CA . LYS B 1 95 ? 72.469 34.577 -21.539 1.00 93.16 95 LYS B CA 1
ATOM 5018 C C . LYS B 1 95 ? 72.499 35.387 -22.830 1.00 78.64 95 LYS B C 1
ATOM 5019 O O . LYS B 1 95 ? 73.573 35.741 -23.320 1.00 72.01 95 LYS B O 1
ATOM 5038 N N . GLN B 1 96 ? 71.327 35.748 -23.360 1.00 75.15 96 GLN B N 1
ATOM 5039 C CA . GLN B 1 96 ? 71.265 36.466 -24.631 1.00 75.36 96 GLN B CA 1
ATOM 5040 C C . GLN B 1 96 ? 71.591 37.954 -24.514 1.00 72.42 96 GLN B C 1
ATOM 5041 O O . GLN B 1 96 ? 72.021 38.544 -25.511 1.00 76.80 96 GLN B O 1
ATOM 5055 N N . THR B 1 97 ? 71.399 38.581 -23.340 1.00 65.75 97 THR B N 1
ATOM 5056 C CA . THR B 1 97 ? 71.711 40.000 -23.182 1.00 65.31 97 THR B CA 1
ATOM 5057 C C . THR B 1 97 ? 73.201 40.245 -22.933 1.00 62.65 97 THR B C 1
ATOM 5058 O O . THR B 1 97 ? 73.697 41.352 -23.164 1.00 60.23 97 THR B O 1
ATOM 5069 N N . GLY B 1 98 ? 73.916 39.269 -22.421 1.00 62.87 98 GLY B N 1
ATOM 5070 C CA . GLY B 1 98 ? 75.250 39.540 -21.945 1.00 67.68 98 GLY B CA 1
ATOM 5071 C C . GLY B 1 98 ? 75.176 40.397 -20.696 1.00 68.98 98 GLY B C 1
ATOM 5072 O O . GLY B 1 98 ? 74.105 40.728 -20.185 1.00 65.66 98 GLY B O 1
ATOM 5076 N N . ALA B 1 99 ? 76.359 40.784 -20.217 1.00 67.92 99 ALA B N 1
ATOM 5077 C CA . ALA B 1 99 ? 76.471 41.529 -18.970 1.00 68.57 99 ALA B CA 1
ATOM 5078 C C . ALA B 1 99 ? 75.715 42.850 -18.997 1.00 62.49 99 ALA B C 1
ATOM 5079 O O . ALA B 1 99 ? 75.394 43.384 -17.929 1.00 59.36 99 ALA B O 1
ATOM 5086 N N . LYS B 1 100 ? 75.426 43.388 -20.186 1.00 59.65 100 LYS B N 1
ATOM 5087 C CA . LYS B 1 100 ? 74.724 44.658 -20.287 1.00 65.08 100 LYS B CA 1
ATOM 5088 C C . LYS B 1 100 ? 73.281 44.584 -19.778 1.00 62.40 100 LYS B C 1
ATOM 5089 O O . LYS B 1 100 ? 72.724 45.618 -19.394 1.00 58.25 100 LYS B O 1
ATOM 5108 N N . GLY B 1 101 ? 72.676 43.399 -19.751 1.00 62.20 101 GLY B N 1
ATOM 5109 C CA . GLY B 1 101 ? 71.304 43.254 -19.268 1.00 56.77 101 GLY B CA 1
ATOM 5110 C C . GLY B 1 101 ? 70.293 43.989 -20.138 1.00 52.94 101 GLY B C 1
ATOM 5111 O O . GLY B 1 101 ? 70.597 44.519 -21.204 1.00 52.20 101 GLY B O 1
ATOM 5115 N N . ILE B 1 102 ? 69.056 44.015 -19.655 1.00 51.49 102 ILE B N 1
ATOM 5116 C CA . ILE B 1 102 ? 68.002 44.700 -20.384 1.00 49.51 102 ILE B CA 1
ATOM 5117 C C . ILE B 1 102 ? 67.050 45.292 -19.362 1.00 46.67 102 ILE B C 1
ATOM 5118 O O . ILE B 1 102 ? 66.773 44.675 -18.335 1.00 42.93 102 ILE B O 1
ATOM 5134 N N . ASN B 1 103 ? 66.601 46.521 -19.610 1.00 49.74 103 ASN B N 1
ATOM 5135 C CA . ASN B 1 103 ? 65.682 47.185 -18.688 1.00 49.94 103 ASN B CA 1
ATOM 5136 C C . ASN B 1 103 ? 64.306 46.521 -18.746 1.00 42.18 103 ASN B C 1
ATOM 5137 O O . ASN B 1 103 ? 63.859 46.046 -19.794 1.00 39.55 103 ASN B O 1
ATOM 5148 N N . CYS B 1 104 ? 63.701 46.368 -17.579 1.00 37.81 104 CYS B N 1
ATOM 5149 C CA . CYS B 1 104 ? 62.326 45.907 -17.462 1.00 33.48 104 CYS B CA 1
ATOM 5150 C C . CYS B 1 104 ? 61.485 47.015 -16.852 1.00 35.10 104 CYS B C 1
ATOM 5151 O O . CYS B 1 104 ? 61.850 47.545 -15.788 1.00 38.95 104 CYS B O 1
ATOM 5159 N N . ASN B 1 105 ? 60.357 47.327 -17.480 1.00 33.85 105 ASN B N 1
ATOM 5160 C CA . ASN B 1 105 ? 59.454 48.318 -16.916 1.00 34.11 105 ASN B CA 1
ATOM 5161 C C . ASN B 1 105 ? 58.024 47.819 -16.867 1.00 31.75 105 ASN B C 1
ATOM 5162 O O . ASN B 1 105 ? 57.096 48.619 -16.689 1.00 31.84 105 ASN B O 1
ATOM 5173 N N . LYS B 1 106 ? 57.819 46.516 -16.959 1.00 32.96 106 LYS B N 1
ATOM 5174 C CA . LYS B 1 106 ? 56.492 45.968 -16.866 1.00 33.43 106 LYS B CA 1
ATOM 5175 C C . LYS B 1 106 ? 56.590 44.482 -16.678 1.00 30.63 106 LYS B C 1
ATOM 5176 O O . LYS B 1 106 ? 57.552 43.839 -17.109 1.00 33.57 106 LYS B O 1
ATOM 5195 N N . VAL B 1 107 ? 55.562 43.946 -16.037 1.00 29.53 107 VAL B N 1
ATOM 5196 C CA . VAL B 1 107 ? 55.482 42.513 -15.823 1.00 31.18 107 VAL B CA 1
ATOM 5197 C C . VAL B 1 107 ? 54.111 41.988 -16.226 1.00 31.06 107 VAL B C 1
ATOM 5198 O O . VAL B 1 107 ? 53.124 42.718 -16.310 1.00 31.15 107 VAL B O 1
ATOM 5211 N N . MET B 1 108 ? 54.054 40.675 -16.420 1.00 28.11 108 MET B N 1
ATOM 5212 C CA . MET B 1 108 ? 52.784 39.961 -16.515 1.00 29.09 108 MET B CA 1
ATOM 5213 C C . MET B 1 108 ? 52.540 39.214 -15.209 1.00 28.16 108 MET B C 1
ATOM 5214 O O . MET B 1 108 ? 53.452 38.566 -14.681 1.00 31.11 108 MET B O 1
ATOM 5228 N N . VAL B 1 109 ? 51.328 39.333 -14.682 1.00 28.07 109 VAL B N 1
ATOM 5229 C CA . VAL B 1 109 ? 50.882 38.567 -13.533 1.00 29.62 109 VAL B CA 1
ATOM 5230 C C . VAL B 1 109 ? 49.903 37.527 -14.033 1.00 30.68 109 VAL B C 1
ATOM 5231 O O . VAL B 1 109 ? 48.913 37.862 -14.684 1.00 31.32 109 VAL B O 1
ATOM 5244 N N A CYS B 1 110 ? 50.172 36.273 -13.700 0.63 31.20 110 CYS B N 1
ATOM 5245 N N B CYS B 1 110 ? 50.149 36.262 -13.724 0.37 30.87 110 CYS B N 1
ATOM 5246 C CA A CYS B 1 110 ? 49.445 35.106 -14.170 0.63 31.19 110 CYS B CA 1
ATOM 5247 C CA B CYS B 1 110 ? 49.239 35.217 -14.167 0.37 31.13 110 CYS B CA 1
ATOM 5248 C C A CYS B 1 110 ? 49.024 34.287 -12.955 0.63 29.56 110 CYS B C 1
ATOM 5249 C C B CYS B 1 110 ? 49.108 34.157 -13.084 0.37 29.86 110 CYS B C 1
ATOM 5250 O O A CYS B 1 110 ? 49.664 34.354 -11.895 0.63 29.16 110 CYS B O 1
ATOM 5251 O O B CYS B 1 110 ? 49.994 33.967 -12.243 0.37 28.17 110 CYS B O 1
ATOM 5266 N N . GLY B 1 111 ? 47.958 33.498 -13.098 1.00 32.67 111 GLY B N 1
ATOM 5267 C CA . GLY B 1 111 ? 47.661 32.516 -12.077 1.00 33.07 111 GLY B CA 1
ATOM 5268 C C . GLY B 1 111 ? 48.566 31.322 -12.263 1.00 35.32 111 GLY B C 1
ATOM 5269 O O . GLY B 1 111 ? 48.915 30.949 -13.375 1.00 35.81 111 GLY B O 1
ATOM 5274 N N . ALA B 1 112 ? 48.971 30.731 -11.166 1.00 34.70 112 ALA B N 1
ATOM 5275 C CA . ALA B 1 112 ? 49.820 29.549 -11.235 1.00 34.23 112 ALA B CA 1
ATOM 5276 C C . ALA B 1 112 ? 48.962 28.343 -11.572 1.00 35.22 112 ALA B C 1
ATOM 5277 O O . ALA B 1 112 ? 47.921 28.153 -10.962 1.00 34.80 112 ALA B O 1
ATOM 5284 N N . VAL B 1 113 ? 49.397 27.529 -12.537 1.00 36.83 113 VAL B N 1
ATOM 5285 C CA . VAL B 1 113 ? 48.650 26.338 -12.938 1.00 37.80 113 VAL B CA 1
ATOM 5286 C C . VAL B 1 113 ? 49.518 25.092 -12.844 1.00 40.79 113 VAL B C 1
ATOM 5287 O O . VAL B 1 113 ? 50.753 25.162 -12.848 1.00 44.78 113 VAL B O 1
ATOM 5300 N N . ASP B 1 114 ? 48.857 23.924 -12.743 1.00 37.91 114 ASP B N 1
ATOM 5301 C CA . ASP B 1 114 ? 49.605 22.672 -12.837 1.00 43.72 114 ASP B CA 1
ATOM 5302 C C . ASP B 1 114 ? 49.979 22.415 -14.290 1.00 45.20 114 ASP B C 1
ATOM 5303 O O . ASP B 1 114 ? 49.095 22.224 -15.142 1.00 40.58 114 ASP B O 1
ATOM 5312 N N . ILE B 1 115 ? 51.279 22.358 -14.569 1.00 43.95 115 ILE B N 1
ATOM 5313 C CA . ILE B 1 115 ? 51.767 22.113 -15.912 1.00 41.13 115 ILE B CA 1
ATOM 5314 C C . ILE B 1 115 ? 52.165 20.656 -16.002 1.00 45.26 115 ILE B C 1
ATOM 5315 O O . ILE B 1 115 ? 53.056 20.211 -15.281 1.00 52.01 115 ILE B O 1
ATOM 5331 N N . LEU B 1 116 ? 51.512 19.906 -16.891 1.00 41.84 116 LEU B N 1
ATOM 5332 C CA . LEU B 1 116 ? 51.757 18.471 -16.973 1.00 46.11 116 LEU B CA 1
ATOM 5333 C C . LEU B 1 116 ? 52.789 18.099 -18.033 1.00 50.55 116 LEU B C 1
ATOM 5334 O O . LEU B 1 116 ? 53.524 17.120 -17.856 1.00 54.64 116 LEU B O 1
ATOM 5350 N N . LYS B 1 117 ? 52.832 18.838 -19.145 1.00 46.94 117 LYS B N 1
ATOM 5351 C CA . LYS B 1 117 ? 53.721 18.538 -20.249 1.00 48.17 117 LYS B CA 1
ATOM 5352 C C . LYS B 1 117 ? 54.139 19.849 -20.872 1.00 47.59 117 LYS B C 1
ATOM 5353 O O . LYS B 1 117 ? 53.353 20.794 -20.937 1.00 44.76 117 LYS B O 1
ATOM 5372 N N . GLU B 1 118 ? 55.373 19.893 -21.359 1.00 46.39 118 GLU B N 1
ATOM 5373 C CA . GLU B 1 118 ? 55.896 21.064 -22.053 1.00 47.56 118 GLU B CA 1
ATOM 5374 C C . GLU B 1 118 ? 56.392 20.646 -23.421 1.00 49.06 118 GLU B C 1
ATOM 5375 O O . GLU B 1 118 ? 57.271 19.790 -23.534 1.00 48.44 118 GLU B O 1
ATOM 5387 N N . PHE B 1 119 ? 55.869 21.278 -24.443 1.00 50.07 119 PHE B N 1
ATOM 5388 C CA . PHE B 1 119 ? 56.292 21.021 -25.795 1.00 48.78 119 PHE B CA 1
ATOM 5389 C C . PHE B 1 119 ? 56.927 22.294 -26.313 1.00 45.48 119 PHE B C 1
ATOM 5390 O O . PHE B 1 119 ? 56.741 23.380 -25.763 1.00 41.90 119 PHE B O 1
ATOM 5407 N N . TYR B 1 120 ? 57.689 22.134 -27.375 1.00 44.56 120 TYR B N 1
ATOM 5408 C CA . TYR B 1 120 ? 58.198 23.232 -28.182 1.00 46.25 120 TYR B CA 1
ATOM 5409 C C . TYR B 1 120 ? 57.383 23.228 -29.479 1.00 46.75 120 TYR B C 1
ATOM 5410 O O . TYR B 1 120 ? 57.140 22.157 -30.047 1.00 47.66 120 TYR B O 1
ATOM 5428 N N . LEU B 1 121 ? 56.908 24.389 -29.931 1.00 43.04 121 LEU B N 1
ATOM 5429 C CA . LEU B 1 121 ? 56.275 24.397 -31.244 1.00 44.89 121 LEU B CA 1
ATOM 5430 C C . LEU B 1 121 ? 56.565 25.724 -31.919 1.00 43.21 121 LEU B C 1
ATOM 5431 O O . LEU B 1 121 ? 56.293 26.784 -31.359 1.00 43.04 121 LEU B O 1
ATOM 5447 N N . SER B 1 122 ? 57.089 25.676 -33.137 1.00 42.13 122 SER B N 1
ATOM 5448 C CA . SER B 1 122 ? 57.358 26.907 -33.861 1.00 44.39 122 SER B CA 1
ATOM 5449 C C . SER B 1 122 ? 56.895 26.736 -35.292 1.00 44.08 122 SER B C 1
ATOM 5450 O O . SER B 1 122 ? 56.790 25.619 -35.804 1.00 45.29 122 SER B O 1
ATOM 5458 N N . ILE B 1 123 ? 56.522 27.859 -35.886 1.00 44.30 123 ILE B N 1
ATOM 5459 C CA . ILE B 1 123 ? 56.181 27.940 -37.289 1.00 49.16 123 ILE B CA 1
ATOM 5460 C C . ILE B 1 123 ? 57.093 28.992 -37.915 1.00 51.13 123 ILE B C 1
ATOM 5461 O O . ILE B 1 123 ? 57.163 30.129 -37.430 1.00 46.97 123 ILE B O 1
ATOM 5477 N N . LEU B 1 124 ? 57.795 28.605 -38.983 1.00 52.47 124 LEU B N 1
ATOM 5478 C CA . LEU B 1 124 ? 58.729 29.487 -39.662 1.00 48.55 124 LEU B CA 1
ATOM 5479 C C . LEU B 1 124 ? 58.886 29.002 -41.099 1.00 47.01 124 LEU B C 1
ATOM 5480 O O . LEU B 1 124 ? 58.405 27.930 -41.479 1.00 46.19 124 LEU B O 1
ATOM 5496 N N . LEU B 1 125 ? 59.482 29.853 -41.920 1.00 46.98 125 LEU B N 1
ATOM 5497 C CA . LEU B 1 125 ? 59.769 29.487 -43.302 1.00 49.07 125 LEU B CA 1
ATOM 5498 C C . LEU B 1 125 ? 61.034 28.680 -43.320 1.00 47.88 125 LEU B C 1
ATOM 5499 O O . LEU B 1 125 ? 62.049 29.100 -42.759 1.00 53.31 125 LEU B O 1
ATOM 5515 N N . ASP B 1 126 ? 60.986 27.518 -43.944 1.00 47.45 126 ASP B N 1
ATOM 5516 C CA . ASP B 1 126 ? 62.180 26.693 -44.096 1.00 47.81 126 ASP B CA 1
ATOM 5517 C C . ASP B 1 126 ? 62.792 26.986 -45.460 1.00 45.12 126 ASP B C 1
ATOM 5518 O O . ASP B 1 126 ? 62.105 26.850 -46.485 1.00 45.23 126 ASP B O 1
ATOM 5527 N N . ARG B 1 127 ? 64.077 27.362 -45.484 1.00 49.85 127 ARG B N 1
ATOM 5528 C CA A ARG B 1 127 ? 64.735 27.667 -46.754 0.51 54.79 127 ARG B CA 1
ATOM 5529 C CA B ARG B 1 127 ? 64.725 27.671 -46.757 0.49 54.79 127 ARG B CA 1
ATOM 5530 C C . ARG B 1 127 ? 64.833 26.430 -47.638 1.00 53.61 127 ARG B C 1
ATOM 5531 O O . ARG B 1 127 ? 64.518 26.471 -48.835 1.00 56.73 127 ARG B O 1
ATOM 5572 N N . ALA B 1 128 ? 65.311 25.329 -47.069 1.00 49.59 128 ALA B N 1
ATOM 5573 C CA . ALA B 1 128 ? 65.465 24.085 -47.804 1.00 51.26 128 ALA B CA 1
ATOM 5574 C C . ALA B 1 128 ? 64.171 23.664 -48.506 1.00 50.24 128 ALA B C 1
ATOM 5575 O O . ALA B 1 128 ? 64.156 23.388 -49.710 1.00 49.99 128 ALA B O 1
ATOM 5582 N N . MET B 1 129 ? 63.086 23.576 -47.773 1.00 49.76 129 MET B N 1
ATOM 5583 C CA . MET B 1 129 ? 61.868 23.056 -48.364 1.00 51.84 129 MET B CA 1
ATOM 5584 C C . MET B 1 129 ? 61.087 24.103 -49.138 1.00 52.27 129 MET B C 1
ATOM 5585 O O . MET B 1 129 ? 60.248 23.733 -49.973 1.00 50.81 129 MET B O 1
ATOM 5599 N N . GLY B 1 130 ? 61.346 25.384 -48.888 1.00 51.34 130 GLY B N 1
ATOM 5600 C CA . GLY B 1 130 ? 60.719 26.432 -49.660 1.00 49.99 130 GLY B CA 1
ATOM 5601 C C . GLY B 1 130 ? 59.279 26.632 -49.300 1.00 55.16 130 GLY B C 1
ATOM 5602 O O . GLY B 1 130 ? 58.482 27.092 -50.124 1.00 56.31 130 GLY B O 1
ATOM 5606 N N . CYS B 1 131 ? 58.917 26.283 -48.078 1.00 55.27 131 CYS B N 1
ATOM 5607 C CA . CYS B 1 131 ? 57.558 26.456 -47.609 1.00 53.98 131 CYS B CA 1
ATOM 5608 C C . CYS B 1 131 ? 57.596 26.649 -46.108 1.00 53.28 131 CYS B C 1
ATOM 5609 O O . CYS B 1 131 ? 58.643 26.454 -45.465 1.00 47.62 131 CYS B O 1
ATOM 5617 N N . PRO B 1 132 ? 56.478 27.033 -45.509 1.00 55.64 132 PRO B N 1
ATOM 5618 C CA . PRO B 1 132 ? 56.394 27.054 -44.050 1.00 51.95 132 PRO B CA 1
ATOM 5619 C C . PRO B 1 132 ? 56.532 25.642 -43.521 1.00 45.56 132 PRO B C 1
ATOM 5620 O O . PRO B 1 132 ? 56.156 24.675 -44.180 1.00 51.30 132 PRO B O 1
ATOM 5631 N N . VAL B 1 133 ? 57.120 25.530 -42.335 1.00 43.32 133 VAL B N 1
ATOM 5632 C CA . VAL B 1 133 ? 57.266 24.258 -41.642 1.00 48.12 133 VAL B CA 1
ATOM 5633 C C . VAL B 1 133 ? 56.792 24.453 -40.203 1.00 50.99 133 VAL B C 1
ATOM 5634 O O . VAL B 1 133 ? 56.880 25.552 -39.640 1.00 51.40 133 VAL B O 1
ATOM 5647 N N . ILE B 1 134 ? 56.235 23.395 -39.629 1.00 50.67 134 ILE B N 1
ATOM 5648 C CA . ILE B 1 134 ? 56.007 23.327 -38.194 1.00 49.91 134 ILE B CA 1
ATOM 5649 C C . ILE B 1 134 ? 57.126 22.502 -37.614 1.00 53.20 134 ILE B C 1
ATOM 5650 O O . ILE B 1 134 ? 57.339 21.359 -38.027 1.00 57.36 134 ILE B O 1
ATOM 5666 N N . ILE B 1 135 ? 57.866 23.085 -36.680 1.00 51.56 135 ILE B N 1
ATOM 5667 C CA . ILE B 1 135 ? 58.875 22.352 -35.931 1.00 51.47 135 ILE B CA 1
ATOM 5668 C C . ILE B 1 135 ? 58.318 22.162 -34.523 1.00 52.08 135 ILE B C 1
ATOM 5669 O O . ILE B 1 135 ? 57.823 23.111 -33.904 1.00 54.80 135 ILE B O 1
ATOM 5685 N N . ALA B 1 136 ? 58.435 20.950 -34.000 1.00 50.55 136 ALA B N 1
ATOM 5686 C CA . ALA B 1 136 ? 57.884 20.674 -32.690 1.00 47.61 136 ALA B CA 1
ATOM 5687 C C . ALA B 1 136 ? 58.676 19.544 -32.059 1.00 51.48 136 ALA B C 1
ATOM 5688 O O . ALA B 1 136 ? 59.225 18.688 -32.755 1.00 52.07 136 ALA B O 1
ATOM 5695 N N . THR B 1 137 ? 58.775 19.583 -30.731 1.00 50.48 137 THR B N 1
ATOM 5696 C CA . THR B 1 137 ? 59.380 18.498 -29.974 1.00 58.06 137 THR B CA 1
ATOM 5697 C C . THR B 1 137 ? 58.563 18.277 -28.713 1.00 56.74 137 THR B C 1
ATOM 5698 O O . THR B 1 137 ? 57.842 19.173 -28.262 1.00 55.57 137 THR B O 1
ATOM 5709 N N . SER B 1 138 ? 58.638 17.060 -28.182 1.00 62.84 138 SER B N 1
ATOM 5710 C CA . SER B 1 138 ? 58.033 16.748 -26.896 1.00 65.92 138 SER B CA 1
ATOM 5711 C C . SER B 1 138 ? 58.918 17.188 -25.736 1.00 65.07 138 SER B C 1
ATOM 5712 O O . SER B 1 138 ? 58.571 16.939 -24.577 1.00 63.89 138 SER B O 1
ATOM 5720 N N . GLN B 1 139 ? 60.040 17.846 -26.026 1.00 68.29 139 GLN B N 1
ATOM 5721 C CA . GLN B 1 139 ? 61.030 18.216 -25.017 1.00 80.05 139 GLN B CA 1
ATOM 5722 C C . GLN B 1 139 ? 61.114 19.739 -24.946 1.00 69.51 139 GLN B C 1
ATOM 5723 O O . GLN B 1 139 ? 62.099 20.373 -25.363 1.00 65.93 139 GLN B O 1
ATOM 5737 N N . GLY B 1 140 ? 60.053 20.326 -24.401 1.00 56.43 140 GLY B N 1
ATOM 5738 C CA . GLY B 1 140 ? 59.955 21.763 -24.310 1.00 55.11 140 GLY B CA 1
ATOM 5739 C C . GLY B 1 140 ? 60.798 22.341 -23.189 1.00 60.14 140 GLY B C 1
ATOM 5740 O O . GLY B 1 140 ? 61.139 21.671 -22.210 1.00 66.00 140 GLY B O 1
ATOM 5744 N N . GLY B 1 141 ? 61.132 23.617 -23.345 1.00 65.35 141 GLY B N 1
ATOM 5745 C CA . GLY B 1 141 ? 61.983 24.315 -22.407 1.00 72.46 141 GLY B CA 1
ATOM 5746 C C . GLY B 1 141 ? 63.467 24.165 -22.657 1.00 72.90 141 GLY B C 1
ATOM 5747 O O . GLY B 1 141 ? 64.268 24.570 -21.803 1.00 73.07 141 GLY B O 1
ATOM 5751 N N . MET B 1 142 ? 63.857 23.601 -23.795 1.00 69.45 142 MET B N 1
ATOM 5752 C CA . MET B 1 142 ? 65.247 23.373 -24.140 1.00 75.03 142 MET B CA 1
ATOM 5753 C C . MET B 1 142 ? 65.612 24.099 -25.426 1.00 82.06 142 MET B C 1
ATOM 5754 O O . MET B 1 142 ? 64.750 24.469 -26.231 1.00 84.99 142 MET B O 1
ATOM 5768 N N . GLY B 1 143 ? 66.912 24.295 -25.605 1.00 88.08 143 GLY B N 1
ATOM 5769 C CA . GLY B 1 143 ? 67.426 24.785 -26.862 1.00 91.66 143 GLY B CA 1
ATOM 5770 C C . GLY B 1 143 ? 67.101 23.828 -27.984 1.00 89.27 143 GLY B C 1
ATOM 5771 O O . GLY B 1 143 ? 67.525 22.667 -27.970 1.00 89.61 143 GLY B O 1
ATOM 5775 N N . ILE B 1 144 ? 66.349 24.307 -28.974 1.00 84.55 144 ILE B N 1
ATOM 5776 C CA . ILE B 1 144 ? 65.934 23.433 -30.066 1.00 84.07 144 ILE B CA 1
ATOM 5777 C C . ILE B 1 144 ? 67.132 22.856 -30.814 1.00 84.57 144 ILE B C 1
ATOM 5778 O O . ILE B 1 144 ? 67.052 21.746 -31.357 1.00 83.69 144 ILE B O 1
ATOM 5794 N N . GLU B 1 145 ? 68.253 23.586 -30.865 1.00 86.75 145 GLU B N 1
ATOM 5795 C CA . GLU B 1 145 ? 69.466 23.037 -31.472 1.00 86.37 145 GLU B CA 1
ATOM 5796 C C . GLU B 1 145 ? 70.010 21.844 -30.685 1.00 79.75 145 GLU B C 1
ATOM 5797 O O . GLU B 1 145 ? 70.577 2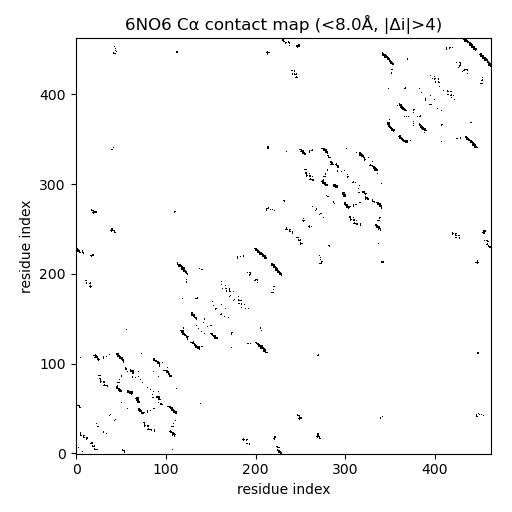0.914 -31.285 1.00 72.41 145 GLU B O 1
ATOM 5809 N N . GLU B 1 146 ? 69.874 21.868 -29.344 1.00 77.77 146 GLU B N 1
ATOM 5810 C CA . GLU B 1 146 ? 70.328 20.758 -28.506 1.00 80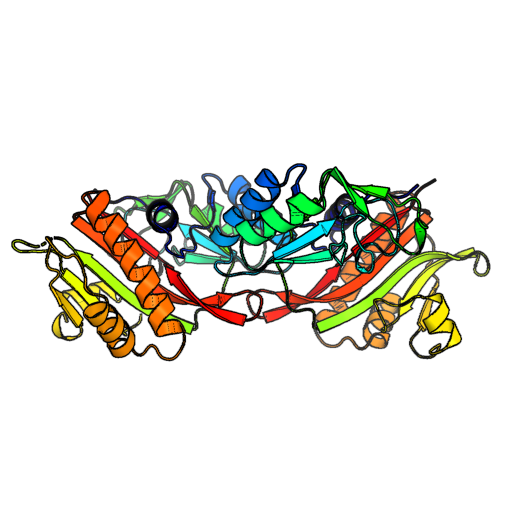.54 146 GLU B CA 1
ATOM 5811 C C . GLU B 1 146 ? 69.489 19.504 -28.733 1.00 71.45 146 GLU B C 1
ATOM 5812 O O . GLU B 1 146 ? 70.015 18.383 -28.701 1.00 71.19 146 GLU B O 1
ATOM 5824 N N . VAL B 1 147 ? 68.182 19.670 -28.963 1.00 63.41 147 VAL B N 1
ATOM 5825 C CA . VAL B 1 147 ? 67.310 18.522 -29.206 1.00 67.35 147 VAL B CA 1
ATOM 5826 C C . VAL B 1 147 ? 67.714 17.812 -30.488 1.00 77.93 147 VAL B C 1
ATOM 5827 O O . VAL B 1 147 ? 67.779 16.579 -30.541 1.00 81.07 147 VAL B O 1
ATOM 5840 N N . ALA B 1 148 ? 67.935 18.584 -31.559 1.00 84.13 148 ALA B N 1
ATOM 5841 C CA . ALA B 1 148 ? 68.355 17.996 -32.826 1.00 83.99 148 ALA B CA 1
ATOM 5842 C C . ALA B 1 148 ? 69.710 17.314 -32.683 1.00 85.74 148 ALA B C 1
ATOM 5843 O O . ALA B 1 148 ? 69.937 16.237 -33.246 1.00 84.65 148 ALA B O 1
ATOM 5850 N N . GLN B 1 149 ? 70.606 17.900 -31.890 1.00 92.77 149 GLN B N 1
ATOM 5851 C CA . GLN B 1 149 ? 71.942 17.343 -31.723 1.00 98.04 149 GLN B CA 1
ATOM 5852 C C . GLN B 1 149 ? 71.949 16.126 -30.796 1.00 95.27 149 GLN B C 1
ATOM 5853 O O . GLN B 1 149 ? 72.582 15.115 -31.110 1.00 92.53 149 GLN B O 1
ATOM 5867 N N . LYS B 1 150 ? 71.249 16.193 -29.658 1.00 89.65 150 LYS B N 1
ATOM 5868 C CA . LYS B 1 150 ? 71.335 15.153 -28.638 1.00 83.84 150 LYS B CA 1
ATOM 5869 C C . LYS B 1 150 ? 70.120 14.237 -28.581 1.00 84.44 150 LYS B C 1
ATOM 5870 O O . LYS B 1 150 ? 70.214 13.148 -28.005 1.00 85.24 150 LYS B O 1
ATOM 5889 N N . CYS B 1 151 ? 68.994 14.644 -29.147 1.00 88.81 151 CYS B N 1
ATOM 5890 C CA . CYS B 1 151 ? 67.760 13.878 -29.031 1.00 96.41 151 CYS B CA 1
ATOM 5891 C C . CYS B 1 151 ? 66.932 14.020 -30.305 1.00 99.98 151 CYS B C 1
ATOM 5892 O O . CYS B 1 151 ? 65.745 14.368 -30.242 1.00 100.97 151 CYS B O 1
ATOM 5900 N N . PRO B 1 152 ? 67.512 13.758 -31.482 1.00 95.99 152 PRO B N 1
ATOM 5901 C CA . PRO B 1 152 ? 66.755 13.957 -32.734 1.00 89.14 152 PRO B CA 1
ATOM 5902 C C . PRO B 1 152 ? 65.489 13.106 -32.845 1.00 86.52 152 PRO B C 1
ATOM 5903 O O . PRO B 1 152 ? 64.648 13.392 -33.706 1.00 76.08 152 PRO B O 1
ATOM 5914 N N . GLU B 1 153 ? 65.306 12.100 -31.987 1.00 97.85 153 GLU B N 1
ATOM 5915 C CA . GLU B 1 153 ? 64.146 11.222 -32.112 1.00 101.90 153 GLU B CA 1
ATOM 5916 C C . GLU B 1 153 ? 62.844 11.936 -31.776 1.00 97.50 153 GLU B C 1
ATOM 5917 O O . GLU B 1 153 ? 61.788 11.589 -32.320 1.00 95.58 153 GLU B O 1
ATOM 5929 N N . CYS B 1 154 ? 62.888 12.918 -30.882 1.00 94.33 154 CYS B N 1
ATOM 5930 C CA . CYS B 1 154 ? 61.678 13.600 -30.442 1.00 87.93 154 CYS B CA 1
ATOM 5931 C C . CYS B 1 154 ? 61.391 14.878 -31.222 1.00 76.61 154 CYS B C 1
ATOM 5932 O O . CYS B 1 154 ? 60.482 15.620 -30.844 1.00 72.14 154 CYS B O 1
ATOM 5940 N N . LEU B 1 155 ? 62.128 15.143 -32.298 1.00 69.57 155 LEU B N 1
ATOM 5941 C CA . LEU B 1 155 ? 61.928 16.326 -33.121 1.00 64.09 155 LEU B CA 1
ATOM 5942 C C . LEU B 1 155 ? 61.114 15.983 -34.363 1.00 60.55 155 LEU B C 1
ATOM 5943 O O . LEU B 1 155 ? 61.375 14.978 -35.026 1.00 60.01 155 LEU B O 1
ATOM 5959 N N . PHE B 1 156 ? 60.137 16.832 -34.682 1.00 59.41 156 PHE B N 1
ATOM 5960 C CA . PHE B 1 156 ? 59.258 16.635 -35.829 1.00 60.75 156 PHE B CA 1
ATOM 5961 C C . PHE B 1 156 ? 59.224 17.912 -36.656 1.00 58.82 156 PHE B C 1
ATOM 5962 O O . PHE B 1 156 ? 59.166 19.018 -36.112 1.00 57.76 156 PHE B O 1
ATOM 5979 N N . LYS B 1 157 ? 59.285 17.757 -37.973 1.00 54.91 157 LYS B N 1
ATOM 5980 C CA . LYS B 1 157 ? 59.381 18.882 -38.895 1.00 55.61 157 LYS B CA 1
ATOM 5981 C C . LYS B 1 157 ? 58.370 18.605 -39.998 1.00 58.52 157 LYS B C 1
ATOM 5982 O O . LYS B 1 157 ? 58.535 17.650 -40.763 1.00 62.59 157 LYS B O 1
ATOM 6001 N N . VAL B 1 158 ? 57.317 19.423 -40.047 1.00 54.21 158 VAL B N 1
ATOM 6002 C CA . VAL B 1 158 ? 56.124 19.203 -40.861 1.00 56.04 158 VAL B CA 1
ATOM 6003 C C . VAL B 1 158 ? 56.002 20.309 -41.906 1.00 55.83 158 VAL B C 1
ATOM 6004 O O . VAL B 1 158 ? 55.725 21.457 -41.542 1.00 51.52 158 VAL B O 1
ATOM 6017 N N . PRO B 1 159 ? 56.192 20.027 -43.199 1.00 57.53 159 PRO B N 1
ATOM 6018 C CA . PRO B 1 159 ? 55.995 21.065 -44.218 1.00 54.33 159 PRO B CA 1
ATOM 6019 C C . PRO B 1 159 ? 54.527 21.383 -44.370 1.00 56.27 159 PRO B C 1
ATOM 6020 O O . PRO B 1 159 ? 53.661 20.535 -44.148 1.00 60.62 159 PRO B O 1
ATOM 6031 N N . ILE B 1 160 ? 54.242 22.636 -44.701 1.00 58.32 160 ILE B N 1
ATOM 6032 C CA . ILE B 1 160 ? 52.865 23.124 -44.767 1.00 56.82 160 ILE B CA 1
ATOM 6033 C C . ILE B 1 160 ? 52.618 23.741 -46.131 1.00 60.95 160 ILE B C 1
ATOM 6034 O O . ILE B 1 160 ? 53.404 24.597 -46.573 1.00 58.94 160 ILE B O 1
ATOM 6050 N N . SER B 1 161 ? 51.486 23.370 -46.752 1.00 65.79 161 SER B N 1
ATOM 6051 C CA . SER B 1 161 ? 51.099 23.914 -48.049 1.00 78.32 161 SER B CA 1
ATOM 6052 C C . SER B 1 161 ? 50.653 25.347 -47.845 1.00 80.50 161 SER B C 1
ATOM 6053 O O . SER B 1 161 ? 49.591 25.586 -47.268 1.00 87.79 161 SER B O 1
ATOM 6061 N N . VAL B 1 162 ? 51.470 26.293 -48.294 1.00 73.32 162 VAL B N 1
ATOM 6062 C CA . VAL B 1 162 ? 51.272 27.705 -47.997 1.00 79.08 162 VAL B CA 1
ATOM 6063 C C . VAL B 1 162 ? 49.916 28.118 -48.555 1.00 94.63 162 VAL B C 1
ATOM 6064 O O . VAL B 1 162 ? 49.795 28.449 -49.739 1.00 94.64 162 VAL B O 1
ATOM 6077 N N . LYS B 1 163 ? 48.880 28.041 -47.703 1.00 110.94 163 LYS B N 1
ATOM 6078 C CA . LYS B 1 163 ? 47.473 28.429 -47.957 1.00 123.03 163 LYS B CA 1
ATOM 6079 C C . LYS B 1 163 ? 46.670 27.370 -48.709 1.00 119.22 163 LYS B C 1
ATOM 6080 O O . LYS B 1 163 ? 45.489 27.606 -49.086 1.00 104.45 163 LYS B O 1
ATOM 6099 N N . ASN B 1 164 ? 47.257 26.197 -48.935 1.00 130.05 164 ASN B N 1
ATOM 6100 C CA . ASN B 1 164 ? 46.506 24.990 -49.249 1.00 136.78 164 ASN B CA 1
ATOM 6101 C C . ASN B 1 164 ? 46.507 24.010 -48.076 1.00 130.46 164 ASN B C 1
ATOM 6102 O O . ASN B 1 164 ? 46.157 22.840 -48.248 1.00 127.63 164 ASN B O 1
ATOM 6113 N N . GLY B 1 165 ? 46.870 24.487 -46.881 1.00 121.82 165 GLY B N 1
ATOM 6114 C CA . GLY B 1 165 ? 47.036 23.681 -45.689 1.00 100.61 165 GLY B CA 1
ATOM 6115 C C . GLY B 1 165 ? 47.442 24.611 -44.561 1.00 88.63 165 GLY B C 1
ATOM 6116 O O . GLY B 1 165 ? 47.393 25.835 -44.727 1.00 91.81 165 GLY B O 1
ATOM 6120 N N . PRO B 1 166 ? 47.868 24.076 -43.391 1.00 77.12 166 PRO B N 1
ATOM 6121 C CA . PRO B 1 166 ? 48.092 22.656 -43.066 1.00 70.46 166 PRO B CA 1
ATOM 6122 C C . PRO B 1 166 ? 46.829 21.817 -43.035 1.00 73.94 166 PRO B C 1
ATOM 6123 O O . PRO B 1 166 ? 45.763 22.309 -42.691 1.00 77.95 166 PRO B O 1
ATOM 6134 N N . THR B 1 167 ? 46.950 20.546 -43.372 1.00 71.87 167 THR B N 1
ATOM 6135 C CA . THR B 1 167 ? 45.777 19.699 -43.417 1.00 70.28 167 THR B CA 1
ATOM 6136 C C . THR B 1 167 ? 45.472 19.166 -42.025 1.00 68.66 167 THR B C 1
ATOM 6137 O O . THR B 1 167 ? 46.335 19.107 -41.148 1.00 59.21 167 THR B O 1
ATOM 6148 N N . ASN B 1 168 ? 44.223 18.771 -41.826 1.00 72.45 168 ASN B N 1
ATOM 6149 C CA . ASN B 1 168 ? 43.855 18.162 -40.560 1.00 70.64 168 ASN B CA 1
ATOM 6150 C C . ASN B 1 168 ? 44.647 16.890 -40.287 1.00 68.79 168 ASN B C 1
ATOM 6151 O O . ASN B 1 168 ? 45.005 16.611 -39.140 1.00 67.61 168 ASN B O 1
ATOM 6162 N N . GLU B 1 169 ? 44.964 16.121 -41.321 1.00 67.35 169 GLU B N 1
ATOM 6163 C CA . GLU B 1 169 ? 45.689 14.876 -41.105 1.00 70.06 169 GLU B CA 1
ATOM 6164 C C . GLU B 1 169 ? 47.115 15.130 -40.634 1.00 62.19 169 GLU B C 1
ATOM 6165 O O . GLU B 1 169 ? 47.652 14.353 -39.835 1.00 57.70 169 GLU B O 1
ATOM 6177 N N . GLN B 1 170 ? 47.752 16.196 -41.116 1.00 62.59 170 GLN B N 1
ATOM 6178 C CA . GLN B 1 170 ? 49.088 16.520 -40.622 1.00 61.96 170 GLN B CA 1
ATOM 6179 C C . GLN B 1 170 ? 49.028 16.860 -39.134 1.00 57.91 170 GLN B C 1
ATOM 6180 O O . GLN B 1 170 ? 49.872 16.423 -38.350 1.00 55.29 170 GLN B O 1
ATOM 6194 N N . LEU B 1 171 ? 48.012 17.604 -38.717 1.00 56.55 171 LEU B N 1
ATOM 6195 C CA . LEU B 1 171 ? 47.999 18.066 -37.324 1.00 54.38 171 LEU B CA 1
ATOM 6196 C C . LEU B 1 171 ? 47.660 16.929 -36.370 1.00 54.56 171 LEU B C 1
ATOM 6197 O O . LEU B 1 171 ? 48.184 16.881 -35.254 1.00 53.75 171 LEU B O 1
ATOM 6213 N N . VAL B 1 172 ? 46.774 16.012 -36.782 1.00 55.48 172 VAL B N 1
ATOM 6214 C CA . VAL B 1 172 ? 46.445 14.867 -35.938 1.00 61.06 172 VAL B CA 1
ATOM 6215 C C . VAL B 1 172 ? 47.669 13.990 -35.714 1.00 62.42 172 VAL B C 1
ATOM 6216 O O . VAL B 1 172 ? 47.887 13.469 -34.611 1.00 62.38 172 VAL B O 1
ATOM 6229 N N . LYS B 1 173 ? 48.456 13.764 -36.775 1.00 60.80 173 LYS B N 1
ATOM 6230 C CA . LYS B 1 173 ? 49.653 12.946 -36.648 1.00 63.09 173 LYS B CA 1
ATOM 6231 C C . LYS B 1 173 ? 50.698 13.628 -35.782 1.00 61.33 173 LYS B C 1
ATOM 6232 O O . LYS B 1 173 ? 51.371 12.975 -34.973 1.00 58.72 173 LYS B O 1
ATOM 6251 N N . LEU B 1 174 ? 50.883 14.933 -35.967 1.00 61.56 174 LEU B N 1
ATOM 6252 C CA . LEU B 1 174 ? 51.788 15.664 -35.091 1.00 56.00 174 LEU B CA 1
ATOM 6253 C C . LEU B 1 174 ? 51.355 15.531 -33.633 1.00 53.76 174 LEU B C 1
ATOM 6254 O O . LEU B 1 174 ? 52.174 15.219 -32.755 1.00 51.91 174 LEU B O 1
ATOM 6270 N N . ALA B 1 175 ? 50.065 15.761 -33.357 1.00 57.05 175 ALA B N 1
ATOM 6271 C CA . ALA B 1 175 ? 49.570 15.685 -31.977 1.00 61.14 175 ALA B CA 1
ATOM 6272 C C . ALA B 1 175 ? 49.814 14.298 -31.402 1.00 65.48 175 ALA B C 1
ATOM 6273 O O . ALA B 1 175 ? 50.346 14.141 -30.297 1.00 60.21 175 ALA B O 1
ATOM 6280 N N . LYS B 1 176 ? 49.465 13.272 -32.167 1.00 72.34 176 LYS B N 1
ATOM 6281 C CA . LYS B 1 176 ? 49.729 11.913 -31.731 1.00 73.77 176 LYS B CA 1
ATOM 6282 C C . LYS B 1 176 ? 51.227 11.635 -31.641 1.00 68.10 176 LYS B C 1
ATOM 6283 O O . LYS B 1 176 ? 51.653 10.895 -30.757 1.00 64.61 176 LYS B O 1
ATOM 6302 N N . ASP B 1 177 ? 52.041 12.213 -32.532 1.00 69.94 177 ASP B N 1
ATOM 6303 C CA . ASP B 1 177 ? 53.492 12.035 -32.438 1.00 75.60 177 ASP B CA 1
ATOM 6304 C C . ASP B 1 177 ? 54.061 12.676 -31.169 1.00 72.24 177 ASP B C 1
ATOM 6305 O O . ASP B 1 177 ? 55.110 12.248 -30.665 1.00 65.61 177 ASP B O 1
ATOM 6314 N N . LEU B 1 178 ? 53.419 13.731 -30.667 1.00 72.83 178 LEU B N 1
ATOM 6315 C CA . LEU B 1 178 ? 53.858 14.380 -29.436 1.00 68.22 178 LEU B CA 1
ATOM 6316 C C . LEU B 1 178 ? 53.434 13.624 -28.187 1.00 63.45 178 LEU B C 1
ATOM 6317 O O . LEU B 1 178 ? 53.798 14.031 -27.081 1.00 61.61 178 LEU B O 1
ATOM 6333 N N . GLY B 1 179 ? 52.702 12.530 -28.331 1.00 62.89 179 GLY B N 1
ATOM 6334 C CA . GLY B 1 179 ? 52.297 11.757 -27.182 1.00 67.17 179 GLY B CA 1
ATOM 6335 C C . GLY B 1 179 ? 50.940 12.110 -26.636 1.00 70.14 179 GLY B C 1
ATOM 6336 O O . GLY B 1 179 ? 50.602 11.681 -25.525 1.00 70.94 179 GLY B O 1
ATOM 6340 N N . LEU B 1 180 ? 50.160 12.889 -27.369 1.00 70.54 180 LEU B N 1
ATOM 6341 C CA . LEU B 1 180 ? 48.845 13.291 -26.908 1.00 70.08 180 LEU B CA 1
ATOM 6342 C C . LEU B 1 180 ? 47.798 12.241 -27.251 1.00 70.55 180 LEU B C 1
ATOM 6343 O O . LEU B 1 180 ? 47.813 11.648 -28.337 1.00 67.32 180 LEU B O 1
ATOM 6359 N N . GLU B 1 181 ? 46.878 12.043 -26.319 1.00 72.54 181 GLU B N 1
ATOM 6360 C CA . GLU B 1 181 ? 45.768 11.117 -26.461 1.00 78.26 181 GLU B CA 1
ATOM 6361 C C . GLU B 1 181 ? 44.468 11.811 -26.074 1.00 72.27 181 GLU B C 1
ATOM 6362 O O . GLU B 1 181 ? 44.454 12.845 -25.394 1.00 69.71 181 GLU B O 1
ATOM 6374 N N . GLY B 1 182 ? 43.369 11.209 -26.504 1.00 69.72 182 GLY B N 1
ATOM 6375 C CA . GLY B 1 182 ? 42.069 11.675 -26.076 1.00 67.85 182 GLY B CA 1
ATOM 6376 C C . GLY B 1 182 ? 41.681 13.006 -26.677 1.00 63.25 182 GLY B C 1
ATOM 6377 O O . GLY B 1 182 ? 41.905 13.285 -27.859 1.00 64.15 182 GLY B O 1
ATOM 6381 N N . ASP B 1 183 ? 41.000 13.807 -25.862 1.00 58.32 183 ASP B N 1
ATOM 6382 C CA . ASP B 1 183 ? 40.538 15.104 -26.324 1.00 60.46 183 ASP B CA 1
ATOM 6383 C C . ASP B 1 183 ? 41.680 16.075 -26.573 1.00 57.17 183 ASP B C 1
ATOM 6384 O O . ASP B 1 183 ? 41.465 17.112 -27.205 1.00 56.35 183 ASP B O 1
ATOM 6393 N N . LEU B 1 184 ? 42.853 15.824 -26.000 1.00 55.97 184 LEU B N 1
ATOM 6394 C CA . LEU B 1 184 ? 43.984 16.718 -26.223 1.00 55.39 184 LEU B CA 1
ATOM 6395 C C . LEU B 1 184 ? 44.445 16.694 -27.674 1.00 55.78 184 LEU B C 1
ATOM 6396 O O . LEU B 1 184 ? 45.017 17.680 -28.154 1.00 52.11 184 LEU B O 1
ATOM 6412 N N . VAL B 1 185 ? 44.221 15.585 -28.386 1.00 56.96 185 VAL B N 1
ATOM 6413 C CA . VAL B 1 185 ? 44.631 15.518 -29.791 1.00 56.33 185 VAL B CA 1
ATOM 6414 C C . VAL B 1 185 ? 43.939 16.619 -30.584 1.00 53.28 185 VAL B C 1
ATOM 6415 O O . VAL B 1 185 ? 44.585 17.487 -31.177 1.00 50.92 185 VAL B O 1
ATOM 6428 N N . GLN B 1 186 ? 42.614 16.657 -30.530 1.00 49.79 186 GLN B N 1
ATOM 6429 C CA . GLN B 1 186 ? 41.883 17.701 -31.241 1.00 52.44 186 GLN B CA 1
ATOM 6430 C C . GLN B 1 186 ? 42.190 19.086 -30.687 1.00 50.45 186 GLN B C 1
ATOM 6431 O O . GLN B 1 186 ? 42.229 20.066 -31.439 1.00 48.88 186 GLN B O 1
ATOM 6445 N N . ASP B 1 187 ? 42.306 19.205 -29.367 1.00 48.94 187 ASP B N 1
ATOM 6446 C CA . ASP B 1 187 ? 42.705 20.466 -28.753 1.00 49.20 187 ASP B CA 1
ATOM 6447 C C . ASP B 1 187 ? 44.028 20.943 -29.346 1.00 47.66 187 ASP B C 1
ATOM 6448 O O . ASP B 1 187 ? 44.219 22.129 -29.631 1.00 44.74 187 ASP B O 1
ATOM 6457 N N . CYS B 1 188 ? 44.967 20.028 -29.506 1.00 46.96 188 CYS B N 1
ATOM 6458 C CA . CYS B 1 188 ? 46.245 20.396 -30.103 1.00 47.62 188 CYS B CA 1
ATOM 6459 C C . CYS B 1 188 ? 46.073 20.830 -31.554 1.00 49.39 188 CYS B C 1
ATOM 6460 O O . CYS B 1 188 ? 46.653 21.841 -31.979 1.00 49.11 188 CYS B O 1
ATOM 6468 N N . VAL B 1 189 ? 45.281 20.066 -32.325 1.00 51.18 189 VAL B N 1
ATOM 6469 C CA . VAL B 1 189 ? 44.966 20.417 -33.710 1.00 49.19 189 VAL B CA 1
ATOM 6470 C C . VAL B 1 189 ? 44.426 21.835 -33.778 1.00 46.95 189 VAL B C 1
ATOM 6471 O O . VAL B 1 189 ? 44.888 22.655 -34.572 1.00 48.18 189 VAL B O 1
ATOM 6484 N N . ASP B 1 190 ? 43.430 22.147 -32.939 1.00 45.32 190 ASP B N 1
ATOM 6485 C CA . ASP B 1 190 ? 42.807 23.466 -33.000 1.00 48.62 190 ASP B CA 1
ATOM 6486 C C . ASP B 1 190 ? 43.804 24.568 -32.669 1.00 46.14 190 ASP B C 1
ATOM 6487 O O . ASP B 1 190 ? 43.729 25.680 -33.215 1.00 44.92 190 ASP B O 1
ATOM 6496 N N . ASN B 1 191 ? 44.665 24.325 -31.688 1.00 45.03 191 ASN B N 1
ATOM 6497 C CA . ASN B 1 191 ? 45.616 25.358 -31.285 1.00 45.51 191 ASN B CA 1
ATOM 6498 C C . ASN B 1 191 ? 46.685 25.568 -32.350 1.00 45.22 191 ASN B C 1
ATOM 6499 O O . ASN B 1 191 ? 47.069 26.709 -32.626 1.00 42.12 191 ASN B O 1
ATOM 6510 N N . VAL B 1 192 ? 47.160 24.492 -32.987 1.00 44.39 192 VAL B N 1
ATOM 6511 C CA . VAL B 1 192 ? 48.165 24.675 -34.027 1.00 46.50 192 VAL B CA 1
ATOM 6512 C C . VAL B 1 192 ? 47.577 25.382 -35.249 1.00 46.95 192 VAL B C 1
ATOM 6513 O O . VAL B 1 192 ? 48.281 26.154 -35.918 1.00 44.94 192 VAL B O 1
ATOM 6526 N N . LYS B 1 193 ? 46.294 25.139 -35.570 1.00 48.45 193 LYS B N 1
ATOM 6527 C CA . LYS B 1 193 ? 45.658 25.863 -36.670 1.00 51.55 193 LYS B CA 1
ATOM 6528 C C . LYS B 1 193 ? 45.602 27.358 -36.396 1.00 50.46 193 LYS B C 1
ATOM 6529 O O . LYS B 1 193 ? 45.876 28.173 -37.292 1.00 51.34 193 LYS B O 1
ATOM 6548 N N . ALA B 1 194 ? 45.313 27.736 -35.142 1.00 47.18 194 ALA B N 1
ATOM 6549 C CA . ALA B 1 194 ? 45.274 29.149 -34.764 1.00 44.66 194 ALA B CA 1
ATOM 6550 C C . ALA B 1 194 ? 46.658 29.788 -34.886 1.00 44.17 194 ALA B C 1
ATOM 6551 O O . ALA B 1 194 ? 46.783 30.947 -35.316 1.00 44.32 194 ALA B O 1
ATOM 6558 N N . LEU B 1 195 ? 47.696 29.067 -34.436 1.00 43.21 195 LEU B N 1
ATOM 6559 C CA . LEU B 1 195 ? 49.070 29.541 -34.546 1.00 41.12 195 LEU B CA 1
ATOM 6560 C C . LEU B 1 195 ? 49.464 29.756 -36.006 1.00 42.46 195 LEU B C 1
ATOM 6561 O O . LEU B 1 195 ? 50.176 30.714 -36.330 1.00 42.50 195 LEU B O 1
ATOM 6577 N N . TYR B 1 196 ? 49.001 28.880 -36.899 1.00 48.22 196 TYR B N 1
ATOM 6578 C CA . TYR B 1 196 ? 49.282 29.087 -38.319 1.00 52.68 196 TYR B CA 1
ATOM 6579 C C . TYR B 1 196 ? 48.571 30.323 -38.837 1.00 49.09 196 TYR B C 1
ATOM 6580 O O . TYR B 1 196 ? 49.129 31.076 -39.644 1.00 52.35 196 TYR B O 1
ATOM 6598 N N . GLN B 1 197 ? 47.324 30.519 -38.429 1.00 46.72 197 GLN B N 1
ATOM 6599 C CA . GLN B 1 197 ? 46.601 31.719 -38.828 1.00 51.38 197 GLN B CA 1
ATOM 6600 C C . GLN B 1 197 ? 47.311 32.979 -38.355 1.00 52.00 197 GLN B C 1
ATOM 6601 O O . GLN B 1 197 ? 47.339 33.990 -39.070 1.00 51.12 197 GLN B O 1
ATOM 6615 N N . VAL B 1 198 ? 47.863 32.959 -37.134 1.00 47.65 198 VAL B N 1
ATOM 6616 C CA . VAL B 1 198 ? 48.680 34.079 -36.689 1.00 47.19 198 VAL B CA 1
ATOM 6617 C C . VAL B 1 198 ? 49.871 34.266 -37.616 1.00 45.15 198 VAL B C 1
ATOM 6618 O O . VAL B 1 198 ? 50.148 35.371 -38.088 1.00 49.36 198 VAL B O 1
ATOM 6631 N N . PHE B 1 199 ? 50.603 33.183 -37.872 1.00 45.62 199 PHE B N 1
ATOM 6632 C CA . PHE B 1 199 ? 51.769 33.237 -38.748 1.00 49.34 199 PHE B CA 1
ATOM 6633 C C . PHE B 1 199 ? 51.404 33.794 -40.117 1.00 51.89 199 PHE B C 1
ATOM 6634 O O . PHE B 1 199 ? 52.042 34.736 -40.612 1.00 51.76 199 PHE B O 1
ATOM 6651 N N . ASP B 1 200 ? 50.347 33.248 -40.715 1.00 53.48 200 ASP B N 1
ATOM 6652 C CA . ASP B 1 200 ? 49.945 33.622 -42.071 1.00 60.73 200 ASP B CA 1
ATOM 6653 C C . ASP B 1 200 ? 49.371 35.030 -42.096 1.00 64.73 200 ASP B C 1
ATOM 6654 O O . ASP B 1 200 ? 49.893 35.921 -42.779 1.00 64.31 200 ASP B O 1
ATOM 6663 N N . LYS B 1 201 ? 48.256 35.238 -41.382 1.00 61.79 201 LYS B N 1
ATOM 6664 C CA . LYS B 1 201 ? 47.496 36.474 -41.514 1.00 62.27 201 LYS B CA 1
ATOM 6665 C C . LYS B 1 201 ? 48.207 37.683 -40.940 1.00 62.26 201 LYS B C 1
ATOM 6666 O O . LYS B 1 201 ? 47.878 38.803 -41.339 1.00 64.61 201 LYS B O 1
ATOM 6685 N N . CYS B 1 202 ? 49.219 37.492 -40.091 1.00 64.54 202 CYS B N 1
ATOM 6686 C CA . CYS B 1 202 ? 49.974 38.599 -39.520 1.00 64.61 202 CYS B CA 1
ATOM 6687 C C . CYS B 1 202 ? 51.357 38.741 -40.146 1.00 68.28 202 CYS B C 1
ATOM 6688 O O . CYS B 1 202 ? 52.159 39.556 -39.669 1.00 68.37 202 CYS B O 1
ATOM 6696 N N . ASP B 1 203 ? 51.641 37.982 -41.212 1.00 69.14 203 ASP B N 1
ATOM 6697 C CA . ASP B 1 203 ? 52.898 38.066 -41.960 1.00 72.35 203 ASP B CA 1
ATOM 6698 C C . ASP B 1 203 ? 54.099 38.001 -41.025 1.00 72.69 203 ASP B C 1
ATOM 6699 O O . ASP B 1 203 ? 55.014 38.823 -41.074 1.00 77.63 203 ASP B O 1
ATOM 6708 N N . SER B 1 204 ? 54.092 36.993 -40.171 1.00 68.92 204 SER B N 1
ATOM 6709 C CA . SER B 1 204 ? 55.171 36.784 -39.229 1.00 63.09 204 SER B CA 1
ATOM 6710 C C . SER B 1 204 ? 56.259 35.927 -39.852 1.00 57.01 204 SER B C 1
ATOM 6711 O O . SER B 1 204 ? 56.007 35.109 -40.738 1.00 57.19 204 SER B O 1
ATOM 6719 N N . THR B 1 205 ? 57.486 36.163 -39.421 1.00 56.90 205 THR B N 1
ATOM 6720 C CA . THR B 1 205 ? 58.602 35.323 -39.835 1.00 58.22 205 THR B CA 1
ATOM 6721 C C . THR B 1 205 ? 58.827 34.147 -38.901 1.00 55.37 205 THR B C 1
ATOM 6722 O O . THR B 1 205 ? 59.604 33.247 -39.231 1.00 55.69 205 THR B O 1
ATOM 6733 N N . MET B 1 206 ? 58.229 34.178 -37.715 1.00 52.23 206 MET B N 1
ATOM 6734 C CA . MET B 1 206 ? 58.356 33.066 -36.788 1.00 53.89 206 MET B CA 1
ATOM 6735 C C . MET B 1 206 ? 57.331 33.194 -35.673 1.00 51.12 206 MET B C 1
ATOM 6736 O O . MET B 1 206 ? 57.277 34.229 -34.998 1.00 46.60 206 MET B O 1
ATOM 6750 N N . VAL B 1 207 ? 56.595 32.122 -35.412 1.00 50.16 207 VAL B N 1
ATOM 6751 C CA . VAL B 1 207 ? 55.719 32.012 -34.249 1.00 45.13 207 VAL B CA 1
ATOM 6752 C C . VAL B 1 207 ? 56.291 30.894 -33.398 1.00 43.13 207 VAL B C 1
ATOM 6753 O O . VAL B 1 207 ? 56.413 29.758 -33.866 1.00 47.95 207 VAL B O 1
ATOM 6766 N N . GLU B 1 208 ? 56.783 31.238 -32.217 1.00 39.90 208 GLU B N 1
ATOM 6767 C CA . GLU B 1 208 ? 57.499 30.291 -31.378 1.00 38.79 208 GLU B CA 1
ATOM 6768 C C . GLU B 1 208 ? 56.810 30.176 -30.027 1.00 39.43 208 GLU B C 1
ATOM 6769 O O . GLU B 1 208 ? 56.611 31.182 -29.343 1.00 42.92 208 GLU B O 1
ATOM 6781 N N . ILE B 1 209 ? 56.428 28.965 -29.662 1.00 39.02 209 ILE B N 1
ATOM 6782 C CA . ILE B 1 209 ? 55.741 28.700 -28.419 1.00 39.03 209 ILE B CA 1
ATOM 6783 C C . ILE B 1 209 ? 56.615 27.757 -27.619 1.00 39.58 209 ILE B C 1
ATOM 6784 O O . ILE B 1 209 ? 56.753 26.575 -27.965 1.00 41.63 209 ILE B O 1
ATOM 6800 N N . ASN B 1 210 ? 57.233 28.276 -26.561 1.00 41.04 210 ASN B N 1
ATOM 6801 C CA . ASN B 1 210 ? 58.222 27.518 -25.805 1.00 44.06 210 ASN B CA 1
ATOM 6802 C C . ASN B 1 210 ? 58.082 27.910 -24.346 1.00 46.65 210 ASN B C 1
ATOM 6803 O O . ASN B 1 210 ? 58.723 28.859 -23.888 1.00 47.00 210 ASN B O 1
ATOM 6814 N N . PRO B 1 211 ? 57.236 27.206 -23.578 1.00 46.13 211 PRO B N 1
ATOM 6815 C CA . PRO B 1 211 ? 56.547 25.981 -23.980 1.00 47.76 211 PRO B CA 1
ATOM 6816 C C . PRO B 1 211 ? 55.074 26.122 -24.398 1.00 46.00 211 PRO B C 1
ATOM 6817 O O . PRO B 1 211 ? 54.364 27.012 -23.917 1.00 40.48 211 PRO B O 1
ATOM 6828 N N . LEU B 1 212 ? 54.684 25.254 -25.327 1.00 44.26 212 LEU B N 1
ATOM 6829 C CA . LEU B 1 212 ? 53.307 24.861 -25.551 1.00 41.99 212 LEU B CA 1
ATOM 6830 C C . LEU B 1 212 ? 52.986 23.807 -24.499 1.00 44.30 212 LEU B C 1
ATOM 6831 O O . LEU B 1 212 ? 53.637 22.760 -24.450 1.00 45.22 212 LEU B O 1
ATOM 6847 N N . GLY B 1 213 ? 52.001 24.071 -23.643 1.00 42.05 213 GLY B N 1
ATOM 6848 C CA . GLY B 1 213 ? 51.833 23.198 -22.504 1.00 41.72 213 GLY B CA 1
ATOM 6849 C C . GLY B 1 213 ? 50.600 22.335 -22.522 1.00 42.67 213 GLY B C 1
ATOM 6850 O O . GLY B 1 213 ? 49.625 22.624 -23.227 1.00 41.99 213 GLY B O 1
ATOM 6854 N N . VAL B 1 214 ? 50.629 21.229 -21.791 1.00 42.97 214 VAL B N 1
ATOM 6855 C CA . VAL B 1 214 ? 49.393 20.601 -21.322 1.00 39.87 214 VAL B CA 1
ATOM 6856 C C . VAL B 1 214 ? 49.278 21.041 -19.877 1.00 39.08 214 VAL B C 1
ATOM 6857 O O . VAL B 1 214 ? 50.237 20.899 -19.104 1.00 42.15 214 VAL B O 1
ATOM 6870 N N . ILE B 1 215 ? 48.202 21.742 -19.557 1.00 36.12 215 ILE B N 1
ATOM 6871 C CA . ILE B 1 215 ? 47.979 22.203 -18.201 1.00 35.90 215 ILE B CA 1
ATOM 6872 C C . ILE B 1 215 ? 46.643 21.672 -17.717 1.00 38.62 215 ILE B C 1
ATOM 6873 O O . ILE B 1 215 ? 45.747 21.340 -18.508 1.00 40.67 215 ILE B O 1
ATOM 6889 N N . GLU B 1 216 ? 46.468 21.728 -16.403 1.00 40.48 216 GLU B N 1
ATOM 6890 C CA . GLU B 1 216 ? 45.184 21.437 -15.775 1.00 46.33 216 GLU B CA 1
ATOM 6891 C C . GLU B 1 216 ? 44.443 22.732 -15.481 1.00 40.19 216 GLU B C 1
ATOM 6892 O O . GLU B 1 216 ? 45.037 23.730 -15.035 1.00 36.34 216 GLU B O 1
ATOM 6904 N N . THR B 1 217 ? 43.142 22.714 -15.761 1.00 36.13 217 THR B N 1
ATOM 6905 C CA . THR B 1 217 ? 42.259 23.800 -15.350 1.00 32.98 217 THR B CA 1
ATOM 6906 C C . THR B 1 217 ? 41.991 23.676 -13.860 1.00 33.68 217 THR B C 1
ATOM 6907 O O . THR B 1 217 ? 42.362 22.677 -13.232 1.00 37.40 217 THR B O 1
ATOM 6918 N N . PRO B 1 218 ? 41.326 24.666 -13.266 1.00 32.42 218 PRO B N 1
ATOM 6919 C CA . PRO B 1 218 ? 41.084 24.612 -11.820 1.00 35.18 218 PRO B CA 1
ATOM 6920 C C . PRO B 1 218 ? 40.208 23.470 -11.380 1.00 38.50 218 PRO B C 1
ATOM 6921 O O . PRO B 1 218 ? 40.215 23.151 -10.184 1.00 39.78 218 PRO B O 1
ATOM 6932 N N . THR B 1 219 ? 39.435 22.882 -12.291 1.00 37.11 219 THR B N 1
ATOM 6933 C CA . THR B 1 219 ? 38.647 21.691 -12.039 1.00 39.55 219 THR B CA 1
ATOM 6934 C C . THR B 1 219 ? 39.230 20.470 -12.742 1.00 44.09 219 THR B C 1
ATOM 6935 O O . THR B 1 219 ? 38.509 19.502 -13.004 1.00 47.52 219 THR B O 1
ATOM 6946 N N . ASP B 1 220 ? 40.526 20.505 -13.055 1.00 41.67 220 ASP B N 1
ATOM 6947 C CA . ASP B 1 220 ? 41.335 19.364 -13.388 1.00 43.43 220 ASP B CA 1
ATOM 6948 C C . ASP B 1 220 ? 41.160 18.853 -14.809 1.00 45.14 220 ASP B C 1
ATOM 6949 O O . ASP B 1 220 ? 41.552 17.731 -15.086 1.00 51.31 220 ASP B O 1
ATOM 6958 N N . GLU B 1 221 ? 40.545 19.611 -15.704 1.00 40.76 221 GLU B N 1
ATOM 6959 C CA . GLU B 1 221 ? 40.526 19.215 -17.103 1.00 42.01 221 GLU B CA 1
ATOM 6960 C C . GLU B 1 221 ? 41.902 19.490 -17.694 1.00 38.89 221 GLU B C 1
ATOM 6961 O O . GLU B 1 221 ? 42.580 20.430 -17.289 1.00 37.23 221 GLU B O 1
ATOM 6973 N N . LYS B 1 222 ? 42.336 18.634 -18.593 1.00 42.68 222 LYS B N 1
ATOM 6974 C CA . LYS B 1 222 ? 43.608 18.812 -19.271 1.00 46.60 222 LYS B CA 1
ATOM 6975 C C . LYS B 1 222 ? 43.394 19.567 -20.573 1.00 45.63 222 LYS B C 1
ATOM 6976 O O . LYS B 1 222 ? 42.584 19.164 -21.408 1.00 45.30 222 LYS B O 1
ATOM 6995 N N . VAL B 1 223 ? 44.128 20.651 -20.758 1.00 41.57 223 VAL B N 1
ATOM 6996 C CA . VAL B 1 223 ? 43.965 21.456 -21.960 1.00 40.77 223 VAL B CA 1
ATOM 6997 C C . VAL B 1 223 ? 45.326 21.928 -22.437 1.00 40.52 223 VAL B C 1
ATOM 6998 O O . VAL B 1 223 ? 46.274 22.030 -21.658 1.00 40.83 223 VAL B O 1
ATOM 7011 N N . ILE B 1 224 ? 45.390 22.192 -23.746 1.00 40.56 224 ILE B N 1
ATOM 7012 C CA . ILE B 1 224 ? 46.546 22.765 -24.420 1.00 42.08 224 ILE B CA 1
ATOM 7013 C C . ILE B 1 224 ? 46.593 24.256 -24.177 1.00 40.53 224 ILE B C 1
ATOM 7014 O O . ILE B 1 224 ? 45.590 24.960 -24.338 1.00 39.82 224 ILE B O 1
ATOM 7030 N N . CYS B 1 225 ? 47.779 24.771 -23.882 1.00 37.47 225 CYS B N 1
ATOM 7031 C CA . CYS B 1 225 ? 47.862 26.197 -23.621 1.00 36.19 225 CYS B CA 1
ATOM 7032 C C . CYS B 1 225 ? 49.246 26.718 -23.956 1.00 37.29 225 CYS B C 1
ATOM 7033 O O . CYS B 1 225 ? 50.243 26.145 -23.502 1.00 40.10 225 CYS B O 1
ATOM 7041 N N . CYS B 1 226 ? 49.311 27.821 -24.690 1.00 35.89 226 CYS B N 1
ATOM 7042 C CA . CYS B 1 226 ? 50.600 28.494 -24.897 1.00 37.22 226 CYS B CA 1
ATOM 7043 C C . CYS B 1 226 ? 51.038 29.142 -23.585 1.00 37.17 226 CYS B C 1
ATOM 7044 O O . CYS B 1 226 ? 50.300 29.960 -23.042 1.00 38.57 226 CYS B O 1
ATOM 7052 N N . LEU B 1 227 ? 52.223 28.786 -23.057 1.00 34.13 227 LEU B N 1
ATOM 7053 C CA . LEU B 1 227 ? 52.719 29.332 -21.788 1.00 38.09 227 LEU B CA 1
ATOM 7054 C C . LEU B 1 227 ? 53.805 30.397 -21.953 1.00 41.22 227 LEU B C 1
ATOM 7055 O O . LEU B 1 227 ? 54.034 31.199 -21.040 1.00 37.76 227 LEU B O 1
ATOM 7071 N N . ASP B 1 228 ? 54.446 30.432 -23.101 1.00 40.84 228 ASP B N 1
ATOM 7072 C CA . ASP B 1 228 ? 55.270 31.543 -23.541 1.00 44.78 228 ASP B CA 1
ATOM 7073 C C . ASP B 1 228 ? 55.022 31.674 -25.035 1.00 41.31 228 ASP B C 1
ATOM 7074 O O . ASP B 1 228 ? 54.580 30.733 -25.697 1.00 46.65 228 ASP B O 1
ATOM 7083 N N . ALA B 1 229 ? 55.261 32.848 -25.567 1.00 38.58 229 ALA B N 1
ATOM 7084 C CA . ALA B 1 229 ? 55.035 33.004 -26.992 1.00 40.97 229 ALA B CA 1
ATOM 7085 C C . ALA B 1 229 ? 55.941 34.119 -27.457 1.00 44.12 229 ALA B C 1
ATOM 7086 O O . ALA B 1 229 ? 56.121 35.126 -26.755 1.00 40.69 229 ALA B O 1
ATOM 7093 N N . LYS B 1 230 ? 56.529 33.913 -28.630 1.00 48.14 230 LYS B N 1
ATOM 7094 C CA . LYS B 1 230 ? 57.397 34.894 -29.267 1.00 52.92 230 LYS B CA 1
ATOM 7095 C C . LYS B 1 230 ? 56.962 34.974 -30.723 1.00 47.02 230 LYS B C 1
ATOM 7096 O O . LYS B 1 230 ? 56.946 33.948 -31.415 1.00 43.80 230 LYS B O 1
ATOM 7115 N N . ILE B 1 231 ? 56.540 36.154 -31.179 1.00 49.15 231 ILE B N 1
ATOM 7116 C CA . ILE B 1 231 ? 56.150 36.332 -32.576 1.00 54.01 231 ILE B CA 1
ATOM 7117 C C . ILE B 1 231 ? 57.075 37.389 -33.168 1.00 57.51 231 ILE B C 1
ATOM 7118 O O . ILE B 1 231 ? 57.164 38.506 -32.636 1.00 56.45 231 ILE B O 1
ATOM 7134 N N . ALA B 1 232 ? 57.749 37.040 -34.270 1.00 57.43 232 ALA B N 1
ATOM 7135 C CA . ALA B 1 232 ? 58.733 37.898 -34.918 1.00 57.63 232 ALA B CA 1
ATOM 7136 C C . ALA B 1 232 ? 58.175 38.428 -36.238 1.00 60.48 232 ALA B C 1
ATOM 7137 O O . ALA B 1 232 ? 57.345 37.780 -36.892 1.00 54.71 232 ALA B O 1
ATOM 7144 N N . PHE B 1 233 ? 58.619 39.634 -36.603 1.00 69.84 233 PHE B N 1
ATOM 7145 C CA . PHE B 1 233 ? 58.203 40.305 -37.830 1.00 78.47 233 PHE B CA 1
ATOM 7146 C C . PHE B 1 233 ? 59.430 40.937 -38.484 1.00 97.06 233 PHE B C 1
ATOM 7147 O O . PHE B 1 233 ? 60.530 40.933 -37.921 1.00 101.03 233 PHE B O 1
ATOM 7164 N N . ASP B 1 234 ? 59.234 41.501 -39.677 1.00 108.32 234 ASP B N 1
ATOM 7165 C CA . ASP B 1 234 ? 60.289 42.251 -40.367 1.00 105.65 234 ASP B CA 1
ATOM 7166 C C . ASP B 1 234 ? 59.825 43.672 -40.706 1.00 100.93 234 ASP B C 1
ATOM 7167 O O . ASP B 1 234 ? 59.740 44.056 -41.877 1.00 101.41 234 ASP B O 1
#

Organism: Blastocystis sp. subtype 1 (strain ATCC 50177 / NandII) (NCBI:txid478820)

B-factor: mean 62.59, std 25.03, range [27.46, 206.48]

Sequence (463 aa):
MNIHEWQSKQLIQKYGGRAQSGEVAFSPERSRDIAKKLWNQFPGCEFVVKAQVLAGGRGKGHWEHGMQGGVKLAKTPEEVYEIANEMIGHKLITKQTGAKGINCNKVMVCGAVDILKEFYLSILLAMGCPVIIATSQGGIEEVAQKCPECLFKVPISVKNGPTNEQLVKLAKDLGLEGDLVQDCVDNVKALYQVFDKCDSTMVEINPLGVIETPTDEKVICCLDAKIAFMNIHEWQSKQLIQKYGGRAQSGEVAFSPERSRDIAKKLWNQFPGCEFVVKAQVLAGGRGKGHWEHGMQGGVKLAKTPEEVYEIANEMIGHKLITKQTGAKGINCNKVMVCCGAVDILKEFYLSILLDRRAMGCPVIIATSQGGMGIEEVAQKCPECLFKVPISVKNGPTNEQLVKLAKDLGLEGDLVQDCVDNVKALYQVFDKCDSTMVEINPLGVIETPTDEKVICCLDAKIAFD

Nearest PDB structures (foldseek):
  6no6-assembly1_B  TM=1.004E+00  e=5.271E-54  Blastocystis sp. ATCC 50177/Nand II
  6no3-assembly1_B  TM=9.937E-01  e=1.849E-50  Blastocystis sp. ATCC 50177/Nand II
  6no1-assembly1_A  TM=9.803E-01  e=9.672E-48  Blastocystis sp. ATCC 50177/Nand II
  6no4-assembly1_A  TM=9.368E-01  e=3.097E-45  Blastocystis sp. ATCC 50177/Nand II
  8z02-assembly1_B  TM=8.835E-01  e=5.445E-28  Homo sapiens

Secondary structure (DSSP, 8-state):
-EE-HHHHHHHHHHTT--B---EEESSHHHHHHHHHHHTTTSTT--EEEEE--S-S-TTT-EETTS-B-SEEEESSHHHHHHHHHHHTTEEEE-TTT-TT-EEE--EEEEE---EEEEEEEEEE---SS-EEEEES---HHHHHHH-GGGSEEEE-BTTTBS-HHHHHHHHHHTT--THHHHHHHHHHHHHHHHHHHTT-SEEEEEEEEEEE-TT--EEEEESS-EEE-/-B--HHHHHHHHHHTT--B---EEESSHHHHHHHHHHHTTTSTT--EEEEE--SSS-TTT-EETTS-B-SEEEESSHHHHHHHHHHHTTEEEE-TTTGGG-EEE--EEEEE---EEEEEEEEEEEETTTTEEEEEEES-TTS-HHHHHHH-GGGEEEEE--BTTB--HHHHHHHHHHTT--THHHHHHHHHHHHHHHHHHHTT-SEEEEEEEEEEE-TT--EEEEESS-EEE--